Protein AF-A0A952SR37-F1 (afdb_monomer)

pLDDT: mean 72.21, std 13.42, range [34.44, 94.44]

Sequence (460 aa):
MKWILGVVLALVVLVGAGAFLGVPALMKSLEQERAAARAKLEAMEMEIVAREAQERAAADAARVQDASLARLEAELARAEPVKGKSDAERLEAAWAWVRANRDADRPYNELEATMLALLDAFFDGEERSALWMINTSMIEFEMIRSLDVDGDGQVTDEEFEMFMKENVSLMMATDHPYFIDRFDTDGDGKLSMDERMAIMETMSGTGAMSGALERAQLEAWDTDYDGVLSDAERDAGRAAAKARFTEMMDAAFEMDLSHLSEEQRAATLAQIEAQRDAMMEMQNEAMMSWAVAEKFFEAMRLENMSPEELRAAMMQDMPPSPDYMSFDADGDGVLDEAETAAFHAATQSMSDEMMEWAARQGAMMLRMQFEHASRQSDLNGDGLMSPDEWERRLEMLTLERDRRLFLQSYDLDRDGRVTSDELGKYLDWHNAGSLRSDANYDGVIDARDLELMLRLYREQ

Secondary structure (DSSP, 8-state):
--SHHHHHHHHHHHHTTT-SSSHHHHHHHHHHHHHHHHHHHHHHHHHHHHHHHHHHHHHHHHHHHHHHHHHHHHHHTTSPPPPS--HHHHHHHHHHHHHHHS-TT-TTHHHHHHHHHHHHHHHTT----HHHHHTHHHHHHHHHHHT-SS-SS---HHHHHHHHHHHHHHHTTSS-HHHHHHH-SS-SSS--HHHHHHHHHHHTTSSTTHHHHHHHHHHHH--S-SSS--HHHHHHHHHHHHHHHHHHHHHHT----TTS-HHHHHHHHHHHHHHHHHHHHHSHHHHHHHHHHHHHHHHH-S----HHHHHHHHTTTPPPPPPGGGS-SS-SSS--HHHHHHHHHHHHHHHHHHHHHHHHHHHHHHHHHHHHHHHHH-SSSSS---HHHHHHHHHHHHHHHHHHHHHHHH-SS-SSS--HHHHHHHHHHHHHT-GGG-SS-SS--SHHHHHHHHHHHHH-

Structure (mmCIF, N/CA/C/O backbone):
data_AF-A0A952SR37-F1
#
_entry.id   AF-A0A952SR37-F1
#
loop_
_atom_site.group_PDB
_atom_site.id
_atom_site.type_symbol
_atom_site.label_atom_id
_atom_site.label_alt_id
_atom_site.label_comp_id
_atom_site.label_asym_id
_atom_site.label_entity_id
_atom_site.label_seq_id
_atom_site.pdbx_PDB_ins_code
_atom_site.Cartn_x
_atom_site.Cartn_y
_atom_site.Cartn_z
_atom_site.occupancy
_atom_site.B_iso_or_equiv
_atom_site.auth_seq_id
_atom_site.auth_comp_id
_atom_site.auth_asym_id
_atom_site.auth_atom_id
_atom_site.pdbx_PDB_model_num
ATOM 1 N N . MET A 1 1 ? 60.486 -62.967 -52.712 1.00 43.75 1 MET A N 1
ATOM 2 C CA . MET A 1 1 ? 59.067 -62.972 -52.285 1.00 43.75 1 MET A CA 1
ATOM 3 C C . MET A 1 1 ? 58.298 -64.171 -52.860 1.00 43.75 1 MET A C 1
ATOM 5 O O . MET A 1 1 ? 57.278 -63.999 -53.506 1.00 43.75 1 MET A O 1
ATOM 9 N N . LYS A 1 2 ? 58.767 -65.407 -52.629 1.00 42.72 2 LYS A N 1
ATOM 10 C CA . LYS A 1 2 ? 58.040 -66.638 -53.015 1.00 42.72 2 LYS A CA 1
ATOM 11 C C . LYS A 1 2 ? 57.256 -67.266 -51.846 1.00 42.72 2 LYS A C 1
ATOM 13 O O . LYS A 1 2 ? 56.672 -68.324 -52.008 1.00 42.72 2 LYS A O 1
ATOM 18 N N . TRP A 1 3 ? 57.222 -66.589 -50.694 1.00 35.62 3 TRP A N 1
ATOM 19 C CA . TRP A 1 3 ? 56.557 -67.052 -49.468 1.00 35.62 3 TRP A CA 1
ATOM 20 C C . TRP A 1 3 ? 55.211 -66.358 -49.178 1.00 35.62 3 TRP A C 1
ATOM 22 O O . TRP A 1 3 ? 54.388 -66.920 -48.470 1.00 35.62 3 TRP A O 1
ATOM 32 N N . ILE A 1 4 ? 54.927 -65.194 -49.779 1.00 44.12 4 ILE A N 1
ATOM 33 C CA . ILE A 1 4 ? 53.658 -64.463 -49.561 1.00 44.12 4 ILE A CA 1
ATOM 34 C C . ILE A 1 4 ? 52.526 -65.017 -50.449 1.00 44.12 4 ILE A C 1
ATOM 36 O O . ILE A 1 4 ? 51.362 -65.005 -50.059 1.00 44.12 4 ILE A O 1
ATOM 40 N N . LEU A 1 5 ? 52.862 -65.616 -51.598 1.00 36.28 5 LEU A N 1
ATOM 41 C CA . LEU A 1 5 ? 51.875 -66.228 -52.497 1.00 36.28 5 LEU A CA 1
ATOM 42 C C . LEU A 1 5 ? 51.281 -67.540 -51.941 1.00 36.28 5 LEU A C 1
ATOM 44 O O . LEU A 1 5 ? 50.202 -67.944 -52.359 1.00 36.28 5 LEU A O 1
ATOM 48 N N . GLY A 1 6 ? 51.959 -68.189 -50.985 1.00 38.41 6 GLY A N 1
ATOM 49 C CA . GLY A 1 6 ? 51.503 -69.446 -50.378 1.00 38.41 6 GLY A CA 1
ATOM 50 C C . GLY A 1 6 ? 50.399 -69.274 -49.329 1.00 38.41 6 GLY A C 1
ATOM 51 O O . GLY A 1 6 ? 49.547 -70.146 -49.195 1.00 38.41 6 GLY A O 1
ATOM 52 N N . VAL A 1 7 ? 50.362 -68.138 -48.624 1.00 45.53 7 VAL A N 1
ATOM 53 C CA . VAL A 1 7 ? 49.375 -67.892 -47.552 1.00 45.53 7 VAL A CA 1
ATOM 54 C C . VAL A 1 7 ? 48.046 -67.379 -48.117 1.00 45.53 7 VAL A C 1
ATOM 56 O O . VAL A 1 7 ? 46.983 -67.741 -47.620 1.00 45.53 7 VAL A O 1
ATOM 59 N N . VAL A 1 8 ? 48.081 -66.621 -49.218 1.00 41.19 8 VAL A N 1
ATOM 60 C CA . VAL A 1 8 ? 46.860 -66.124 -49.877 1.00 41.19 8 VAL A CA 1
ATOM 61 C C . VAL A 1 8 ? 46.132 -67.246 -50.631 1.00 41.19 8 VAL A C 1
ATOM 63 O O . VAL A 1 8 ? 44.905 -67.283 -50.625 1.00 41.19 8 VAL A O 1
ATOM 66 N N . LEU A 1 9 ? 46.850 -68.223 -51.203 1.00 38.47 9 LEU A N 1
ATOM 67 C CA . LEU A 1 9 ? 46.207 -69.350 -51.892 1.00 38.47 9 LEU A CA 1
ATOM 68 C C . LEU A 1 9 ? 45.570 -70.366 -50.921 1.00 38.47 9 LEU A C 1
ATOM 70 O O . LEU A 1 9 ? 44.554 -70.970 -51.254 1.00 38.47 9 LEU A O 1
ATOM 74 N N . ALA A 1 10 ? 46.115 -70.521 -49.708 1.00 38.41 10 ALA A N 1
ATOM 75 C CA . ALA A 1 10 ? 45.550 -71.408 -48.686 1.00 38.41 10 ALA A CA 1
ATOM 76 C C . ALA A 1 10 ? 44.242 -70.864 -48.072 1.00 38.41 10 ALA A C 1
ATOM 78 O O . ALA A 1 10 ? 43.351 -71.644 -47.740 1.00 38.41 10 ALA A O 1
ATOM 79 N N . LEU A 1 11 ? 44.081 -69.536 -47.990 1.00 34.44 11 LEU A N 1
ATOM 80 C CA . LEU A 1 11 ? 42.838 -68.898 -47.530 1.00 34.44 11 LEU A CA 1
ATOM 81 C C . LEU A 1 11 ? 41.728 -68.914 -48.593 1.00 34.44 11 LEU A C 1
ATOM 83 O O . LEU A 1 11 ? 40.555 -69.036 -48.250 1.00 34.44 11 LEU A O 1
ATOM 87 N N . VAL A 1 12 ? 42.079 -68.880 -49.883 1.00 42.22 12 VAL A N 1
ATOM 88 C CA . VAL A 1 12 ? 41.094 -68.955 -50.979 1.00 42.22 12 VAL A CA 1
ATOM 89 C C . VAL A 1 12 ? 40.538 -70.376 -51.159 1.00 42.22 12 VAL A C 1
ATOM 91 O O . VAL A 1 12 ? 39.374 -70.534 -51.520 1.00 42.22 12 VAL A O 1
ATOM 94 N N . VAL A 1 13 ? 41.304 -71.422 -50.830 1.00 40.75 13 VAL A N 1
ATOM 95 C CA . VAL A 1 13 ? 40.823 -72.816 -50.916 1.00 40.75 13 VAL A CA 1
ATOM 96 C C . VAL A 1 13 ? 39.976 -73.230 -49.698 1.00 40.75 13 VAL A C 1
ATOM 98 O O . VAL A 1 13 ? 39.114 -74.094 -49.835 1.00 40.75 13 VAL A O 1
ATOM 101 N N . LEU A 1 14 ? 40.116 -72.576 -48.537 1.00 37.50 14 LEU A N 1
ATOM 102 C CA . LEU A 1 14 ? 39.303 -72.880 -47.344 1.00 37.50 14 LEU A CA 1
ATOM 103 C C . LEU A 1 14 ? 37.947 -72.148 -47.275 1.00 37.50 14 LEU A C 1
ATOM 105 O O . LEU A 1 14 ? 37.071 -72.580 -46.533 1.00 37.50 14 LEU A O 1
ATOM 109 N N . VAL A 1 15 ? 37.719 -71.102 -48.078 1.00 42.91 15 VAL A N 1
ATOM 110 C CA . VAL A 1 15 ? 36.412 -70.404 -48.149 1.00 42.91 15 VAL A CA 1
ATOM 111 C C . VAL A 1 15 ? 35.506 -70.968 -49.263 1.00 42.91 15 VAL A C 1
ATOM 113 O O . VAL A 1 15 ? 34.290 -70.763 -49.252 1.00 42.91 15 VAL A O 1
ATOM 116 N N . GLY A 1 16 ? 36.060 -71.767 -50.182 1.00 42.75 16 GLY A N 1
ATOM 117 C CA . GLY A 1 16 ? 35.369 -72.308 -51.360 1.00 42.75 16 GLY A CA 1
ATOM 118 C C . GLY A 1 16 ? 34.299 -73.384 -51.117 1.00 42.75 16 GLY A C 1
ATOM 119 O O . GLY A 1 16 ? 33.685 -73.824 -52.083 1.00 42.75 16 GLY A O 1
ATOM 120 N N . ALA A 1 17 ? 34.041 -73.808 -49.875 1.00 43.00 17 ALA A N 1
ATOM 121 C CA . ALA A 1 17 ? 33.059 -74.865 -49.588 1.00 43.00 17 ALA A CA 1
ATOM 122 C C . ALA A 1 17 ? 32.019 -74.529 -48.497 1.00 43.00 17 ALA A C 1
ATOM 124 O O . ALA A 1 17 ? 31.213 -75.391 -48.160 1.00 43.00 17 ALA A O 1
ATOM 125 N N . GLY A 1 18 ? 31.982 -73.297 -47.964 1.00 45.97 18 GLY A N 1
ATOM 126 C CA . GLY A 1 18 ? 31.070 -72.957 -46.853 1.00 45.97 18 GLY A CA 1
ATOM 127 C C . GLY A 1 18 ? 30.363 -71.598 -46.903 1.00 45.97 18 GLY A C 1
ATOM 128 O O . GLY A 1 18 ? 29.434 -71.384 -46.133 1.00 45.97 18 GLY A O 1
ATOM 129 N N . ALA A 1 19 ? 30.743 -70.675 -47.791 1.00 47.09 19 ALA A N 1
ATOM 130 C CA . ALA A 1 19 ? 30.346 -69.265 -47.656 1.00 47.09 19 ALA A CA 1
ATOM 131 C C . ALA A 1 19 ? 29.315 -68.748 -48.683 1.00 47.09 19 ALA A C 1
ATOM 133 O O . ALA A 1 19 ? 29.167 -67.539 -48.829 1.00 47.09 19 ALA A O 1
ATOM 134 N N . PHE A 1 20 ? 28.574 -69.615 -49.385 1.00 48.56 20 PHE A N 1
ATOM 135 C CA . PHE A 1 20 ? 27.544 -69.170 -50.347 1.00 48.56 20 PHE A CA 1
ATOM 136 C C . PHE A 1 20 ? 26.118 -69.060 -49.773 1.00 48.56 20 PHE A C 1
ATOM 138 O O . PHE A 1 20 ? 25.214 -68.620 -50.475 1.00 48.56 20 PHE A O 1
ATOM 145 N N . LEU A 1 21 ? 25.907 -69.389 -48.492 1.00 48.19 21 LEU A N 1
ATOM 146 C CA . LEU A 1 21 ? 24.592 -69.291 -47.831 1.00 48.19 21 LEU A CA 1
ATOM 147 C C . LEU A 1 21 ? 24.418 -68.050 -46.929 1.00 48.19 21 LEU A C 1
ATOM 149 O O . LEU A 1 21 ? 23.334 -67.843 -46.396 1.00 48.19 21 LEU A O 1
ATOM 153 N N . GLY A 1 22 ? 25.442 -67.199 -46.779 1.00 48.84 22 GLY A N 1
ATOM 154 C CA . GLY A 1 22 ? 25.401 -66.024 -45.889 1.00 48.84 22 GLY A CA 1
ATOM 155 C C . GLY A 1 22 ? 25.414 -64.653 -46.577 1.00 48.84 22 GLY A C 1
ATOM 156 O O . GLY A 1 22 ? 25.128 -63.654 -45.928 1.00 48.84 22 GLY A O 1
ATOM 157 N N . VAL A 1 23 ? 25.718 -64.574 -47.878 1.00 56.78 23 VAL A N 1
ATOM 158 C CA . VAL A 1 23 ? 25.904 -63.292 -48.597 1.00 56.78 23 VAL A CA 1
ATOM 159 C C . VAL A 1 23 ? 24.637 -62.415 -48.625 1.00 56.78 23 VAL A C 1
ATOM 161 O O . VAL A 1 23 ? 24.758 -61.216 -48.370 1.00 56.78 23 VAL A O 1
ATOM 164 N N . PRO A 1 24 ? 23.416 -62.952 -48.841 1.00 60.88 24 PRO A N 1
ATOM 165 C CA . PRO A 1 24 ? 22.196 -62.142 -48.775 1.00 60.88 24 PRO A CA 1
ATOM 166 C C . PRO A 1 24 ? 21.894 -61.642 -47.356 1.00 60.88 24 PRO A C 1
ATOM 168 O O . PRO A 1 24 ? 21.429 -60.519 -47.183 1.00 60.88 24 PRO A O 1
ATOM 171 N N . ALA A 1 25 ? 22.190 -62.455 -46.334 1.00 60.22 25 ALA A N 1
ATOM 172 C CA . ALA A 1 25 ? 22.009 -62.080 -44.932 1.00 60.22 25 ALA A CA 1
ATOM 173 C C . ALA A 1 25 ? 23.006 -60.987 -44.508 1.00 60.22 25 ALA A C 1
ATOM 175 O O . ALA A 1 25 ? 22.623 -60.043 -43.824 1.00 60.22 25 ALA A O 1
ATOM 176 N N . LEU A 1 26 ? 24.253 -61.067 -44.984 1.00 57.78 26 LEU A N 1
ATOM 177 C CA . LEU A 1 26 ? 25.284 -60.056 -44.748 1.00 57.78 26 LEU A CA 1
ATOM 178 C C . LEU A 1 26 ? 24.949 -58.723 -45.441 1.00 57.78 26 LEU A C 1
ATOM 180 O O . LEU A 1 26 ? 25.094 -57.665 -44.840 1.00 57.78 26 LEU A O 1
ATOM 184 N N . MET A 1 27 ? 24.450 -58.766 -46.682 1.00 65.25 27 MET A N 1
ATOM 185 C CA . MET A 1 27 ? 24.000 -57.571 -47.414 1.00 65.25 27 MET A CA 1
ATOM 186 C C . MET A 1 27 ? 22.806 -56.904 -46.723 1.00 65.25 27 MET A C 1
ATOM 188 O O . MET A 1 27 ? 22.805 -55.689 -46.549 1.00 65.25 27 MET A O 1
ATOM 192 N N . LYS A 1 28 ? 21.837 -57.695 -46.243 1.00 71.69 28 LYS A N 1
ATOM 193 C CA . LYS A 1 28 ? 20.686 -57.186 -45.485 1.00 71.69 28 LYS A CA 1
ATOM 194 C C . LYS A 1 28 ? 21.100 -56.581 -44.137 1.00 71.69 28 LYS A C 1
ATOM 196 O O . LYS A 1 28 ? 20.570 -55.546 -43.754 1.00 71.69 28 LYS A O 1
ATOM 201 N N . SER A 1 29 ? 22.078 -57.185 -43.456 1.00 72.44 29 SER A N 1
ATOM 202 C CA . SER A 1 29 ? 22.673 -56.640 -42.227 1.00 72.44 29 SER A CA 1
ATOM 203 C C . SER A 1 29 ? 23.377 -55.304 -42.482 1.00 72.44 29 SER A C 1
ATOM 205 O O . SER A 1 29 ? 23.194 -54.363 -41.720 1.00 72.44 29 SER A O 1
ATOM 207 N N . LEU A 1 30 ? 24.129 -55.184 -43.581 1.00 70.94 30 LEU A N 1
ATOM 208 C CA . LEU A 1 30 ? 24.798 -53.936 -43.962 1.00 70.94 30 LEU A CA 1
ATOM 209 C C . LEU A 1 30 ? 23.809 -52.840 -44.382 1.00 70.94 30 LEU A C 1
ATOM 211 O O . LEU A 1 30 ? 24.048 -51.665 -44.114 1.00 70.94 30 LEU A O 1
ATOM 215 N N . GLU A 1 31 ? 22.699 -53.194 -45.031 1.00 77.69 31 GLU A N 1
ATOM 216 C CA . GLU A 1 31 ? 21.616 -52.248 -45.321 1.00 77.69 31 GLU A CA 1
ATOM 217 C C . GLU A 1 31 ? 20.920 -51.776 -44.043 1.00 77.69 31 GLU A C 1
ATOM 219 O O . GLU A 1 31 ? 20.659 -50.582 -43.908 1.00 77.69 31 GLU A O 1
ATOM 224 N N . GLN A 1 32 ? 20.684 -52.677 -43.085 1.00 76.62 32 GLN A N 1
ATOM 225 C CA . GLN A 1 32 ? 20.129 -52.327 -41.776 1.00 76.62 32 GLN A CA 1
ATOM 226 C C . GLN A 1 32 ? 21.072 -51.422 -40.976 1.00 76.62 32 GLN A C 1
ATOM 228 O O . GLN A 1 32 ? 20.621 -50.418 -40.432 1.00 76.62 32 GLN A O 1
ATOM 233 N N . GLU A 1 33 ? 22.375 -51.707 -40.957 1.00 78.19 33 GLU A N 1
ATOM 234 C CA . GLU A 1 33 ? 23.368 -50.847 -40.302 1.00 78.19 33 GLU A CA 1
ATOM 235 C C . GLU A 1 33 ? 23.488 -49.481 -40.983 1.00 78.19 33 GLU A C 1
ATOM 237 O O . GLU A 1 33 ? 23.578 -48.460 -40.305 1.00 78.19 33 GLU A O 1
ATOM 242 N N . ARG A 1 34 ? 23.430 -49.423 -42.320 1.00 79.38 34 ARG A N 1
ATOM 243 C CA . ARG A 1 34 ? 23.428 -48.151 -43.062 1.00 79.38 34 ARG A CA 1
ATOM 244 C C . ARG A 1 34 ? 22.154 -47.347 -42.830 1.00 79.38 34 ARG A C 1
ATOM 246 O O . ARG A 1 34 ? 22.237 -46.128 -42.718 1.00 79.38 34 ARG A O 1
ATOM 253 N N . ALA A 1 35 ? 20.999 -48.004 -42.760 1.00 79.69 35 ALA A N 1
ATOM 254 C CA . ALA A 1 35 ? 19.734 -47.355 -42.437 1.00 79.69 35 ALA A CA 1
ATOM 255 C C . ALA A 1 35 ? 19.745 -46.820 -40.998 1.00 79.69 35 ALA A C 1
ATOM 257 O O . ALA A 1 35 ? 19.375 -45.671 -40.776 1.00 79.69 35 ALA A O 1
ATOM 258 N N . ALA A 1 36 ? 20.260 -47.600 -40.044 1.00 79.06 36 ALA A N 1
ATOM 259 C CA . ALA A 1 36 ? 20.430 -47.169 -38.659 1.00 79.06 36 ALA A CA 1
ATOM 260 C C . ALA A 1 36 ? 21.421 -46.000 -38.534 1.00 79.06 36 ALA A C 1
ATOM 262 O O . ALA A 1 36 ? 21.162 -45.049 -37.800 1.00 79.06 36 ALA A O 1
ATOM 263 N N . ALA A 1 37 ? 22.528 -46.027 -39.282 1.00 76.12 37 ALA A N 1
ATOM 264 C CA . ALA A 1 37 ? 23.499 -44.936 -39.307 1.00 76.12 37 ALA A CA 1
ATOM 265 C C . ALA A 1 37 ? 22.913 -43.647 -39.905 1.00 76.12 37 ALA A C 1
ATOM 267 O O . ALA A 1 37 ? 23.181 -42.570 -39.382 1.00 76.12 37 ALA A O 1
ATOM 268 N N . ARG A 1 38 ? 22.088 -43.746 -40.957 1.00 83.00 38 ARG A N 1
ATOM 269 C CA . ARG A 1 38 ? 21.375 -42.594 -41.536 1.00 83.00 38 ARG A CA 1
ATOM 270 C C . ARG A 1 38 ? 20.344 -42.017 -40.577 1.00 83.00 38 ARG A C 1
ATOM 272 O O . ARG A 1 38 ? 20.377 -40.822 -40.338 1.00 83.00 38 ARG A O 1
ATOM 279 N N . ALA A 1 39 ? 19.521 -42.863 -39.959 1.00 81.69 39 ALA A N 1
ATOM 280 C CA . ALA A 1 39 ? 18.548 -42.417 -38.965 1.00 81.69 39 ALA A CA 1
ATOM 281 C C . ALA A 1 39 ? 19.228 -41.727 -37.769 1.00 81.69 39 ALA A C 1
ATOM 283 O O . ALA A 1 39 ? 18.731 -40.730 -37.255 1.00 81.69 39 ALA A O 1
ATOM 284 N N . LYS A 1 40 ? 20.399 -42.223 -37.347 1.00 83.38 40 LYS A N 1
ATOM 285 C CA . LYS A 1 40 ? 21.188 -41.597 -36.280 1.00 83.38 40 LYS A CA 1
ATOM 286 C C . LYS A 1 40 ? 21.788 -40.251 -36.703 1.00 83.38 40 LYS A C 1
ATOM 288 O O . LYS A 1 40 ? 21.866 -39.352 -35.875 1.00 83.38 40 LYS A O 1
ATOM 293 N N . LEU A 1 41 ? 22.200 -40.118 -37.965 1.00 80.69 41 LEU A N 1
ATOM 294 C CA . LEU A 1 41 ? 22.696 -38.858 -38.524 1.00 80.69 41 LEU A CA 1
ATOM 295 C C . LEU A 1 41 ? 21.571 -37.817 -38.619 1.00 80.69 41 LEU A C 1
ATOM 297 O O . LEU A 1 41 ? 21.751 -36.705 -38.147 1.00 80.69 41 LEU A O 1
ATOM 301 N N . GLU A 1 42 ? 20.405 -38.204 -39.140 1.00 86.19 42 GLU A N 1
ATOM 302 C CA . GLU A 1 42 ? 19.218 -37.340 -39.238 1.00 86.19 42 GLU A CA 1
ATOM 303 C C . GLU A 1 42 ? 18.733 -36.885 -37.852 1.00 86.19 42 GLU A C 1
ATOM 305 O O . GLU A 1 42 ? 18.379 -35.723 -37.668 1.00 86.19 42 GLU A O 1
ATOM 310 N N . ALA A 1 43 ? 18.776 -37.769 -36.848 1.00 81.81 43 ALA A N 1
ATOM 311 C CA . ALA A 1 43 ? 18.460 -37.408 -35.466 1.00 81.81 43 ALA 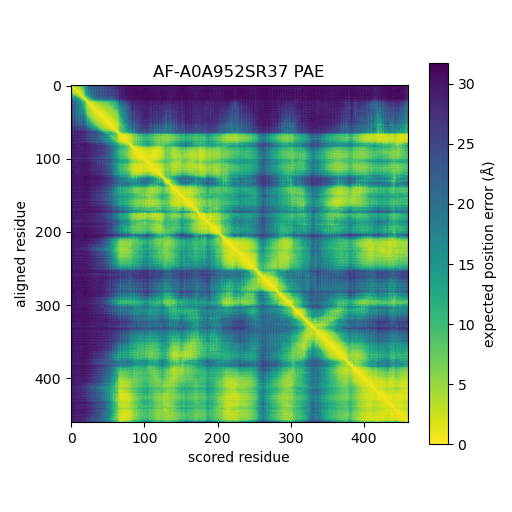A CA 1
ATOM 312 C C . ALA A 1 43 ? 19.465 -36.399 -34.881 1.00 81.81 43 ALA A C 1
ATOM 314 O O . ALA A 1 43 ? 19.052 -35.442 -34.233 1.00 81.81 43 ALA A O 1
ATOM 315 N N . MET A 1 44 ? 20.765 -36.577 -35.146 1.00 79.81 44 MET A N 1
ATOM 316 C CA . MET A 1 44 ? 21.803 -35.621 -34.736 1.00 79.81 44 MET A CA 1
ATOM 317 C C . MET A 1 44 ? 21.646 -34.267 -35.433 1.00 79.81 44 MET A C 1
ATOM 319 O O . MET A 1 44 ? 21.814 -33.236 -34.795 1.00 79.81 44 MET A O 1
ATOM 323 N N . GLU A 1 45 ? 21.327 -34.250 -36.727 1.00 85.50 45 GLU A N 1
ATOM 324 C CA . GLU A 1 45 ? 21.090 -33.009 -37.474 1.00 85.50 45 GLU A CA 1
ATOM 325 C C . GLU A 1 45 ? 19.866 -32.263 -36.933 1.00 85.50 45 GLU A C 1
ATOM 327 O O . GLU A 1 45 ? 19.932 -31.056 -36.725 1.00 85.50 45 GLU A O 1
ATOM 332 N N . MET A 1 46 ? 18.780 -32.975 -36.621 1.00 82.31 46 MET A N 1
ATOM 333 C CA . MET A 1 46 ? 17.597 -32.392 -35.977 1.00 82.31 46 MET A CA 1
ATOM 334 C C . MET A 1 46 ? 17.910 -31.823 -34.588 1.00 82.31 46 MET A C 1
ATOM 336 O O . MET A 1 46 ? 17.428 -30.746 -34.247 1.00 82.31 46 MET A O 1
ATOM 340 N N . GLU A 1 47 ? 18.730 -32.515 -33.796 1.00 84.31 47 GLU A N 1
ATOM 341 C CA . GLU A 1 47 ? 19.155 -32.056 -32.469 1.00 84.31 47 GLU A CA 1
ATOM 342 C C . GLU A 1 47 ? 20.052 -30.812 -32.556 1.00 84.31 47 GLU A C 1
ATOM 344 O O . GLU A 1 47 ? 19.876 -29.868 -31.787 1.00 84.31 47 GLU A O 1
ATOM 349 N N . ILE A 1 48 ? 20.963 -30.765 -33.534 1.00 80.38 48 ILE A N 1
ATOM 350 C CA . ILE A 1 48 ? 21.797 -29.587 -33.810 1.00 80.38 48 ILE A CA 1
ATOM 351 C C . ILE A 1 48 ? 20.924 -28.405 -34.232 1.00 80.38 48 ILE A C 1
ATOM 353 O O . ILE A 1 48 ? 21.071 -27.325 -33.674 1.00 80.38 48 ILE A O 1
ATOM 357 N N . VAL A 1 49 ? 19.977 -28.605 -35.152 1.00 84.94 49 VAL A N 1
ATOM 358 C CA . VAL A 1 49 ? 19.065 -27.541 -35.604 1.00 84.94 49 VAL A CA 1
ATOM 359 C C . VAL A 1 49 ? 18.182 -27.039 -34.459 1.00 84.94 49 VAL A C 1
ATOM 361 O O . VAL A 1 49 ? 17.984 -25.833 -34.324 1.00 84.94 49 VAL A O 1
ATOM 364 N N . ALA A 1 50 ? 17.676 -27.934 -33.607 1.00 77.00 50 ALA A N 1
ATOM 365 C CA . ALA A 1 50 ? 16.897 -27.555 -32.429 1.00 77.00 50 ALA A CA 1
ATOM 366 C C . ALA A 1 50 ? 17.736 -26.736 -31.437 1.00 77.00 50 ALA A C 1
ATOM 368 O O . ALA A 1 50 ? 17.270 -25.721 -30.920 1.00 77.00 50 ALA A O 1
ATOM 369 N N . ARG A 1 51 ? 18.992 -27.135 -31.220 1.00 81.00 51 ARG A N 1
ATOM 370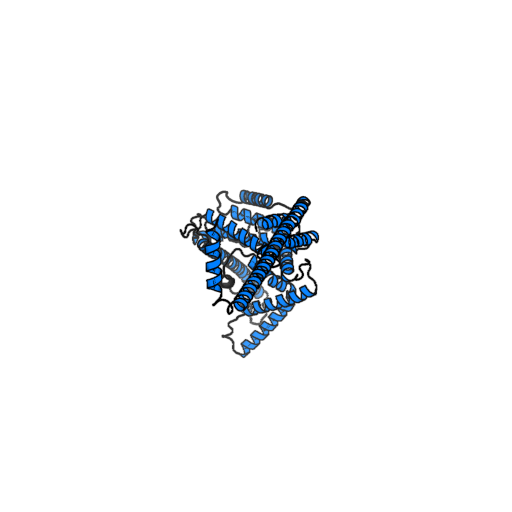 C CA . ARG A 1 51 ? 19.926 -26.419 -30.353 1.00 81.00 51 ARG A CA 1
ATOM 371 C C . ARG A 1 51 ? 20.324 -25.056 -30.922 1.00 81.00 51 ARG A C 1
ATOM 373 O O . ARG A 1 51 ? 20.325 -24.082 -30.183 1.00 81.00 51 ARG A O 1
ATOM 380 N N . GLU A 1 52 ? 20.605 -24.959 -32.218 1.00 77.62 52 GLU A N 1
ATOM 381 C CA . GLU A 1 52 ? 20.895 -23.684 -32.888 1.00 77.62 52 GLU A CA 1
ATOM 382 C C . GLU A 1 52 ? 19.686 -22.739 -32.853 1.00 77.62 52 GLU A C 1
ATOM 384 O O . GLU A 1 52 ? 19.847 -21.536 -32.652 1.00 77.62 52 GLU A O 1
ATOM 389 N N . ALA A 1 53 ? 18.466 -23.267 -32.998 1.00 73.12 53 ALA A N 1
ATOM 390 C CA . ALA A 1 53 ? 17.242 -22.487 -32.839 1.00 73.12 53 ALA A CA 1
ATOM 391 C C . ALA A 1 53 ? 17.082 -21.972 -31.400 1.00 73.12 53 ALA A C 1
ATOM 393 O O . ALA A 1 53 ? 16.749 -20.804 -31.211 1.00 73.12 53 ALA A O 1
ATOM 394 N N . GLN A 1 54 ? 17.373 -22.808 -30.400 1.00 70.06 54 GLN A N 1
ATOM 395 C CA . GLN A 1 54 ? 17.328 -22.435 -28.985 1.00 70.06 54 GLN A CA 1
ATOM 396 C C . GLN A 1 54 ? 18.395 -21.385 -28.628 1.00 70.06 54 GLN A C 1
ATOM 398 O O . GLN A 1 54 ? 18.092 -20.403 -27.956 1.00 70.06 54 GLN A O 1
ATOM 403 N N . GLU A 1 55 ? 19.627 -21.544 -29.119 1.00 73.12 55 GLU A N 1
ATOM 404 C CA . GLU A 1 55 ? 20.722 -20.582 -28.926 1.00 73.12 55 GLU A CA 1
ATOM 405 C C . GLU A 1 55 ? 20.426 -19.240 -29.620 1.00 73.12 55 GLU A C 1
ATOM 407 O O . GLU A 1 55 ? 20.720 -18.177 -29.072 1.00 73.12 55 GLU A O 1
ATOM 412 N N . ARG A 1 56 ? 19.784 -19.265 -30.795 1.00 69.69 56 ARG A N 1
ATOM 413 C CA . ARG A 1 56 ? 19.358 -18.052 -31.503 1.00 69.69 56 ARG A CA 1
ATOM 414 C C . ARG A 1 56 ? 18.220 -17.329 -30.784 1.00 69.69 56 ARG A C 1
ATOM 416 O O . ARG A 1 56 ? 18.302 -16.116 -30.637 1.00 69.69 56 ARG A O 1
ATOM 423 N N . ALA A 1 57 ? 17.223 -18.060 -30.282 1.00 61.59 57 ALA A N 1
ATOM 424 C CA . ALA A 1 57 ? 16.160 -17.490 -29.452 1.00 61.59 57 ALA A CA 1
ATOM 425 C C . ALA A 1 57 ? 16.724 -16.841 -28.177 1.00 61.59 57 ALA A C 1
ATOM 427 O O . ALA A 1 57 ? 16.335 -15.730 -27.838 1.00 61.59 57 ALA A O 1
ATOM 428 N N . ALA A 1 58 ? 17.693 -17.483 -27.515 1.00 60.16 58 ALA A N 1
ATOM 429 C CA . ALA A 1 58 ? 18.354 -16.918 -26.338 1.00 60.16 58 ALA A CA 1
ATOM 430 C C . ALA A 1 58 ? 19.159 -15.641 -26.659 1.00 60.16 58 ALA A C 1
ATOM 432 O O . ALA A 1 58 ? 19.141 -14.684 -25.888 1.00 60.16 58 ALA A O 1
ATOM 433 N N . ALA A 1 59 ? 19.852 -15.600 -27.803 1.00 55.94 59 ALA A N 1
ATOM 434 C CA . ALA A 1 59 ? 20.608 -14.424 -28.238 1.00 55.94 59 ALA A CA 1
ATOM 435 C C . ALA A 1 59 ? 19.706 -13.253 -28.667 1.00 55.94 59 ALA A C 1
ATOM 437 O O . ALA A 1 59 ? 20.041 -12.094 -28.414 1.00 55.94 59 ALA A O 1
ATOM 438 N N . ASP A 1 60 ? 18.575 -13.549 -29.309 1.00 58.12 60 ASP A N 1
ATOM 439 C CA . ASP A 1 60 ? 17.576 -12.545 -29.662 1.00 58.12 60 ASP A CA 1
ATOM 440 C C . ASP A 1 60 ? 16.896 -12.005 -28.389 1.00 58.12 60 ASP A C 1
ATOM 442 O O . ASP A 1 60 ? 16.827 -10.790 -28.227 1.00 58.12 60 ASP A O 1
ATOM 446 N N . ALA A 1 61 ? 16.543 -12.860 -27.420 1.00 54.19 61 ALA A N 1
ATOM 447 C CA . ALA A 1 61 ? 16.011 -12.441 -26.118 1.00 54.19 61 ALA A CA 1
ATOM 448 C C . ALA A 1 61 ? 16.972 -11.515 -25.344 1.00 54.19 61 ALA A C 1
ATOM 450 O O . ALA A 1 61 ? 16.556 -10.470 -24.846 1.00 54.19 61 ALA A O 1
ATOM 451 N N . ALA A 1 62 ? 18.272 -11.835 -25.313 1.00 59.19 62 ALA A N 1
ATOM 452 C CA . ALA A 1 62 ? 19.286 -10.986 -24.678 1.00 59.19 62 ALA A CA 1
ATOM 453 C C . ALA A 1 62 ? 19.443 -9.617 -25.372 1.00 59.19 62 ALA A C 1
ATOM 455 O O . ALA A 1 62 ? 19.664 -8.603 -24.716 1.00 59.19 62 ALA A O 1
ATOM 456 N N . ARG A 1 63 ? 19.304 -9.559 -26.704 1.00 56.75 63 ARG A N 1
ATOM 457 C CA . ARG A 1 63 ? 19.339 -8.293 -27.459 1.00 56.75 63 ARG A CA 1
ATOM 458 C C . ARG A 1 63 ? 18.119 -7.415 -27.226 1.00 56.75 63 ARG A C 1
ATOM 460 O O . ARG A 1 63 ? 18.260 -6.195 -27.228 1.00 56.75 63 ARG A O 1
ATOM 467 N N . VAL A 1 64 ? 16.936 -8.016 -27.106 1.00 56.03 64 VAL A N 1
ATOM 468 C CA . VAL A 1 64 ? 15.711 -7.268 -26.812 1.00 56.03 64 VAL A CA 1
ATOM 469 C C . VAL A 1 64 ? 15.819 -6.694 -25.396 1.00 56.03 64 VAL A C 1
ATOM 471 O O . VAL A 1 64 ? 15.596 -5.493 -25.259 1.00 56.03 64 VAL A O 1
ATOM 474 N N . GLN A 1 65 ? 16.304 -7.473 -24.407 1.00 62.44 65 GLN A N 1
ATOM 475 C CA . GLN A 1 65 ? 16.555 -6.997 -23.030 1.00 62.44 65 GLN A CA 1
ATOM 476 C C . GLN A 1 65 ? 17.391 -5.715 -22.977 1.00 62.44 65 GLN A C 1
ATOM 478 O O . GLN A 1 65 ? 17.019 -4.786 -22.263 1.00 62.44 65 GLN A O 1
ATOM 483 N N . ASP A 1 66 ? 18.458 -5.619 -23.775 1.00 69.62 66 ASP A N 1
ATOM 484 C CA . ASP A 1 66 ? 19.270 -4.398 -23.867 1.00 69.62 66 ASP A CA 1
ATOM 485 C C . ASP A 1 66 ? 18.492 -3.198 -24.447 1.00 69.62 66 ASP A C 1
ATOM 487 O O . ASP A 1 66 ? 18.761 -2.054 -24.087 1.00 69.62 66 ASP A O 1
ATOM 491 N N . ALA A 1 67 ? 17.525 -3.421 -25.343 1.00 83.62 67 ALA A N 1
ATOM 492 C CA . ALA A 1 67 ? 16.800 -2.353 -26.031 1.00 83.62 67 ALA A CA 1
ATOM 493 C C . ALA A 1 67 ? 15.679 -1.731 -25.182 1.00 83.62 67 ALA A C 1
ATOM 495 O O . ALA A 1 67 ? 15.602 -0.502 -25.101 1.00 83.62 67 ALA A O 1
ATOM 496 N N . SER A 1 68 ? 14.824 -2.543 -24.544 1.00 87.44 68 SER A N 1
ATOM 497 C CA . SER A 1 68 ? 13.770 -2.015 -23.661 1.00 87.44 68 SER A CA 1
ATOM 498 C C . SER A 1 68 ? 14.371 -1.384 -22.405 1.00 87.44 68 SER A C 1
ATOM 500 O O . SER A 1 68 ? 13.928 -0.314 -21.994 1.00 87.44 68 SER A O 1
ATOM 502 N N . LEU A 1 69 ? 15.439 -1.972 -21.849 1.00 89.75 69 LEU A N 1
ATOM 503 C CA . LEU A 1 69 ? 16.160 -1.390 -20.716 1.00 89.75 69 LEU A CA 1
ATOM 504 C C . LEU A 1 69 ? 16.809 -0.047 -21.082 1.00 89.75 69 LEU A C 1
ATOM 506 O O . LEU A 1 69 ? 16.642 0.930 -20.357 1.00 89.75 69 LEU A O 1
ATOM 510 N N . ALA A 1 70 ? 17.475 0.045 -22.238 1.00 89.69 70 ALA A N 1
ATOM 511 C CA . ALA A 1 70 ? 18.034 1.313 -22.706 1.00 89.69 70 ALA A CA 1
ATOM 512 C C . ALA A 1 70 ? 16.950 2.375 -22.963 1.00 89.69 70 ALA A C 1
ATOM 514 O O . ALA A 1 70 ? 17.190 3.566 -22.758 1.00 89.69 70 ALA A O 1
ATOM 515 N N . ARG A 1 71 ? 15.751 1.967 -23.409 1.00 92.50 71 ARG A N 1
ATOM 516 C CA . ARG A 1 71 ? 14.602 2.872 -23.550 1.00 92.50 71 ARG A CA 1
ATOM 517 C C . ARG A 1 71 ? 14.138 3.370 -22.181 1.00 92.50 71 ARG A C 1
ATOM 519 O O . ARG A 1 71 ? 13.986 4.577 -22.038 1.00 92.50 71 ARG A O 1
ATOM 526 N N . LEU A 1 72 ? 13.990 2.488 -21.190 1.00 92.50 72 LEU A N 1
ATOM 527 C CA . LEU A 1 72 ? 13.632 2.861 -19.817 1.00 92.50 72 LEU A CA 1
ATOM 528 C C . LEU A 1 72 ? 14.618 3.878 -19.228 1.00 92.50 72 LEU A C 1
ATOM 530 O O . LEU A 1 72 ? 14.206 4.928 -18.745 1.00 92.50 72 LEU A O 1
ATOM 534 N N . GLU A 1 73 ? 15.922 3.617 -19.336 1.00 92.81 73 GLU A N 1
ATOM 535 C CA . GLU A 1 73 ? 16.962 4.542 -18.866 1.00 92.81 73 GLU A CA 1
ATOM 536 C C . GLU A 1 73 ? 16.898 5.904 -19.575 1.00 92.81 73 GLU A C 1
ATOM 538 O O . GLU A 1 73 ? 17.121 6.948 -18.960 1.00 92.81 73 GLU A O 1
ATOM 543 N N . ALA A 1 74 ? 16.585 5.911 -20.874 1.00 92.25 74 ALA A N 1
ATOM 544 C CA . ALA A 1 74 ? 16.463 7.136 -21.653 1.00 92.25 74 ALA A CA 1
ATOM 545 C C . ALA A 1 74 ? 15.197 7.941 -21.320 1.00 92.25 74 ALA A C 1
ATOM 547 O O . ALA A 1 74 ? 15.265 9.170 -21.346 1.00 92.25 74 ALA A O 1
ATOM 548 N N . GLU A 1 75 ? 14.069 7.280 -21.039 1.00 91.69 75 GLU A N 1
ATOM 549 C CA . GLU A 1 75 ? 12.846 7.945 -20.570 1.00 91.69 75 GLU A CA 1
ATOM 550 C C . GLU A 1 75 ? 13.064 8.529 -19.172 1.00 91.69 75 GLU A C 1
ATOM 552 O O . GLU A 1 75 ? 12.803 9.713 -18.964 1.00 91.69 75 GLU A O 1
ATOM 557 N N . LEU A 1 76 ? 13.670 7.765 -18.255 1.00 91.69 76 LEU A N 1
ATOM 558 C CA . LEU A 1 76 ? 14.003 8.248 -16.914 1.00 91.69 76 LEU A CA 1
ATOM 559 C C . LEU A 1 76 ? 14.916 9.483 -16.963 1.00 91.69 76 LEU A C 1
ATOM 561 O O . LEU A 1 76 ? 14.679 10.471 -16.277 1.00 91.69 76 LEU A O 1
ATOM 565 N N . ALA A 1 77 ? 15.923 9.483 -17.839 1.00 90.31 77 ALA A N 1
ATOM 566 C CA . ALA A 1 77 ? 16.814 10.631 -18.012 1.00 90.31 77 ALA A CA 1
ATOM 567 C C . ALA A 1 77 ? 16.121 11.894 -18.569 1.00 90.31 77 ALA A C 1
ATOM 569 O O . ALA A 1 77 ? 16.700 12.982 -18.508 1.00 90.31 77 ALA A O 1
ATOM 570 N N . ARG A 1 78 ? 14.927 11.764 -19.161 1.00 90.31 78 ARG A N 1
ATOM 571 C CA . ARG A 1 78 ? 14.125 12.877 -19.700 1.00 90.31 78 ARG A CA 1
ATOM 572 C C . ARG A 1 78 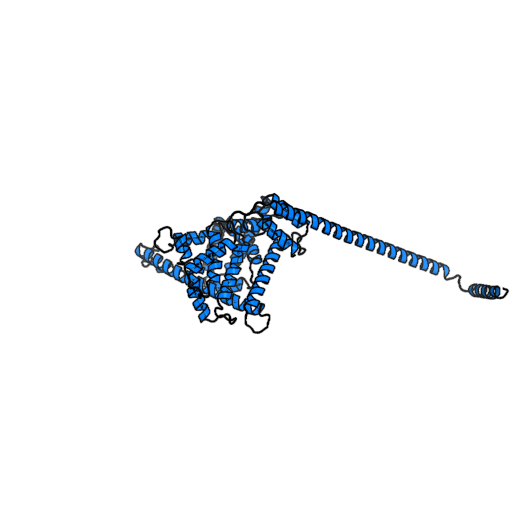? 12.960 13.271 -18.800 1.00 90.31 78 ARG A C 1
ATOM 574 O O . ARG A 1 78 ? 12.355 14.308 -19.073 1.00 90.31 78 ARG A O 1
ATOM 581 N N . ALA A 1 79 ? 12.636 12.455 -17.801 1.00 88.00 79 ALA A N 1
ATOM 582 C CA . ALA A 1 79 ? 11.501 12.681 -16.928 1.00 88.00 79 ALA A CA 1
ATOM 583 C C . ALA A 1 79 ? 11.645 14.020 -16.189 1.00 88.00 79 ALA A C 1
ATOM 585 O O . ALA A 1 79 ? 12.747 14.441 -15.817 1.00 88.00 79 ALA A O 1
ATOM 586 N N . GLU A 1 80 ? 10.527 14.727 -16.023 1.00 84.31 80 GLU A N 1
ATOM 587 C CA . GLU A 1 80 ? 10.518 15.958 -15.239 1.00 84.31 80 GLU A CA 1
ATOM 588 C C . GLU A 1 80 ? 10.777 15.638 -13.757 1.00 84.31 80 GLU A C 1
ATOM 590 O O . GLU A 1 80 ? 10.358 14.586 -13.272 1.00 84.31 80 GLU A O 1
ATOM 595 N N . PRO A 1 81 ? 11.456 16.530 -13.015 1.00 75.00 81 PRO A N 1
ATOM 596 C CA . PRO A 1 81 ? 11.625 16.351 -11.582 1.00 75.00 81 PRO A CA 1
ATOM 597 C C . PRO A 1 81 ? 10.263 16.328 -10.877 1.00 75.00 81 PRO A C 1
ATOM 599 O O . PRO A 1 81 ? 9.397 17.167 -11.150 1.00 75.00 81 PRO A O 1
ATOM 602 N N . VAL A 1 82 ? 10.115 15.384 -9.948 1.00 71.44 82 VAL A N 1
ATOM 603 C CA . VAL A 1 82 ? 8.913 15.185 -9.129 1.00 71.44 82 VAL A CA 1
ATOM 604 C C . VAL A 1 82 ? 8.552 16.476 -8.390 1.00 71.44 82 VAL A C 1
ATOM 606 O O . VAL A 1 82 ? 9.422 17.193 -7.887 1.00 71.44 82 VAL A O 1
ATOM 609 N N . LYS A 1 83 ? 7.255 16.783 -8.325 1.00 70.00 83 LYS A N 1
ATOM 610 C CA . LYS A 1 83 ? 6.714 17.927 -7.580 1.00 70.00 83 LYS A CA 1
ATOM 611 C C . LYS A 1 83 ? 6.228 17.445 -6.211 1.00 70.00 83 LYS A C 1
ATOM 613 O O . LYS A 1 83 ? 5.508 16.461 -6.154 1.00 70.00 83 LYS A O 1
ATOM 618 N N . GLY A 1 84 ? 6.577 18.155 -5.140 1.00 71.06 84 GLY A N 1
ATOM 619 C CA . GLY A 1 84 ? 6.169 17.819 -3.766 1.00 71.06 84 GLY A CA 1
ATOM 620 C C . GLY A 1 84 ? 7.357 17.746 -2.807 1.00 71.06 84 GLY A C 1
ATOM 621 O O . GLY A 1 84 ? 8.503 17.928 -3.224 1.00 71.06 84 GLY A O 1
ATOM 622 N N . LYS A 1 85 ? 7.087 17.512 -1.517 1.00 73.25 85 LYS A N 1
ATOM 623 C CA . LYS A 1 85 ? 8.144 17.241 -0.525 1.00 73.25 85 LYS A CA 1
ATOM 624 C C . LYS A 1 85 ? 8.628 15.796 -0.670 1.00 73.25 85 LYS A C 1
ATOM 626 O O . LYS A 1 85 ? 7.815 14.869 -0.733 1.00 73.25 85 LYS A O 1
ATOM 631 N N . SER A 1 86 ? 9.939 15.597 -0.641 1.00 74.50 86 SER A N 1
ATOM 632 C CA . SER A 1 86 ? 10.537 14.267 -0.495 1.00 74.50 86 SER A CA 1
ATOM 633 C C . SER A 1 86 ? 10.216 13.652 0.872 1.00 74.50 86 SER A C 1
ATOM 635 O O . SER A 1 86 ? 9.975 14.363 1.851 1.00 74.50 86 SER A O 1
ATOM 637 N N . ASP A 1 87 ? 10.272 12.324 0.966 1.00 72.94 87 ASP A N 1
ATOM 638 C CA . ASP A 1 87 ? 10.045 11.604 2.228 1.00 72.94 87 ASP A CA 1
ATOM 639 C C . ASP A 1 87 ? 11.040 12.036 3.313 1.00 72.94 87 ASP A C 1
ATOM 641 O O . ASP A 1 87 ? 10.671 12.199 4.474 1.00 72.94 87 ASP A O 1
ATOM 645 N N . ALA A 1 88 ? 12.283 12.328 2.920 1.00 76.38 88 ALA A N 1
ATOM 646 C CA . ALA A 1 88 ? 13.310 12.846 3.818 1.00 76.38 88 ALA A CA 1
ATOM 647 C C . ALA A 1 88 ? 12.956 14.234 4.383 1.00 76.38 88 ALA A C 1
ATOM 649 O O . ALA A 1 88 ? 13.178 14.497 5.563 1.00 76.38 88 ALA A O 1
ATOM 650 N N . GLU A 1 89 ? 12.387 15.125 3.564 1.00 84.19 89 GLU A N 1
ATOM 651 C CA . GLU A 1 89 ? 11.943 16.448 4.021 1.00 84.19 89 GLU A CA 1
ATOM 652 C C . GLU A 1 89 ? 10.763 16.347 4.993 1.00 84.19 89 GLU A C 1
ATOM 654 O O . GLU A 1 89 ? 10.716 17.092 5.974 1.00 84.19 89 GLU A O 1
ATOM 659 N N . ARG A 1 90 ? 9.830 15.415 4.756 1.00 82.44 90 ARG A N 1
ATOM 660 C CA . ARG A 1 90 ? 8.698 15.153 5.660 1.00 82.44 90 ARG A CA 1
ATOM 661 C C . ARG A 1 90 ? 9.159 14.567 6.982 1.00 82.44 90 ARG A C 1
ATOM 663 O O . ARG A 1 90 ? 8.748 15.049 8.034 1.00 82.44 90 ARG A O 1
ATOM 670 N N . LEU A 1 91 ? 10.050 13.580 6.926 1.00 84.12 91 LEU A N 1
ATOM 671 C CA . LEU A 1 91 ? 10.624 12.961 8.112 1.00 84.12 91 LEU A CA 1
ATOM 672 C C . LEU A 1 91 ? 11.377 13.987 8.963 1.00 84.12 91 LEU A C 1
ATOM 674 O O . LEU A 1 91 ? 11.190 14.034 10.175 1.00 84.12 91 LEU A O 1
ATOM 678 N N . GLU A 1 92 ? 12.158 14.874 8.345 1.00 90.62 92 GLU A N 1
ATOM 679 C CA . GLU A 1 92 ? 12.850 15.936 9.081 1.00 90.62 92 GLU A CA 1
ATOM 680 C C . GLU A 1 92 ? 11.874 16.952 9.699 1.00 90.62 92 GLU A C 1
ATOM 682 O O . GLU A 1 92 ? 12.075 17.394 10.834 1.00 90.62 92 GLU A O 1
ATOM 687 N N . ALA A 1 93 ? 10.793 17.306 8.993 1.00 89.44 93 ALA A N 1
ATOM 688 C CA . ALA A 1 93 ? 9.748 18.179 9.528 1.00 89.44 93 ALA A CA 1
ATOM 689 C C . ALA A 1 93 ? 9.017 17.538 10.721 1.00 89.44 93 ALA A C 1
ATOM 691 O O . ALA A 1 93 ? 8.820 18.192 11.749 1.00 89.44 93 ALA A O 1
ATOM 692 N N . ALA A 1 94 ? 8.684 16.251 10.622 1.00 89.00 94 ALA A N 1
ATOM 693 C CA . ALA A 1 94 ? 8.087 15.485 11.707 1.00 89.00 94 ALA A CA 1
ATOM 694 C C . ALA A 1 94 ? 9.024 15.394 12.920 1.00 89.00 94 ALA A C 1
ATOM 696 O O . ALA A 1 94 ? 8.617 15.689 14.045 1.00 89.00 94 ALA A O 1
ATOM 697 N N . TRP A 1 95 ? 10.311 15.112 12.702 1.00 93.19 95 TRP A N 1
ATOM 698 C CA . TRP A 1 95 ? 11.324 15.144 13.759 1.00 93.19 95 TRP A CA 1
ATOM 699 C C . TRP A 1 95 ? 11.470 16.522 14.403 1.00 93.19 95 TRP A C 1
ATOM 701 O O . TRP A 1 95 ? 11.695 16.624 15.611 1.00 93.19 95 TRP A O 1
ATOM 711 N N . ALA A 1 96 ? 11.361 17.605 13.633 1.00 93.31 96 ALA A N 1
ATOM 712 C CA . ALA A 1 96 ? 11.363 18.954 14.188 1.00 93.31 96 ALA A CA 1
ATOM 713 C C . ALA A 1 96 ? 10.169 19.182 15.128 1.00 93.31 96 ALA A C 1
ATOM 715 O O . ALA A 1 96 ? 10.355 19.762 16.199 1.00 93.31 96 ALA A O 1
ATOM 716 N N . TRP A 1 97 ? 8.985 18.680 14.769 1.00 92.62 97 TRP A N 1
ATOM 717 C CA . TRP A 1 97 ? 7.806 18.736 15.630 1.00 92.62 97 TRP A CA 1
ATOM 718 C C . TRP A 1 97 ? 7.982 17.889 16.898 1.00 92.62 97 TRP A C 1
ATOM 720 O O . TRP A 1 97 ? 7.767 18.404 17.996 1.00 92.62 97 TRP A O 1
ATOM 730 N N . VAL A 1 98 ? 8.452 16.641 16.784 1.00 91.25 98 VAL A N 1
ATOM 731 C CA . VAL A 1 98 ? 8.681 15.751 17.941 1.00 91.25 98 VAL A CA 1
ATOM 732 C C . VAL A 1 98 ? 9.675 16.378 18.917 1.00 91.25 98 VAL A C 1
ATOM 734 O O . VAL A 1 98 ? 9.378 16.509 20.101 1.00 91.25 98 VAL A O 1
ATOM 737 N N . ARG A 1 99 ? 10.810 16.890 18.424 1.00 94.38 99 ARG A N 1
ATOM 738 C CA . ARG A 1 99 ? 11.826 17.562 19.259 1.00 94.38 99 ARG A CA 1
ATOM 739 C C . ARG A 1 99 ? 11.315 18.826 19.957 1.00 94.38 99 ARG A C 1
ATOM 741 O O . ARG A 1 99 ? 11.906 19.243 20.950 1.00 94.38 99 ARG A O 1
ATOM 748 N N . ALA A 1 100 ? 10.270 19.463 19.431 1.00 93.50 100 ALA A N 1
ATOM 749 C CA . ALA A 1 100 ? 9.663 20.645 20.035 1.00 93.50 100 ALA A CA 1
ATOM 750 C C . ALA A 1 100 ? 8.591 20.306 21.087 1.00 93.50 100 ALA A C 1
ATOM 752 O O . ALA A 1 100 ? 8.341 21.130 21.965 1.00 93.50 100 ALA A O 1
ATOM 753 N N . ASN A 1 101 ? 7.973 19.122 21.004 1.00 90.81 101 ASN A N 1
ATOM 754 C CA . ASN A 1 101 ? 6.774 18.761 21.772 1.00 90.81 101 ASN A CA 1
ATOM 755 C C . ASN A 1 101 ? 6.947 17.549 22.704 1.00 90.81 101 ASN A C 1
ATOM 757 O O . ASN A 1 101 ? 6.022 17.230 23.457 1.00 90.81 101 ASN A O 1
ATOM 761 N N . ARG A 1 102 ? 8.085 16.852 22.642 1.00 90.12 102 ARG A N 1
ATOM 762 C CA . ARG A 1 102 ? 8.374 15.636 23.415 1.00 90.12 102 ARG A CA 1
ATOM 763 C C . ARG A 1 102 ? 9.735 15.715 24.100 1.00 90.12 102 ARG A C 1
ATOM 765 O O . ARG A 1 102 ? 10.640 16.410 23.637 1.00 90.12 102 ARG A O 1
ATOM 772 N N . ASP A 1 103 ? 9.871 14.967 25.192 1.00 91.44 103 ASP A N 1
ATOM 773 C CA . ASP A 1 103 ? 11.148 14.775 25.878 1.00 91.44 103 ASP A CA 1
ATOM 774 C C . ASP A 1 103 ? 12.092 13.911 25.030 1.00 91.44 103 ASP A C 1
ATOM 776 O O . ASP A 1 103 ? 11.666 12.975 24.354 1.00 91.44 103 ASP A O 1
ATOM 780 N N . ALA A 1 104 ? 13.390 14.223 25.052 1.00 87.94 104 ALA A N 1
ATOM 781 C CA . ALA A 1 104 ? 14.374 13.598 24.162 1.00 87.94 104 ALA A CA 1
ATOM 782 C C . ALA A 1 104 ? 14.627 12.107 24.456 1.00 87.94 104 ALA A C 1
ATOM 784 O O . ALA A 1 104 ? 15.077 11.386 23.571 1.00 87.94 104 ALA A O 1
ATOM 785 N N . ASP A 1 105 ? 14.361 11.662 25.682 1.00 86.69 105 ASP A N 1
ATOM 786 C CA . ASP A 1 105 ? 14.532 10.290 26.169 1.00 86.69 105 ASP A CA 1
ATOM 787 C C . ASP A 1 105 ? 13.253 9.445 26.083 1.00 86.69 105 ASP A C 1
ATOM 789 O O . ASP A 1 105 ? 13.259 8.286 26.497 1.00 86.69 105 ASP A O 1
ATOM 793 N N . ARG A 1 106 ? 12.165 9.991 25.523 1.00 85.75 106 ARG A N 1
ATOM 794 C CA . ARG A 1 106 ? 10.929 9.236 25.317 1.00 85.75 106 ARG A CA 1
ATOM 795 C C . ARG A 1 106 ? 11.141 8.103 24.289 1.00 85.75 106 ARG A C 1
ATOM 797 O O . ARG A 1 106 ? 11.544 8.401 23.161 1.00 85.75 106 ARG A O 1
ATOM 804 N N . PRO A 1 107 ? 10.797 6.839 24.619 1.00 77.06 107 PRO A N 1
ATOM 805 C CA . PRO A 1 107 ? 11.031 5.682 23.743 1.00 77.06 107 PRO A CA 1
ATOM 806 C C . PRO A 1 107 ? 10.380 5.769 22.355 1.00 77.06 107 PRO A C 1
ATOM 808 O O . PRO A 1 107 ? 10.963 5.338 21.369 1.00 77.06 107 PRO A O 1
ATOM 811 N N . TYR A 1 108 ? 9.196 6.379 22.250 1.00 83.38 108 TYR A N 1
ATOM 812 C CA . TYR A 1 108 ? 8.379 6.360 21.027 1.00 83.38 108 TYR A CA 1
ATOM 813 C C . TYR A 1 108 ? 8.597 7.555 20.087 1.00 83.38 108 TYR A C 1
ATOM 815 O O . TYR A 1 108 ? 7.793 7.789 19.187 1.00 83.38 108 TYR A O 1
ATOM 823 N N . ASN A 1 109 ? 9.654 8.348 20.282 1.00 85.50 109 ASN A N 1
ATOM 824 C CA . ASN A 1 109 ? 9.895 9.542 19.463 1.00 85.50 109 ASN A CA 1
ATOM 825 C C . ASN A 1 109 ? 10.117 9.221 17.977 1.00 85.50 109 ASN A C 1
ATOM 827 O O . ASN A 1 109 ? 9.661 9.969 17.115 1.00 85.50 109 ASN A O 1
ATOM 831 N N . GLU A 1 110 ? 10.811 8.123 17.678 1.00 83.00 110 GLU A N 1
ATOM 832 C CA . GLU A 1 110 ? 11.073 7.683 16.303 1.00 83.00 110 GLU A CA 1
ATOM 833 C C . GLU A 1 110 ? 9.808 7.162 15.617 1.00 83.00 110 GLU A C 1
ATOM 835 O O . GLU A 1 110 ? 9.523 7.543 14.477 1.00 83.00 110 GLU A O 1
ATOM 840 N N . LEU A 1 111 ? 9.004 6.382 16.347 1.00 80.94 111 LEU A N 1
ATOM 841 C CA . LEU A 1 111 ? 7.688 5.942 15.897 1.00 80.94 111 LEU A CA 1
ATOM 842 C C . LEU A 1 111 ? 6.797 7.150 15.585 1.00 80.94 111 LEU A C 1
ATOM 844 O O . LEU A 1 111 ? 6.287 7.270 14.474 1.00 80.94 111 LEU A O 1
ATOM 848 N N . GLU A 1 112 ? 6.659 8.083 16.530 1.00 83.25 112 GLU A N 1
ATOM 849 C CA . GLU A 1 112 ? 5.823 9.274 16.362 1.00 83.25 112 GLU A CA 1
ATOM 850 C C . GLU A 1 112 ? 6.299 10.127 15.178 1.00 83.25 112 GLU A C 1
ATOM 852 O O . GLU A 1 112 ? 5.483 10.520 14.349 1.00 83.25 112 GLU A O 1
ATOM 857 N N . ALA A 1 113 ? 7.607 10.353 15.013 1.00 86.44 113 ALA A N 1
ATOM 858 C CA . ALA A 1 113 ? 8.139 11.090 13.864 1.00 86.44 113 ALA A CA 1
ATOM 859 C C . ALA A 1 113 ? 7.815 10.402 12.525 1.00 86.44 113 ALA A C 1
ATOM 861 O O . ALA A 1 113 ? 7.407 11.065 11.570 1.00 86.44 113 ALA A O 1
ATOM 862 N N . THR A 1 114 ? 7.954 9.079 12.455 1.00 79.06 114 THR A N 1
ATOM 863 C CA . THR A 1 114 ? 7.656 8.299 11.246 1.00 79.06 114 THR A CA 1
ATOM 864 C C . THR A 1 114 ? 6.167 8.353 10.907 1.00 79.06 114 THR A C 1
ATOM 866 O O . THR A 1 114 ? 5.799 8.624 9.763 1.00 79.06 114 THR A O 1
ATOM 869 N N . MET A 1 115 ? 5.301 8.194 11.910 1.00 76.31 115 MET A N 1
ATOM 870 C CA . MET A 1 115 ? 3.850 8.302 11.750 1.00 76.31 115 MET A CA 1
ATOM 871 C C . MET A 1 115 ? 3.416 9.700 11.307 1.00 76.31 115 MET A C 1
ATOM 873 O O . MET A 1 115 ? 2.606 9.837 10.395 1.00 76.31 115 MET A O 1
ATOM 877 N N . LEU A 1 116 ? 3.965 10.753 11.917 1.00 80.88 116 LEU A N 1
ATOM 878 C CA . LEU A 1 116 ? 3.643 12.131 11.550 1.00 80.88 116 LEU A CA 1
ATOM 879 C C . LEU A 1 116 ? 4.100 12.463 10.129 1.00 80.88 116 LEU A C 1
ATOM 881 O O . LEU A 1 116 ? 3.353 13.097 9.391 1.00 80.88 116 LEU A O 1
ATOM 885 N N . ALA A 1 117 ? 5.288 12.008 9.721 1.00 79.62 117 ALA A N 1
ATOM 886 C CA . ALA A 1 117 ? 5.763 12.170 8.348 1.00 79.62 117 ALA A CA 1
ATOM 887 C C . ALA A 1 117 ? 4.832 11.485 7.338 1.00 79.62 117 ALA A C 1
ATOM 889 O O . ALA A 1 117 ? 4.609 12.029 6.252 1.00 79.62 117 ALA A O 1
ATOM 890 N N . LEU A 1 118 ? 4.270 10.328 7.722 1.00 71.75 118 LEU A N 1
ATOM 891 C CA . LEU A 1 118 ? 3.253 9.634 6.944 1.00 71.75 118 LEU A CA 1
ATOM 892 C C . LEU A 1 118 ? 1.995 10.508 6.820 1.00 71.75 118 LEU A C 1
ATOM 894 O O . LEU A 1 118 ? 1.600 10.910 5.731 1.00 71.75 118 LEU A O 1
ATOM 898 N N . LEU A 1 119 ? 1.401 10.886 7.949 1.00 72.56 119 LEU A N 1
ATOM 899 C CA . LEU A 1 119 ? 0.164 11.669 8.000 1.00 72.56 119 LEU A CA 1
ATOM 900 C C . LEU A 1 119 ? 0.262 13.005 7.247 1.00 72.56 119 LEU A C 1
ATOM 902 O O . LEU A 1 119 ? -0.675 13.394 6.552 1.00 72.56 119 LEU A O 1
ATOM 906 N N . ASP A 1 120 ? 1.410 13.681 7.312 1.00 75.56 120 ASP A N 1
ATOM 907 C CA . ASP A 1 120 ? 1.649 14.953 6.623 1.00 75.56 120 ASP A CA 1
ATOM 908 C C . ASP A 1 120 ? 1.471 14.830 5.100 1.00 75.56 120 ASP A C 1
ATOM 910 O O . ASP A 1 120 ? 1.044 15.778 4.442 1.00 75.56 120 ASP A O 1
ATOM 914 N N . ALA A 1 121 ? 1.781 13.667 4.522 1.00 67.62 121 ALA A N 1
ATOM 915 C CA . ALA A 1 121 ? 1.590 13.426 3.098 1.00 67.62 121 ALA A CA 1
ATOM 916 C C . ALA A 1 121 ? 0.114 13.220 2.723 1.00 67.62 121 ALA A C 1
ATOM 918 O O . ALA A 1 121 ? -0.321 13.771 1.714 1.00 67.62 121 ALA A O 1
ATOM 919 N N . PHE A 1 122 ? -0.664 12.518 3.558 1.00 64.19 122 PHE A N 1
ATOM 920 C CA . PHE A 1 122 ? -2.118 12.398 3.380 1.00 64.19 122 PHE A CA 1
ATOM 921 C C . PHE A 1 122 ? -2.796 13.766 3.409 1.00 64.19 122 PHE A C 1
ATOM 923 O O . PHE A 1 122 ? -3.637 14.089 2.573 1.00 64.19 122 PHE A O 1
ATOM 930 N N . PHE A 1 123 ? -2.417 14.588 4.383 1.00 67.25 123 PHE A N 1
ATOM 931 C CA . PHE A 1 123 ? -3.070 15.866 4.618 1.00 67.25 123 PHE A CA 1
ATOM 932 C C . PHE A 1 123 ? -2.657 16.970 3.648 1.00 67.25 123 PHE A C 1
ATOM 934 O O . PHE A 1 123 ? -3.369 17.966 3.527 1.00 67.25 123 PHE A O 1
ATOM 941 N N . ASP A 1 124 ? -1.514 16.833 2.978 1.00 69.12 124 ASP A N 1
ATOM 942 C CA . ASP A 1 124 ? -1.117 17.747 1.906 1.00 69.12 124 ASP A CA 1
ATOM 943 C C . ASP A 1 124 ? -1.894 17.459 0.600 1.00 69.12 124 ASP A C 1
ATOM 945 O O . ASP A 1 124 ? -1.725 18.186 -0.380 1.00 69.12 124 ASP A O 1
ATOM 949 N N . GLY A 1 125 ? -2.770 16.439 0.589 1.00 58.81 125 GLY A N 1
ATOM 950 C CA . GLY A 1 125 ? -3.572 16.049 -0.573 1.00 58.81 125 GLY A CA 1
ATOM 951 C C . GLY A 1 125 ? -2.716 15.565 -1.742 1.00 58.81 125 GLY A C 1
ATOM 952 O O . GLY A 1 125 ? -3.166 15.595 -2.886 1.00 58.81 125 GLY A O 1
ATOM 953 N N . GLU A 1 126 ? -1.467 15.184 -1.464 1.00 60.69 126 GLU A N 1
ATOM 954 C CA . GLU A 1 126 ? -0.593 14.574 -2.450 1.00 60.69 126 GLU A CA 1
ATOM 955 C C . GLU A 1 126 ? -1.080 13.146 -2.691 1.00 60.69 126 GLU A C 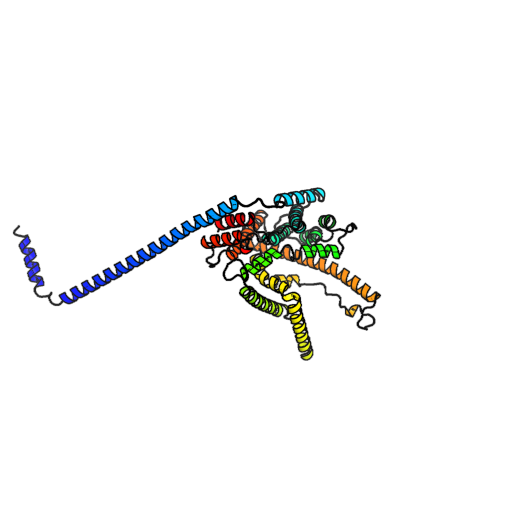1
ATOM 957 O O . GLU A 1 126 ? -1.262 12.370 -1.752 1.00 60.69 126 GLU A O 1
ATOM 962 N N . GLU A 1 127 ? -1.292 12.811 -3.959 1.00 56.72 127 GLU A N 1
ATOM 963 C CA . GLU A 1 127 ? -1.513 11.438 -4.389 1.00 56.72 127 GLU A CA 1
ATOM 964 C C . GLU A 1 127 ? -0.248 10.636 -4.017 1.00 56.72 127 GLU A C 1
ATOM 966 O O . GLU A 1 127 ? 0.885 11.017 -4.339 1.00 56.72 127 GLU A O 1
ATOM 971 N N . ARG A 1 128 ? -0.425 9.626 -3.160 1.00 54.56 128 ARG A N 1
ATOM 972 C CA . ARG A 1 128 ? 0.653 8.872 -2.514 1.00 54.56 128 ARG A CA 1
ATOM 973 C C . ARG A 1 128 ? 0.449 7.397 -2.772 1.00 54.56 128 ARG A C 1
ATOM 975 O O . ARG A 1 128 ? -0.670 6.902 -2.816 1.00 54.56 128 ARG A O 1
ATOM 982 N N . SER A 1 129 ? 1.580 6.719 -2.906 1.00 52.72 129 SER A N 1
ATOM 983 C CA . SER A 1 129 ? 1.667 5.332 -3.343 1.00 52.72 129 SER A CA 1
ATOM 984 C C . SER A 1 129 ? 0.814 4.414 -2.480 1.00 52.72 129 SER A C 1
ATOM 986 O O . SER A 1 129 ? 0.886 4.477 -1.253 1.00 52.72 129 SER A O 1
ATOM 988 N N . ALA A 1 130 ? 0.013 3.540 -3.088 1.00 54.31 130 ALA A N 1
ATOM 989 C CA . ALA A 1 130 ? -0.668 2.481 -2.360 1.00 54.31 130 ALA A CA 1
ATOM 990 C C . ALA A 1 130 ? 0.372 1.684 -1.583 1.00 54.31 130 ALA A C 1
ATOM 992 O O . ALA A 1 130 ? 0.164 1.435 -0.402 1.00 54.31 130 ALA A O 1
ATOM 993 N N . LEU A 1 131 ? 1.540 1.397 -2.192 1.00 51.06 131 LEU A N 1
ATOM 994 C CA . LEU A 1 131 ? 2.711 0.791 -1.535 1.00 51.06 131 LEU A CA 1
ATOM 995 C C . LEU A 1 131 ? 3.145 1.547 -0.277 1.00 51.06 131 LEU A C 1
ATOM 997 O O . LEU A 1 131 ? 3.669 0.940 0.648 1.00 51.06 131 LEU A O 1
ATOM 1001 N N . TRP A 1 132 ? 2.904 2.851 -0.215 1.00 50.59 132 TRP A N 1
ATOM 1002 C CA . TRP A 1 132 ? 3.208 3.710 0.920 1.00 50.59 132 TRP A CA 1
ATOM 1003 C C . TRP A 1 132 ? 2.084 3.689 1.976 1.00 50.59 132 TRP A C 1
ATOM 1005 O O . TRP A 1 132 ? 2.390 3.606 3.161 1.00 50.59 132 TRP A O 1
ATOM 1015 N N . MET A 1 133 ? 0.803 3.605 1.593 1.00 49.94 133 MET A N 1
ATOM 1016 C CA . MET A 1 133 ? -0.286 3.278 2.537 1.00 49.94 133 MET A CA 1
ATOM 1017 C C . MET A 1 133 ? -0.193 1.837 3.059 1.00 49.94 133 MET A C 1
ATOM 1019 O O . MET A 1 133 ? -0.638 1.549 4.161 1.00 49.94 133 MET A O 1
ATOM 1023 N N . ILE A 1 134 ? 0.440 0.933 2.319 1.00 49.09 134 ILE A N 1
ATOM 1024 C CA . ILE A 1 134 ? 0.779 -0.437 2.732 1.00 49.09 134 ILE A CA 1
ATOM 1025 C C . ILE A 1 134 ? 2.092 -0.462 3.513 1.00 49.09 134 ILE A C 1
ATOM 1027 O O . ILE A 1 134 ? 2.286 -1.332 4.349 1.00 49.09 134 ILE A O 1
ATOM 1031 N N . ASN A 1 135 ? 2.973 0.527 3.337 1.00 49.22 135 ASN A N 1
ATOM 1032 C CA . ASN A 1 135 ? 4.004 0.844 4.325 1.00 49.22 135 ASN A CA 1
ATOM 1033 C C . ASN A 1 135 ? 3.391 1.430 5.614 1.00 49.22 135 ASN A C 1
ATOM 1035 O O . ASN A 1 135 ? 4.131 1.623 6.570 1.00 49.22 135 ASN A O 1
ATOM 1039 N N . THR A 1 136 ? 2.067 1.610 5.740 1.00 47.81 136 THR A N 1
ATOM 1040 C CA . THR A 1 136 ? 1.449 1.624 7.082 1.00 47.81 136 THR A CA 1
ATOM 1041 C C . THR A 1 136 ? 1.751 0.312 7.800 1.00 47.81 136 THR A C 1
ATOM 1043 O O . THR A 1 136 ? 1.914 0.342 9.003 1.00 47.81 136 THR A O 1
ATOM 1046 N N . SER A 1 137 ? 2.009 -0.801 7.104 1.00 51.09 137 SER A N 1
ATOM 1047 C CA . SER A 1 137 ? 2.599 -1.990 7.722 1.00 51.09 137 SER A CA 1
ATOM 1048 C C . SER A 1 137 ? 4.049 -1.814 8.179 1.00 51.09 137 SER A C 1
ATOM 1050 O O . SER A 1 137 ? 4.504 -2.612 8.982 1.00 51.09 137 SER A O 1
ATOM 1052 N N . MET A 1 138 ? 4.776 -0.775 7.744 1.00 55.09 138 MET A N 1
ATOM 1053 C CA . MET A 1 138 ? 6.002 -0.324 8.420 1.00 55.09 138 MET A CA 1
ATOM 1054 C C . MET A 1 138 ? 5.679 0.453 9.695 1.00 55.09 138 MET A C 1
ATOM 1056 O O . MET A 1 138 ? 6.415 0.317 10.656 1.00 55.09 138 MET A O 1
ATOM 1060 N N . ILE A 1 139 ? 4.581 1.217 9.756 1.00 59.62 139 ILE A N 1
ATOM 1061 C CA . ILE A 1 139 ? 4.084 1.744 11.037 1.00 59.62 139 ILE A CA 1
ATOM 1062 C C . ILE A 1 139 ? 3.640 0.596 11.934 1.00 59.62 139 ILE A C 1
ATOM 1064 O O . ILE A 1 139 ? 4.023 0.593 13.087 1.00 59.62 139 ILE A O 1
ATOM 1068 N N . GLU A 1 140 ? 2.886 -0.386 11.438 1.00 61.69 140 GLU A N 1
ATOM 1069 C CA . GLU A 1 140 ? 2.536 -1.587 12.198 1.00 61.69 140 GLU A CA 1
ATOM 1070 C C . GLU A 1 140 ? 3.815 -2.293 12.642 1.00 61.69 140 GLU A C 1
ATOM 1072 O O . GLU A 1 140 ? 3.921 -2.647 13.800 1.00 61.69 140 GLU A O 1
ATOM 1077 N N . PHE A 1 141 ? 4.829 -2.411 11.781 1.00 65.94 141 PHE A N 1
ATOM 1078 C CA . PHE A 1 141 ? 6.123 -2.993 12.132 1.00 65.94 141 PHE A CA 1
ATOM 1079 C C . PHE A 1 141 ? 6.879 -2.199 13.202 1.00 65.94 141 PHE A C 1
ATOM 1081 O O . PHE A 1 141 ? 7.375 -2.789 14.155 1.00 65.94 141 PHE A O 1
ATOM 1088 N N . GLU A 1 142 ? 6.955 -0.875 13.082 1.00 71.50 142 GLU A N 1
ATOM 1089 C CA . GLU A 1 142 ? 7.579 -0.009 14.084 1.00 71.50 142 GLU A CA 1
ATOM 1090 C C . GLU A 1 142 ? 6.743 0.045 15.371 1.00 71.50 142 GLU A C 1
ATOM 1092 O O . GLU A 1 142 ? 7.302 0.111 16.458 1.00 71.50 142 GLU A O 1
ATOM 1097 N N . MET A 1 143 ? 5.414 -0.058 15.285 1.00 73.56 143 MET A N 1
ATOM 1098 C CA . MET A 1 143 ? 4.510 -0.189 16.429 1.00 73.56 143 MET A CA 1
ATOM 1099 C C . MET A 1 143 ? 4.749 -1.519 17.140 1.00 73.56 143 MET A C 1
ATOM 1101 O O . MET A 1 143 ? 4.969 -1.516 18.346 1.00 73.56 143 MET A O 1
ATOM 1105 N N . ILE A 1 144 ? 4.771 -2.628 16.393 1.00 74.69 144 ILE A N 1
ATOM 1106 C CA . ILE A 1 144 ? 5.106 -3.977 16.857 1.00 74.69 144 ILE A CA 1
ATOM 1107 C C . ILE A 1 144 ? 6.461 -3.940 17.559 1.00 74.69 144 ILE A C 1
ATOM 1109 O O . ILE A 1 144 ? 6.559 -4.354 18.707 1.00 74.69 144 ILE A O 1
ATOM 1113 N N . ARG A 1 145 ? 7.491 -3.396 16.903 1.00 76.31 145 ARG A N 1
ATOM 1114 C CA . ARG A 1 145 ? 8.833 -3.255 17.472 1.00 76.31 145 ARG A CA 1
ATOM 1115 C C . ARG A 1 145 ? 8.813 -2.427 18.751 1.00 76.31 145 ARG A C 1
ATOM 1117 O O . ARG A 1 145 ? 9.439 -2.809 19.727 1.00 76.31 145 ARG A O 1
ATOM 1124 N N . SER A 1 146 ? 8.087 -1.313 18.758 1.00 80.31 146 SER A N 1
ATOM 1125 C CA . SER A 1 146 ? 8.031 -0.412 19.909 1.00 80.31 146 SER A CA 1
ATOM 1126 C C . SER A 1 146 ? 7.268 -0.976 21.109 1.00 80.31 146 SER A C 1
ATOM 1128 O O . SER A 1 146 ? 7.365 -0.399 22.188 1.00 80.31 146 SER A O 1
ATOM 1130 N N . LEU A 1 147 ? 6.522 -2.079 20.950 1.00 81.38 147 LEU A N 1
ATOM 1131 C CA . LEU A 1 147 ? 5.933 -2.790 22.088 1.00 81.38 147 LEU A CA 1
ATOM 1132 C C . LEU A 1 147 ? 7.010 -3.342 23.032 1.00 81.38 147 LEU A C 1
ATOM 1134 O O . LEU A 1 147 ? 6.746 -3.452 24.222 1.00 81.38 147 LEU A O 1
ATOM 1138 N N . ASP A 1 148 ? 8.184 -3.686 22.503 1.00 83.25 148 ASP A N 1
ATOM 1139 C CA . ASP A 1 148 ? 9.358 -4.132 23.256 1.00 83.25 148 ASP A CA 1
ATOM 1140 C C . ASP A 1 148 ? 10.244 -2.912 23.552 1.00 83.25 148 ASP A C 1
ATOM 1142 O O . ASP A 1 148 ? 11.121 -2.526 22.773 1.00 83.25 148 ASP A O 1
ATOM 1146 N N . VAL A 1 149 ? 9.931 -2.220 24.648 1.00 83.62 149 VAL A N 1
ATOM 1147 C CA . VAL A 1 149 ? 10.527 -0.914 24.964 1.00 83.62 149 VAL A CA 1
ATOM 1148 C C . VAL A 1 149 ? 11.940 -1.069 25.499 1.00 83.62 149 VAL A C 1
ATOM 1150 O O . VAL A 1 149 ? 12.793 -0.209 25.245 1.00 83.62 149 VAL A O 1
ATOM 1153 N N . ASP A 1 150 ? 12.187 -2.121 26.278 1.00 82.56 150 ASP A N 1
ATOM 1154 C CA . ASP A 1 150 ? 13.512 -2.386 26.829 1.00 82.56 150 ASP A CA 1
ATOM 1155 C C . ASP A 1 150 ? 14.421 -3.192 25.883 1.00 82.56 150 ASP A C 1
ATOM 1157 O O . ASP A 1 150 ? 15.641 -3.231 26.097 1.00 82.56 150 ASP A O 1
ATOM 1161 N N . GLY A 1 151 ? 13.862 -3.705 24.782 1.00 81.44 151 GLY A N 1
ATOM 1162 C CA . GLY A 1 151 ? 14.579 -4.401 23.723 1.00 81.44 151 GLY A CA 1
ATOM 1163 C C . GLY A 1 151 ? 15.039 -5.792 24.146 1.00 81.44 151 GLY A C 1
ATOM 1164 O O . GLY A 1 151 ? 16.067 -6.265 23.641 1.00 81.44 151 GLY A O 1
ATOM 1165 N N . ASP A 1 152 ? 14.360 -6.413 25.116 1.00 81.12 152 ASP A N 1
ATOM 1166 C CA . ASP A 1 152 ? 14.691 -7.746 25.614 1.00 81.12 152 ASP A CA 1
ATOM 1167 C C . ASP A 1 152 ? 14.146 -8.881 24.730 1.00 81.12 152 ASP A C 1
ATOM 1169 O O . ASP A 1 152 ? 14.491 -10.049 24.945 1.00 81.12 152 ASP A O 1
ATOM 1173 N N . GLY A 1 153 ? 13.372 -8.541 23.695 1.00 76.75 153 GLY A N 1
ATOM 1174 C CA . GLY A 1 153 ? 12.797 -9.461 22.725 1.00 76.75 153 GLY A CA 1
ATOM 1175 C C . GLY A 1 153 ? 11.452 -10.053 23.146 1.00 76.75 153 GLY A C 1
ATOM 1176 O O . GLY A 1 153 ? 10.974 -10.972 22.470 1.00 76.75 153 GLY A O 1
ATOM 1177 N N . GLN A 1 154 ? 10.844 -9.575 24.235 1.00 81.44 154 GLN A N 1
ATOM 1178 C CA . GLN A 1 154 ? 9.511 -9.950 24.707 1.00 81.44 154 GLN A CA 1
ATOM 1179 C C . GLN A 1 154 ? 8.646 -8.710 24.949 1.00 81.44 154 GLN A C 1
ATOM 1181 O O . GLN A 1 154 ? 9.134 -7.626 25.213 1.00 81.44 154 GLN A O 1
ATOM 1186 N N . VAL A 1 155 ? 7.325 -8.890 24.880 1.00 81.81 155 VAL A N 1
ATOM 1187 C CA . VAL A 1 155 ? 6.362 -7.840 25.235 1.00 81.81 155 VAL A CA 1
ATOM 1188 C C . VAL A 1 155 ? 5.651 -8.251 26.514 1.00 81.81 155 VAL A C 1
ATOM 1190 O O . VAL A 1 155 ? 4.825 -9.179 26.526 1.00 81.81 155 VAL A O 1
ATOM 1193 N N . THR A 1 156 ? 5.981 -7.565 27.603 1.00 85.31 156 THR A N 1
ATOM 1194 C CA . THR A 1 156 ? 5.311 -7.735 28.896 1.00 85.31 156 THR A CA 1
ATOM 1195 C C . THR A 1 156 ? 3.943 -7.047 28.919 1.00 85.31 156 THR A C 1
ATOM 1197 O O . THR A 1 156 ? 3.631 -6.187 28.093 1.00 85.31 156 THR A O 1
ATOM 1200 N N . ASP A 1 157 ? 3.091 -7.421 29.879 1.00 82.50 157 ASP A N 1
ATOM 1201 C CA . ASP A 1 157 ? 1.787 -6.765 30.045 1.00 82.50 157 ASP A CA 1
ATOM 1202 C C . ASP A 1 157 ? 1.957 -5.289 30.454 1.00 82.50 157 ASP A C 1
ATOM 1204 O O . ASP A 1 157 ? 1.154 -4.437 30.073 1.00 82.50 157 ASP A O 1
ATOM 1208 N N . GLU A 1 158 ? 3.021 -4.966 31.194 1.00 85.12 158 GLU A N 1
ATOM 1209 C CA . GLU A 1 158 ? 3.374 -3.597 31.561 1.00 85.12 158 GLU A CA 1
ATOM 1210 C C . GLU A 1 158 ? 3.778 -2.740 30.353 1.00 85.12 158 GLU A C 1
ATOM 1212 O O . GLU A 1 158 ? 3.347 -1.588 30.249 1.00 85.12 158 GLU A O 1
ATOM 1217 N N . GLU A 1 159 ? 4.583 -3.278 29.437 1.00 85.19 159 GLU A N 1
ATOM 1218 C CA . GLU A 1 159 ? 4.973 -2.572 28.212 1.00 85.19 159 GLU A CA 1
ATOM 1219 C C . GLU A 1 159 ? 3.797 -2.392 27.261 1.00 85.19 159 GLU A C 1
ATOM 1221 O O . GLU A 1 159 ? 3.598 -1.303 26.724 1.00 85.19 159 GLU A O 1
ATOM 1226 N N . PHE A 1 160 ? 2.956 -3.418 27.138 1.00 80.31 160 PHE A N 1
ATOM 1227 C CA . PHE A 1 160 ? 1.718 -3.348 26.374 1.00 80.31 160 PHE A CA 1
ATOM 1228 C C . PHE A 1 160 ? 0.797 -2.220 26.871 1.00 80.31 160 PHE A C 1
ATOM 1230 O O . PHE A 1 160 ? 0.299 -1.415 26.080 1.00 80.31 160 PHE A O 1
ATOM 1237 N N . GLU A 1 161 ? 0.595 -2.119 28.187 1.00 81.56 161 GLU A N 1
ATOM 1238 C CA . GLU A 1 161 ? -0.249 -1.078 28.783 1.00 81.56 161 GLU A CA 1
ATOM 1239 C C . GLU A 1 161 ? 0.361 0.325 28.612 1.00 81.56 161 GLU A C 1
ATOM 1241 O O . GLU A 1 161 ? -0.350 1.307 28.382 1.00 81.56 161 GLU A O 1
ATOM 1246 N N . MET A 1 162 ? 1.689 0.436 28.685 1.00 82.75 162 MET A N 1
ATOM 1247 C CA . MET A 1 162 ? 2.402 1.686 28.424 1.00 82.75 162 MET A CA 1
ATOM 1248 C C . MET A 1 162 ? 2.271 2.117 26.959 1.00 82.75 162 MET A C 1
ATOM 1250 O O . MET A 1 162 ? 1.969 3.284 26.700 1.00 82.75 162 MET A O 1
ATOM 1254 N N . PHE A 1 163 ? 2.437 1.188 26.014 1.00 81.88 163 PHE A N 1
ATOM 1255 C CA . PHE A 1 163 ? 2.240 1.444 24.590 1.00 81.88 163 PHE A CA 1
ATOM 1256 C C . PHE A 1 163 ? 0.822 1.945 24.317 1.00 81.88 163 PHE A C 1
ATOM 1258 O O . PHE A 1 163 ? 0.650 2.975 23.664 1.00 81.88 163 PHE A O 1
ATOM 1265 N N . MET A 1 164 ? -0.184 1.273 24.885 1.00 76.69 164 MET A N 1
ATOM 1266 C CA . MET A 1 164 ? -1.582 1.687 24.798 1.00 76.69 164 MET A CA 1
ATOM 1267 C C . MET A 1 164 ? -1.769 3.112 25.313 1.00 76.69 164 MET A C 1
ATOM 1269 O O . MET A 1 164 ? -2.240 3.995 24.600 1.00 76.69 164 MET A O 1
ATOM 1273 N N . LYS A 1 165 ? -1.335 3.389 26.538 1.00 77.69 165 LYS A N 1
ATOM 1274 C CA . LYS A 1 165 ? -1.529 4.707 27.141 1.00 77.69 165 LYS A CA 1
ATOM 1275 C C . LYS A 1 165 ? -0.883 5.842 26.338 1.00 77.69 165 LYS A C 1
ATOM 1277 O O . LYS A 1 165 ? -1.429 6.944 26.312 1.00 77.69 165 LYS A O 1
ATOM 1282 N N . GLU A 1 166 ? 0.276 5.603 25.731 1.00 76.31 166 GLU A N 1
ATOM 1283 C CA . GLU A 1 166 ? 1.040 6.649 25.048 1.00 76.31 166 GLU A CA 1
ATOM 1284 C C . GLU A 1 166 ? 0.738 6.792 23.556 1.00 76.31 166 GLU A C 1
ATOM 1286 O O . GLU A 1 166 ? 0.898 7.890 23.021 1.00 76.31 166 GLU A O 1
ATOM 1291 N N . ASN A 1 167 ? 0.298 5.725 22.886 1.00 73.12 167 ASN A N 1
ATOM 1292 C CA . ASN A 1 167 ? 0.135 5.712 21.431 1.00 73.12 167 ASN A CA 1
ATOM 1293 C C . ASN A 1 167 ? -1.326 5.576 20.975 1.00 73.12 167 ASN A C 1
ATOM 1295 O O . ASN A 1 167 ? -1.600 5.849 19.808 1.00 73.12 167 ASN A O 1
ATOM 1299 N N . VAL A 1 168 ? -2.289 5.280 21.863 1.00 66.94 168 VAL A N 1
ATOM 1300 C CA . VAL A 1 168 ? -3.728 5.222 21.509 1.00 66.94 168 VAL A CA 1
ATOM 1301 C C . VAL A 1 168 ? -4.217 6.521 20.873 1.00 66.94 168 VAL A C 1
ATOM 1303 O O . VAL A 1 168 ? -4.889 6.473 19.848 1.00 66.94 168 VAL A O 1
ATOM 1306 N N . SER A 1 169 ? -3.847 7.685 21.416 1.00 65.62 169 SER A N 1
ATOM 1307 C CA . SER A 1 169 ? -4.238 8.984 20.847 1.00 65.62 169 SER A CA 1
ATOM 1308 C C . SER A 1 169 ? -3.714 9.198 19.426 1.00 65.62 169 SER A C 1
ATOM 1310 O O . SER A 1 169 ? -4.374 9.838 18.611 1.00 65.62 169 SER A O 1
ATOM 1312 N N . LEU A 1 170 ? -2.533 8.659 19.122 1.00 65.94 170 LEU A N 1
ATOM 1313 C CA . LEU A 1 170 ? -1.921 8.734 17.801 1.00 65.94 170 LEU A CA 1
ATOM 1314 C C . LEU A 1 170 ? -2.547 7.706 16.839 1.00 65.94 170 LEU A C 1
ATOM 1316 O O . LEU A 1 170 ? -2.834 8.055 15.699 1.00 65.94 170 LEU A O 1
ATOM 1320 N N . MET A 1 171 ? -2.832 6.485 17.310 1.00 60.72 171 MET A N 1
ATOM 1321 C CA . MET A 1 171 ? -3.523 5.433 16.545 1.00 60.72 171 MET A CA 1
ATOM 1322 C C . MET A 1 171 ? -4.959 5.813 16.188 1.00 60.72 171 MET A C 1
ATOM 1324 O O . MET A 1 171 ? -5.426 5.522 15.092 1.00 60.72 171 MET A O 1
ATOM 1328 N N . MET A 1 172 ? -5.656 6.468 17.113 1.00 55.84 172 MET A N 1
ATOM 1329 C CA . MET A 1 172 ? -7.060 6.836 16.956 1.00 55.84 172 MET A CA 1
ATOM 1330 C C . MET A 1 172 ? -7.251 8.248 16.402 1.00 55.84 172 MET A C 1
ATOM 1332 O O . MET A 1 172 ? -8.387 8.684 16.233 1.00 55.84 172 MET A O 1
ATOM 1336 N N . ALA A 1 173 ? -6.159 8.977 16.139 1.00 62.75 173 ALA A N 1
ATOM 1337 C CA . ALA A 1 173 ? -6.187 10.402 15.804 1.00 62.75 173 ALA A CA 1
ATOM 1338 C C . ALA A 1 173 ? -7.010 11.243 16.809 1.00 62.75 173 ALA A C 1
ATOM 1340 O O . ALA A 1 173 ? -7.534 12.307 16.481 1.00 62.75 173 ALA A O 1
ATOM 1341 N N . THR A 1 174 ? -7.141 10.769 18.052 1.00 57.09 174 THR A N 1
ATOM 1342 C CA . THR A 1 174 ? -7.965 11.391 19.089 1.00 57.09 174 THR A CA 1
ATOM 1343 C C . THR A 1 174 ? -7.102 12.198 20.042 1.00 57.09 174 THR A C 1
ATOM 1345 O O . THR A 1 174 ? -6.243 11.647 20.732 1.00 57.09 174 THR A O 1
ATOM 1348 N N . ASP A 1 175 ? -7.364 13.504 20.101 1.00 66.12 175 ASP A N 1
ATOM 1349 C CA . ASP A 1 175 ? -6.761 14.475 21.027 1.00 66.12 175 ASP A CA 1
ATOM 1350 C C . ASP A 1 175 ? -5.230 14.609 20.932 1.00 66.12 175 ASP A C 1
ATOM 1352 O O . ASP A 1 175 ? -4.586 15.239 21.775 1.00 66.12 175 ASP A O 1
ATOM 1356 N N . HIS A 1 176 ? -4.621 14.038 19.891 1.00 77.56 176 HIS A N 1
ATOM 1357 C CA . HIS A 1 176 ? -3.194 14.171 19.666 1.00 77.56 176 HIS A CA 1
ATOM 1358 C C . HIS A 1 176 ? -2.875 15.602 19.177 1.00 77.56 176 HIS A C 1
ATOM 1360 O O . HIS A 1 176 ? -3.472 16.047 18.190 1.00 77.56 176 HIS A O 1
ATOM 1366 N N . PRO A 1 177 ? -1.923 16.329 19.808 1.00 81.62 177 PRO A N 1
ATOM 1367 C CA . PRO A 1 177 ? -1.728 17.765 19.569 1.00 81.62 177 PRO A CA 1
ATOM 1368 C C . PRO A 1 177 ? -1.485 18.135 18.104 1.00 81.62 177 PRO A C 1
ATOM 1370 O O . PRO A 1 177 ? -1.965 19.158 17.639 1.00 81.62 177 PRO A O 1
ATOM 1373 N N . TYR A 1 178 ? -0.805 17.265 17.353 1.00 79.31 178 TYR A N 1
ATOM 1374 C CA . TYR A 1 178 ? -0.567 17.473 15.924 1.00 79.31 178 TYR A CA 1
ATOM 1375 C C . TYR A 1 178 ? -1.860 17.512 15.084 1.00 79.31 178 TYR A C 1
ATOM 1377 O O . TYR A 1 178 ? -1.934 18.266 14.119 1.00 79.31 178 TYR A O 1
ATOM 1385 N N . PHE A 1 179 ? -2.881 16.718 15.434 1.00 76.62 179 PHE A N 1
ATOM 1386 C CA . PHE A 1 179 ? -4.160 16.734 14.713 1.00 76.62 179 PHE A CA 1
ATOM 1387 C C . PHE A 1 179 ? -5.020 17.915 15.146 1.00 76.62 179 PHE A C 1
ATOM 1389 O O . PHE A 1 179 ? -5.637 18.541 14.290 1.00 76.62 179 PHE A O 1
ATOM 1396 N N . ILE A 1 180 ? -5.015 18.250 16.442 1.00 82.56 180 ILE A N 1
ATOM 1397 C CA . ILE A 1 180 ? -5.691 19.448 16.958 1.00 82.56 180 ILE A CA 1
ATOM 1398 C C . ILE A 1 180 ? -5.158 20.681 16.221 1.00 82.56 180 ILE A C 1
ATOM 1400 O O . ILE A 1 180 ? -5.932 21.373 15.577 1.00 82.56 180 ILE A O 1
ATOM 1404 N N . ASP A 1 181 ? -3.837 20.882 16.175 1.00 82.56 181 ASP A N 1
ATOM 1405 C CA . ASP A 1 181 ? -3.215 22.027 15.490 1.00 82.56 181 ASP A CA 1
ATOM 1406 C C . ASP A 1 181 ? -3.615 22.166 14.006 1.00 82.56 181 ASP A C 1
ATOM 1408 O O . ASP A 1 181 ? -3.512 23.256 13.435 1.00 82.56 181 ASP A O 1
ATOM 1412 N N . ARG A 1 182 ? -4.029 21.068 13.360 1.00 76.56 182 ARG A N 1
ATOM 1413 C CA . ARG A 1 182 ? -4.304 21.017 11.920 1.00 76.56 182 ARG A CA 1
ATOM 1414 C C . ARG A 1 182 ? -5.790 21.034 11.563 1.00 76.56 182 ARG A C 1
ATOM 1416 O O . ARG A 1 182 ? -6.128 21.581 10.514 1.00 76.56 182 ARG A O 1
ATOM 1423 N N . PHE A 1 183 ? -6.644 20.429 12.383 1.00 76.12 183 PHE A N 1
ATOM 1424 C CA . PHE A 1 183 ? -8.054 20.184 12.058 1.00 76.12 183 PHE A CA 1
ATOM 1425 C C . PHE A 1 183 ? -9.047 20.885 12.983 1.00 76.12 183 PHE A C 1
ATOM 1427 O O . PHE A 1 183 ? -10.202 21.011 12.584 1.00 76.12 183 PHE A O 1
ATOM 1434 N N . ASP A 1 184 ? -8.609 21.371 14.149 1.00 82.56 184 ASP A N 1
ATOM 1435 C CA . ASP A 1 184 ? -9.422 22.197 15.050 1.00 82.56 184 ASP A CA 1
ATOM 1436 C C . ASP A 1 184 ? -9.706 23.553 14.385 1.00 82.56 184 ASP A C 1
ATOM 1438 O O . ASP A 1 184 ? -8.917 24.503 14.429 1.00 82.56 184 ASP A O 1
ATOM 1442 N N . THR A 1 185 ? -10.821 23.609 13.666 1.00 81.38 185 THR A N 1
ATOM 1443 C CA . THR A 1 185 ? -11.198 24.747 12.830 1.00 81.38 185 THR A CA 1
ATOM 1444 C C . THR A 1 185 ? -11.875 25.829 13.663 1.00 81.38 185 THR A C 1
ATOM 1446 O O . THR A 1 185 ? -11.805 27.014 13.311 1.00 81.38 185 THR A O 1
ATOM 1449 N N . ASP A 1 186 ? -12.538 25.444 14.755 1.00 80.25 186 ASP A N 1
ATOM 1450 C CA . ASP A 1 186 ? -13.227 26.368 15.654 1.00 80.25 186 ASP A CA 1
ATOM 1451 C C . ASP A 1 186 ? -12.344 26.890 16.807 1.00 80.25 186 ASP A C 1
ATOM 1453 O O . ASP A 1 186 ? -12.661 27.930 17.402 1.00 80.25 186 ASP A O 1
ATOM 1457 N N . GLY A 1 187 ? -11.177 26.274 17.014 1.00 82.38 187 GLY A N 1
ATOM 1458 C CA . GLY A 1 187 ? -10.129 26.694 17.937 1.00 82.38 187 GLY A CA 1
ATOM 1459 C C . GLY A 1 187 ? -10.462 26.413 19.399 1.00 82.38 187 GLY A C 1
ATOM 1460 O O . GLY A 1 187 ? -9.967 27.136 20.278 1.00 82.38 187 GLY A O 1
ATOM 1461 N N . ASP A 1 188 ? -11.336 25.445 19.679 1.00 81.19 188 ASP A N 1
ATOM 1462 C CA . ASP A 1 188 ? -11.749 25.095 21.038 1.00 81.19 188 ASP A CA 1
ATOM 1463 C C . ASP A 1 188 ? -10.745 24.179 21.773 1.00 81.19 188 ASP A C 1
ATOM 1465 O O . ASP A 1 188 ? -10.850 23.971 22.992 1.00 81.19 188 ASP A O 1
ATOM 1469 N N . GLY A 1 189 ? -9.713 23.724 21.056 1.00 78.44 189 GLY A N 1
ATOM 1470 C CA . GLY A 1 189 ? -8.647 22.856 21.535 1.00 78.44 189 GLY A CA 1
ATOM 1471 C C . GLY A 1 189 ? -9.015 21.374 21.538 1.00 78.44 189 GLY A C 1
ATOM 1472 O O . GLY A 1 189 ? -8.320 20.591 22.194 1.00 78.44 189 GLY A O 1
ATOM 1473 N N . LYS A 1 190 ? -10.106 20.979 20.876 1.00 80.69 190 LYS A N 1
ATOM 1474 C CA . LYS A 1 190 ? -10.588 19.601 20.747 1.00 80.69 190 LYS A CA 1
ATOM 1475 C C . LYS A 1 190 ? -11.027 19.341 19.311 1.00 80.69 190 LYS A C 1
ATOM 1477 O O . LYS A 1 190 ? -11.330 20.245 18.557 1.00 80.69 190 LYS A O 1
ATOM 1482 N N . LEU A 1 191 ? -11.070 18.064 18.940 1.00 74.25 191 LEU A N 1
ATOM 1483 C CA . LEU A 1 191 ? -11.643 17.659 17.658 1.00 74.25 191 LEU A CA 1
ATOM 1484 C C . LEU A 1 191 ? -13.095 17.248 17.874 1.00 74.25 191 LEU A C 1
ATOM 1486 O O . LEU A 1 191 ? -13.359 16.233 18.532 1.00 74.25 191 LEU A O 1
ATOM 1490 N N . SER A 1 192 ? -14.016 18.027 17.315 1.00 71.31 192 SER A N 1
ATOM 1491 C CA . SER A 1 192 ? -15.440 17.701 17.251 1.00 71.31 192 SER A CA 1
ATOM 1492 C C . SER A 1 192 ? -15.693 16.441 16.411 1.00 71.31 192 SER A C 1
ATOM 1494 O O . SER A 1 192 ? -14.833 15.981 15.660 1.00 71.31 192 SER A O 1
ATOM 1496 N N . MET A 1 193 ? -16.892 15.859 16.517 1.00 65.88 193 MET A N 1
ATOM 1497 C CA . MET A 1 193 ? -17.263 14.683 15.716 1.00 65.88 193 MET A CA 1
ATOM 1498 C C . MET A 1 193 ? -17.150 14.957 14.210 1.00 65.88 193 MET A C 1
ATOM 1500 O O . MET A 1 193 ? -16.681 14.100 13.468 1.00 65.88 193 MET A O 1
ATOM 1504 N N . ASP A 1 194 ? -17.527 16.158 13.769 1.00 70.00 194 ASP A N 1
ATOM 1505 C CA . ASP A 1 194 ? -17.472 16.545 12.359 1.00 70.00 194 ASP A CA 1
ATOM 1506 C C . ASP A 1 194 ? -16.019 16.679 11.867 1.00 70.00 194 ASP A C 1
ATOM 1508 O O . ASP A 1 194 ? -15.690 16.209 10.779 1.00 70.00 194 ASP A O 1
ATOM 1512 N N . GLU A 1 195 ? -15.117 17.232 12.684 1.00 77.56 195 GLU A N 1
ATOM 1513 C CA . GLU A 1 195 ? -13.684 17.325 12.357 1.00 77.56 195 GLU A CA 1
ATOM 1514 C C . GLU A 1 195 ? -13.004 15.952 12.370 1.00 77.56 195 GLU A C 1
ATOM 1516 O O . GLU A 1 195 ? -12.204 15.644 11.485 1.00 77.56 195 GLU A O 1
ATOM 1521 N N . ARG A 1 196 ? -13.374 15.078 13.315 1.00 69.00 196 ARG A N 1
ATOM 1522 C CA . ARG A 1 196 ? -12.925 13.676 13.339 1.00 69.00 196 ARG A CA 1
ATOM 1523 C C . ARG A 1 196 ? -13.424 12.907 12.117 1.00 69.00 196 ARG A C 1
ATOM 1525 O O . ARG A 1 196 ? -12.659 12.142 11.535 1.00 69.00 196 ARG A O 1
ATOM 1532 N N . MET A 1 197 ? -14.668 13.130 11.691 1.00 63.84 197 MET A N 1
ATOM 1533 C CA . MET A 1 197 ? -15.195 12.536 10.461 1.00 63.84 197 MET A CA 1
ATOM 1534 C C . MET A 1 197 ? -14.476 13.060 9.220 1.00 63.84 197 MET A C 1
ATOM 1536 O O . MET A 1 197 ? -14.204 12.264 8.334 1.00 63.84 197 MET A O 1
ATOM 1540 N N . ALA A 1 198 ? -14.095 14.338 9.163 1.00 67.38 198 ALA A N 1
ATOM 1541 C CA . ALA A 1 198 ? -13.302 14.867 8.052 1.00 67.38 198 ALA A CA 1
ATOM 1542 C C . ALA A 1 198 ? -11.895 14.238 7.983 1.00 67.38 198 ALA A C 1
ATOM 1544 O O . ALA A 1 198 ? -11.410 13.917 6.894 1.00 67.38 198 ALA A O 1
ATOM 1545 N N . ILE A 1 199 ? -11.252 14.001 9.136 1.00 66.31 199 ILE A N 1
ATOM 1546 C CA . ILE A 1 199 ? -9.992 13.240 9.215 1.00 66.31 199 ILE A CA 1
ATOM 1547 C C . ILE A 1 199 ? -10.219 11.813 8.710 1.00 66.31 199 ILE A C 1
ATOM 1549 O O . ILE A 1 199 ? -9.492 11.345 7.837 1.00 66.31 199 ILE A O 1
ATOM 1553 N N . MET A 1 200 ? -11.256 11.140 9.211 1.00 60.06 200 MET A N 1
ATOM 1554 C CA . MET A 1 200 ? -11.576 9.770 8.824 1.00 60.06 200 MET A CA 1
ATOM 1555 C C . MET A 1 200 ? -11.959 9.667 7.346 1.00 60.06 200 MET A C 1
ATOM 1557 O O . MET A 1 200 ? -11.558 8.716 6.698 1.00 60.06 200 MET A O 1
ATOM 1561 N N . GLU A 1 201 ? -12.658 10.638 6.765 1.00 60.12 201 GLU A N 1
ATOM 1562 C CA . GLU A 1 201 ? -12.973 10.709 5.332 1.00 60.12 201 GLU A CA 1
ATOM 1563 C C . GLU A 1 201 ? -11.703 10.906 4.494 1.00 60.12 201 GLU A C 1
ATOM 1565 O O . GLU A 1 201 ? -11.499 10.212 3.499 1.00 60.12 201 GLU A O 1
ATOM 1570 N N . THR A 1 202 ? -10.789 11.765 4.952 1.00 58.22 202 THR A N 1
ATOM 1571 C CA . THR A 1 202 ? -9.475 11.959 4.316 1.00 58.22 202 THR A CA 1
ATOM 1572 C C . THR A 1 202 ? -8.618 10.684 4.381 1.00 58.22 202 THR A C 1
ATOM 1574 O O . THR A 1 202 ? -7.901 10.374 3.430 1.00 58.22 202 THR A O 1
ATOM 1577 N N . MET A 1 203 ? -8.720 9.909 5.468 1.00 53.62 203 MET A N 1
ATOM 1578 C CA . MET A 1 203 ? -7.966 8.664 5.685 1.00 53.62 203 MET A CA 1
ATOM 1579 C C . MET A 1 203 ? -8.655 7.401 5.122 1.00 53.62 203 MET A C 1
ATOM 1581 O O . MET A 1 203 ? -7.971 6.427 4.819 1.00 53.62 203 MET A O 1
ATOM 1585 N N . SER A 1 204 ? -9.981 7.392 4.935 1.00 51.84 204 SER A N 1
ATOM 1586 C CA . SER A 1 204 ? -10.785 6.200 4.579 1.00 51.84 204 SER A CA 1
ATOM 1587 C C . SER A 1 204 ? -10.893 5.905 3.077 1.00 51.84 204 SER A C 1
ATOM 1589 O O . SER A 1 204 ? -11.674 5.053 2.658 1.00 51.84 204 SER A O 1
ATOM 1591 N N . GLY A 1 205 ? -10.033 6.503 2.252 1.00 50.72 205 GLY A N 1
ATOM 1592 C CA . GLY A 1 205 ? -9.695 5.910 0.955 1.00 50.72 205 GLY A CA 1
ATOM 1593 C C . GLY A 1 205 ? -10.579 6.279 -0.240 1.00 50.72 205 GLY A C 1
ATOM 1594 O O . GLY A 1 205 ? -10.431 5.667 -1.292 1.00 50.72 205 GLY A O 1
ATOM 1595 N N . THR A 1 206 ? -11.431 7.302 -0.179 1.00 49.19 206 THR A N 1
ATOM 1596 C CA . THR A 1 206 ? -12.035 7.853 -1.415 1.00 49.19 206 THR A CA 1
ATOM 1597 C C . THR A 1 206 ? -11.097 8.803 -2.167 1.00 49.19 206 THR A C 1
ATOM 1599 O O . THR A 1 206 ? -11.239 8.949 -3.377 1.00 49.19 206 THR A O 1
ATOM 1602 N N . GLY A 1 207 ? -10.105 9.398 -1.492 1.00 51.91 207 GLY A N 1
ATOM 1603 C CA . GLY A 1 207 ? -9.063 10.231 -2.110 1.00 51.91 207 GLY A CA 1
ATOM 1604 C C . GLY A 1 207 ? -7.757 9.470 -2.342 1.00 51.91 207 GLY A C 1
ATOM 1605 O O . GLY A 1 207 ? -7.440 9.111 -3.473 1.00 51.91 207 GLY A O 1
ATOM 1606 N N . ALA A 1 208 ? -7.028 9.171 -1.262 1.00 50.72 208 ALA A N 1
ATOM 1607 C CA . ALA A 1 208 ? -5.675 8.602 -1.319 1.00 50.72 208 ALA A CA 1
ATOM 1608 C C . ALA A 1 208 ? -5.590 7.192 -1.942 1.00 50.72 208 ALA A C 1
ATOM 1610 O O . ALA A 1 208 ? -4.571 6.844 -2.522 1.00 50.72 208 ALA A O 1
ATOM 1611 N N . MET A 1 209 ? -6.662 6.392 -1.872 1.00 56.00 209 MET A N 1
ATOM 1612 C CA . MET A 1 209 ? -6.698 5.040 -2.454 1.00 56.00 209 MET A CA 1
ATOM 1613 C C . MET A 1 209 ? -7.326 5.000 -3.849 1.00 56.00 209 MET A C 1
ATOM 1615 O O . MET A 1 209 ? -7.372 3.934 -4.455 1.00 56.00 209 MET A O 1
ATOM 1619 N N . SER A 1 210 ? -7.831 6.121 -4.368 1.00 65.56 210 SER A N 1
ATOM 1620 C CA . SER A 1 210 ? -8.551 6.127 -5.647 1.00 65.56 210 SER A CA 1
ATOM 1621 C C . SER A 1 210 ? -7.676 5.618 -6.798 1.00 65.56 210 SER A C 1
ATOM 1623 O O . SER A 1 210 ? -8.084 4.684 -7.488 1.00 65.56 210 SER A O 1
ATOM 1625 N N . GLY A 1 211 ? -6.442 6.121 -6.915 1.00 68.31 211 GLY A N 1
ATOM 1626 C CA . GLY A 1 211 ? -5.459 5.652 -7.898 1.00 68.31 211 GLY A CA 1
ATOM 1627 C C . GLY A 1 211 ? -5.099 4.174 -7.718 1.00 68.31 211 GLY A C 1
ATOM 1628 O O . GLY A 1 211 ? -5.135 3.405 -8.675 1.00 68.31 211 GLY A O 1
ATOM 1629 N N . ALA A 1 212 ? -4.868 3.739 -6.477 1.00 70.12 212 ALA A N 1
ATOM 1630 C CA . ALA A 1 212 ? -4.576 2.346 -6.133 1.00 70.12 212 ALA A CA 1
ATOM 1631 C C . ALA A 1 212 ? -5.702 1.369 -6.521 1.00 70.12 212 ALA A C 1
ATOM 1633 O O . ALA A 1 212 ? -5.463 0.291 -7.067 1.00 70.12 212 ALA A O 1
ATOM 1634 N N . LEU A 1 213 ? -6.948 1.747 -6.229 1.00 71.44 213 LEU A N 1
ATOM 1635 C CA . LEU A 1 213 ? -8.139 0.953 -6.518 1.00 71.44 213 LEU A CA 1
ATOM 1636 C C . LEU A 1 213 ? -8.427 0.915 -8.020 1.00 71.44 213 LEU A C 1
ATOM 1638 O O . LEU A 1 213 ? -8.758 -0.146 -8.552 1.00 71.44 213 LEU A O 1
ATOM 1642 N N . GLU A 1 214 ? -8.268 2.043 -8.714 1.00 76.62 214 GLU A N 1
ATOM 1643 C CA . GLU A 1 214 ? -8.390 2.117 -10.171 1.00 76.62 214 GLU A CA 1
ATOM 1644 C C . GLU A 1 214 ? -7.305 1.276 -10.856 1.00 76.62 214 GLU A C 1
ATOM 1646 O O . GLU A 1 214 ? -7.593 0.502 -11.774 1.00 76.62 214 GLU A O 1
ATOM 1651 N N . ARG A 1 215 ? -6.072 1.327 -10.343 1.00 79.75 215 ARG A N 1
ATOM 1652 C CA . ARG A 1 215 ? -4.959 0.486 -10.783 1.00 79.75 215 ARG A CA 1
ATOM 1653 C C . ARG A 1 215 ? -5.262 -0.998 -10.615 1.00 79.75 215 ARG A C 1
ATOM 1655 O O . ARG A 1 215 ? -5.097 -1.751 -11.575 1.00 79.75 215 ARG A O 1
ATOM 1662 N N . ALA A 1 216 ? -5.719 -1.420 -9.437 1.00 79.12 216 ALA A N 1
ATOM 1663 C CA . ALA A 1 216 ? -6.096 -2.808 -9.169 1.00 79.12 216 ALA A CA 1
ATOM 1664 C C . ALA A 1 216 ? -7.252 -3.271 -10.072 1.00 79.12 216 ALA A C 1
ATOM 1666 O O . ALA A 1 216 ? -7.268 -4.410 -10.546 1.00 79.12 216 ALA A O 1
ATOM 1667 N N . GLN A 1 217 ? -8.203 -2.377 -10.362 1.00 79.69 217 GLN A N 1
ATOM 1668 C CA . GLN A 1 217 ? -9.283 -2.642 -11.307 1.00 79.69 217 GLN A CA 1
ATOM 1669 C C . GLN A 1 217 ? -8.764 -2.863 -12.729 1.00 79.69 217 GLN A C 1
ATOM 1671 O O . GLN A 1 217 ? -9.180 -3.826 -13.377 1.00 79.69 217 GLN A O 1
ATOM 1676 N N . LEU A 1 218 ? -7.820 -2.040 -13.190 1.00 85.00 218 LEU A N 1
ATOM 1677 C CA . LEU A 1 218 ? -7.139 -2.244 -14.468 1.00 85.00 218 LEU A CA 1
ATOM 1678 C C . LEU A 1 218 ? -6.422 -3.600 -1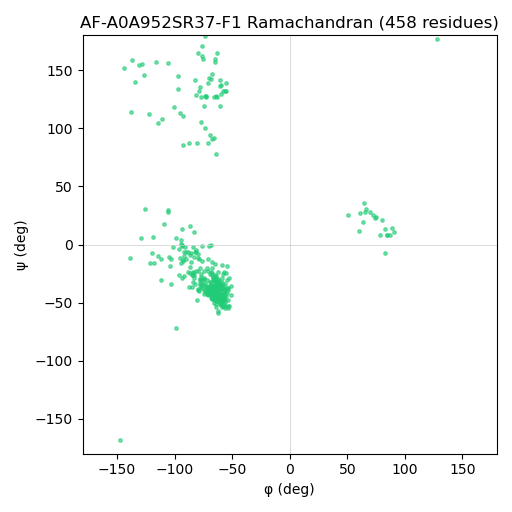4.506 1.00 85.00 218 LEU A C 1
ATOM 1680 O O . LEU A 1 218 ? -6.649 -4.366 -15.433 1.00 85.00 218 LEU A O 1
ATOM 1684 N N . GLU A 1 219 ? -5.637 -3.971 -13.488 1.00 83.81 219 GLU A N 1
ATOM 1685 C CA . GLU A 1 219 ? -4.945 -5.279 -13.467 1.00 83.81 219 GLU A CA 1
ATOM 1686 C C . GLU A 1 219 ? -5.896 -6.461 -13.603 1.00 83.81 219 GLU A C 1
ATOM 1688 O O . GLU A 1 219 ? -5.587 -7.438 -14.289 1.00 83.81 219 GLU A O 1
ATOM 1693 N N . ALA A 1 220 ? -7.035 -6.380 -12.919 1.00 81.88 220 ALA A N 1
ATOM 1694 C CA . ALA A 1 220 ? -7.980 -7.475 -12.847 1.00 81.88 220 ALA A CA 1
ATOM 1695 C C . ALA A 1 220 ? -8.842 -7.605 -14.107 1.00 81.88 220 ALA A C 1
ATOM 1697 O O . ALA A 1 220 ? -9.278 -8.718 -14.414 1.00 81.88 220 ALA A O 1
ATOM 1698 N N . TRP A 1 221 ? -9.171 -6.492 -14.768 1.00 87.12 221 TRP A N 1
ATOM 1699 C CA . TRP A 1 221 ? -10.205 -6.463 -15.807 1.00 87.12 221 TRP A CA 1
ATOM 1700 C C . TRP A 1 221 ? -9.655 -6.211 -17.217 1.00 87.12 221 TRP A C 1
ATOM 1702 O O . TRP A 1 221 ? -10.233 -6.749 -18.161 1.00 87.12 221 TRP A O 1
ATOM 1712 N N . ASP A 1 222 ? -8.556 -5.462 -17.372 1.00 88.00 222 ASP A N 1
ATOM 1713 C CA . ASP A 1 222 ? -7.906 -5.238 -18.674 1.00 88.00 222 ASP A CA 1
ATOM 1714 C C . ASP A 1 222 ? -7.177 -6.528 -19.082 1.00 88.00 222 ASP A C 1
ATOM 1716 O O . ASP A 1 222 ? -6.114 -6.880 -18.553 1.00 88.00 222 ASP A O 1
ATOM 1720 N N . THR A 1 223 ? -7.843 -7.266 -19.969 1.00 87.88 223 THR A N 1
ATOM 1721 C CA . THR A 1 223 ? -7.518 -8.635 -20.375 1.00 87.88 223 THR A CA 1
ATOM 1722 C C . THR A 1 223 ? -6.688 -8.655 -21.653 1.00 87.88 223 THR A C 1
ATOM 1724 O O . THR A 1 223 ? -5.955 -9.619 -21.891 1.00 87.88 223 THR A O 1
ATOM 1727 N N . ASP A 1 224 ? -6.815 -7.628 -22.497 1.00 88.56 224 ASP A N 1
ATOM 1728 C CA . ASP A 1 224 ? -6.002 -7.493 -23.707 1.00 88.56 224 ASP A CA 1
ATOM 1729 C C . ASP A 1 224 ? -4.695 -6.713 -23.482 1.00 88.56 224 ASP A C 1
ATOM 1731 O O . ASP A 1 224 ? -3.805 -6.752 -24.342 1.00 88.56 224 ASP A O 1
ATOM 1735 N N . TYR A 1 225 ? -4.524 -6.160 -22.279 1.00 88.25 225 TYR A N 1
ATOM 1736 C CA . TYR A 1 225 ? -3.328 -5.482 -21.800 1.00 88.25 225 TYR A CA 1
ATOM 1737 C C . TYR A 1 225 ? -3.023 -4.193 -22.570 1.00 88.25 225 TYR A C 1
ATOM 1739 O O . TYR A 1 225 ? -1.855 -3.798 -22.680 1.00 88.25 225 TYR A O 1
ATOM 1747 N N . ASP A 1 226 ? -4.047 -3.539 -23.119 1.00 88.00 226 ASP A N 1
ATOM 1748 C CA . ASP A 1 226 ? -3.901 -2.269 -23.829 1.00 88.00 226 ASP A CA 1
ATOM 1749 C C . ASP A 1 226 ? -3.799 -1.057 -22.879 1.00 88.00 226 ASP A C 1
ATOM 1751 O O . ASP A 1 226 ? -3.433 0.044 -23.304 1.00 88.00 226 ASP A O 1
ATOM 1755 N N . GLY A 1 227 ? -4.020 -1.281 -21.578 1.00 83.88 227 GLY A N 1
ATOM 1756 C CA . GLY A 1 227 ? -3.921 -0.276 -20.529 1.00 83.88 227 GLY A CA 1
ATOM 1757 C C . GLY A 1 227 ? -5.188 0.560 -20.350 1.00 83.88 227 GLY A C 1
ATOM 1758 O O . GLY A 1 227 ? -5.143 1.536 -19.593 1.00 83.88 227 GLY A O 1
ATOM 1759 N N . VAL A 1 228 ? -6.299 0.219 -21.011 1.00 88.12 228 VAL A N 1
ATOM 1760 C CA . VAL A 1 228 ? -7.604 0.868 -20.851 1.00 88.12 228 VAL A CA 1
ATOM 1761 C C . VAL A 1 228 ? -8.723 -0.166 -20.737 1.00 88.12 228 VAL A C 1
ATOM 1763 O O . VAL A 1 228 ? -8.781 -1.146 -21.454 1.00 88.12 228 VAL A O 1
ATOM 1766 N N . LEU A 1 229 ? -9.701 0.071 -19.861 1.00 86.06 229 LEU A N 1
ATOM 1767 C CA . LEU A 1 229 ? -10.864 -0.819 -19.816 1.00 86.06 229 LEU A CA 1
ATOM 1768 C C . LEU A 1 229 ? -11.812 -0.515 -20.977 1.00 86.06 229 LEU A C 1
ATOM 1770 O O . LEU A 1 229 ? -12.272 0.622 -21.141 1.00 86.06 229 LEU A O 1
ATOM 1774 N N . SER A 1 230 ? -12.170 -1.537 -21.743 1.00 90.88 230 SER A N 1
ATOM 1775 C CA . SER A 1 230 ? -13.293 -1.511 -22.679 1.00 90.88 230 SER A CA 1
ATOM 1776 C C . SER A 1 230 ? -14.634 -1.729 -21.960 1.00 90.88 230 SER A C 1
ATOM 1778 O O . SER A 1 230 ? -14.693 -2.185 -20.817 1.00 90.88 230 SER A O 1
ATOM 1780 N N . ASP A 1 231 ? -15.757 -1.423 -22.618 1.00 88.12 231 ASP A N 1
ATOM 1781 C CA . ASP A 1 231 ? -17.091 -1.667 -22.038 1.00 88.12 231 ASP A CA 1
ATOM 1782 C C . ASP A 1 231 ? -17.326 -3.153 -21.734 1.00 88.12 231 ASP A C 1
ATOM 1784 O O . ASP A 1 231 ? -17.903 -3.494 -20.703 1.00 88.12 231 ASP A O 1
ATOM 1788 N N . ALA A 1 232 ? -16.820 -4.035 -22.600 1.00 90.56 232 ALA A N 1
ATOM 1789 C CA . ALA A 1 232 ? -16.924 -5.478 -22.421 1.00 90.56 232 ALA A CA 1
ATOM 1790 C C . ALA A 1 232 ? -16.151 -5.962 -21.183 1.00 90.56 232 ALA A C 1
ATOM 1792 O O . ALA A 1 232 ? -16.657 -6.797 -20.432 1.00 90.56 232 ALA A O 1
ATOM 1793 N N . GLU A 1 233 ? -14.956 -5.420 -20.942 1.00 90.62 233 GLU A N 1
ATOM 1794 C CA . GLU A 1 233 ? -14.145 -5.745 -19.763 1.00 90.62 233 GLU A CA 1
ATOM 1795 C C . GLU A 1 233 ? -14.761 -5.195 -18.483 1.00 90.62 233 GLU A C 1
ATOM 1797 O O . GLU A 1 233 ? -14.828 -5.907 -17.483 1.00 90.62 233 GLU A O 1
ATOM 1802 N N . ARG A 1 234 ? -15.311 -3.975 -18.522 1.00 85.00 234 ARG A N 1
ATOM 1803 C CA . ARG A 1 234 ? -16.064 -3.420 -17.389 1.00 85.00 234 ARG A CA 1
ATOM 1804 C C . ARG A 1 234 ? -17.288 -4.268 -17.048 1.00 85.00 234 ARG A C 1
ATOM 1806 O O . ARG A 1 234 ? -17.556 -4.507 -15.873 1.00 85.00 234 ARG A O 1
ATOM 1813 N N . ASP A 1 235 ? -18.041 -4.727 -18.046 1.00 84.81 235 ASP A N 1
ATOM 1814 C CA . ASP A 1 235 ? -19.215 -5.581 -17.831 1.00 84.81 235 ASP A CA 1
ATOM 1815 C C . ASP A 1 235 ? -18.836 -6.947 -17.251 1.00 84.81 235 ASP A C 1
ATOM 1817 O O . ASP A 1 235 ? -19.448 -7.401 -16.279 1.00 84.81 235 ASP A O 1
ATOM 1821 N N . ALA A 1 236 ? -17.811 -7.592 -17.810 1.00 85.88 236 ALA A N 1
ATOM 1822 C CA . ALA A 1 236 ? -17.312 -8.870 -17.315 1.00 85.88 236 ALA A CA 1
ATOM 1823 C C . ALA A 1 236 ? -16.747 -8.745 -15.891 1.00 85.88 236 ALA A C 1
ATOM 1825 O O . ALA A 1 236 ? -17.069 -9.554 -15.018 1.00 85.88 236 ALA A O 1
ATOM 1826 N N . GLY A 1 237 ? -15.970 -7.693 -15.642 1.00 82.31 237 GLY A N 1
ATOM 1827 C CA . GLY A 1 237 ? -15.404 -7.371 -14.342 1.00 82.31 237 GLY A CA 1
ATOM 1828 C C . GLY A 1 237 ? -16.467 -7.123 -13.274 1.00 82.31 237 GLY A C 1
ATOM 1829 O O . GLY A 1 237 ? -16.420 -7.725 -12.199 1.00 82.31 237 GLY A O 1
ATOM 1830 N N . ARG A 1 238 ? -17.505 -6.337 -13.595 1.00 79.81 238 ARG A N 1
ATOM 1831 C CA . ARG A 1 238 ? -18.676 -6.153 -12.720 1.00 79.81 238 ARG A CA 1
ATOM 1832 C C . ARG A 1 238 ? -19.456 -7.449 -12.496 1.00 79.81 238 ARG A C 1
ATOM 1834 O O . ARG A 1 238 ? -19.970 -7.683 -11.410 1.00 79.81 238 ARG A O 1
ATOM 1841 N N . ALA A 1 239 ? -19.577 -8.329 -13.479 1.00 81.31 239 ALA A N 1
ATOM 1842 C CA . ALA A 1 239 ? -20.229 -9.613 -13.229 1.00 81.31 239 ALA A CA 1
ATOM 1843 C C . ALA A 1 239 ? -19.418 -10.466 -12.230 1.00 81.31 239 ALA A C 1
ATOM 1845 O O . ALA A 1 239 ? -19.986 -11.039 -11.297 1.00 81.31 239 ALA A O 1
ATOM 1846 N N . ALA A 1 240 ? -18.092 -10.502 -12.390 1.00 80.50 240 ALA A N 1
ATOM 1847 C CA . ALA A 1 240 ? -17.188 -11.276 -11.544 1.00 80.50 240 ALA A CA 1
ATOM 1848 C C . ALA A 1 240 ? -17.099 -10.735 -10.107 1.00 80.50 240 ALA A C 1
ATOM 1850 O O . ALA A 1 240 ? -17.224 -11.508 -9.155 1.00 80.50 240 ALA A O 1
ATOM 1851 N N . ALA A 1 241 ? -16.942 -9.420 -9.935 1.00 75.75 241 ALA A N 1
ATOM 1852 C CA . ALA A 1 241 ? -16.899 -8.802 -8.611 1.00 75.75 241 ALA A CA 1
ATOM 1853 C C . ALA A 1 241 ? -18.232 -8.981 -7.858 1.00 75.75 241 ALA A C 1
ATOM 1855 O O . ALA A 1 241 ? -18.215 -9.262 -6.662 1.00 75.75 241 ALA A O 1
ATOM 1856 N N . LYS A 1 242 ? -19.380 -8.963 -8.557 1.00 74.81 242 LYS A N 1
ATOM 1857 C CA . LYS A 1 242 ? -20.698 -9.176 -7.936 1.00 74.81 242 LYS A CA 1
ATOM 1858 C C . LYS A 1 242 ? -20.839 -10.598 -7.414 1.00 74.81 242 LYS A C 1
ATOM 1860 O O . LYS A 1 242 ? -21.365 -10.803 -6.322 1.00 74.81 242 LYS A O 1
ATOM 1865 N N . ALA A 1 243 ? -20.377 -11.576 -8.192 1.00 76.94 243 ALA A N 1
ATOM 1866 C CA . ALA A 1 243 ? -20.386 -12.975 -7.783 1.00 76.94 243 ALA A CA 1
ATOM 1867 C C . ALA A 1 243 ? -19.522 -13.192 -6.531 1.00 76.94 243 ALA A C 1
ATOM 1869 O O . ALA A 1 243 ? -20.005 -13.770 -5.562 1.00 76.94 243 ALA A O 1
ATOM 1870 N N . ARG A 1 244 ? -18.298 -12.647 -6.518 1.00 71.62 244 ARG A N 1
ATOM 1871 C CA . ARG A 1 244 ? -17.396 -12.707 -5.356 1.00 71.62 244 ARG A CA 1
ATOM 1872 C C . ARG A 1 244 ? -17.962 -12.031 -4.117 1.00 71.62 244 ARG A C 1
ATOM 1874 O O . ARG A 1 244 ? -17.917 -12.600 -3.036 1.00 71.62 244 ARG A O 1
ATOM 1881 N N . PHE A 1 245 ? -18.510 -10.832 -4.273 1.00 68.06 245 PHE A N 1
ATOM 1882 C CA . PHE A 1 245 ? -19.107 -10.117 -3.154 1.00 68.06 245 PHE A CA 1
ATOM 1883 C C . PHE A 1 245 ? -20.295 -10.891 -2.566 1.00 68.06 245 PHE A C 1
ATOM 1885 O O . PHE A 1 245 ? -20.429 -10.987 -1.351 1.00 68.06 245 PHE A O 1
ATOM 1892 N N . THR A 1 246 ? -21.123 -11.502 -3.422 1.00 68.50 246 THR A N 1
ATOM 1893 C CA . THR A 1 246 ? -22.232 -12.361 -2.974 1.00 68.50 246 THR A CA 1
ATOM 1894 C C . THR A 1 246 ? -21.713 -13.554 -2.169 1.00 68.50 246 THR A C 1
ATOM 1896 O O . THR A 1 246 ? -22.222 -13.813 -1.087 1.00 68.50 246 THR A O 1
ATOM 1899 N N . GLU A 1 247 ? -20.667 -14.230 -2.650 1.00 70.00 247 GLU A N 1
ATOM 1900 C CA . GLU A 1 247 ? -20.025 -15.350 -1.948 1.00 70.00 247 GLU A CA 1
ATOM 1901 C C . GLU A 1 247 ? -19.447 -14.932 -0.587 1.00 70.00 247 GLU A C 1
ATOM 1903 O O . GLU A 1 247 ? -19.684 -15.601 0.417 1.00 70.00 247 GLU A O 1
ATOM 1908 N N . MET A 1 248 ? -18.748 -13.794 -0.528 1.00 63.03 248 MET A N 1
ATOM 1909 C CA . MET A 1 248 ? -18.207 -13.269 0.726 1.00 63.03 248 MET A CA 1
ATOM 1910 C C . MET A 1 248 ? -19.315 -12.933 1.727 1.00 63.03 248 MET A C 1
ATOM 1912 O O . MET A 1 248 ? -19.184 -13.234 2.912 1.00 63.03 248 MET A O 1
ATOM 1916 N N . MET A 1 249 ? -20.402 -12.309 1.274 1.00 61.50 249 MET A N 1
ATOM 1917 C CA . MET A 1 249 ? -21.539 -11.995 2.137 1.00 61.50 249 MET A CA 1
ATOM 1918 C C . MET A 1 249 ? -22.219 -13.268 2.633 1.00 61.50 249 MET A C 1
ATOM 1920 O O . MET A 1 249 ? -22.493 -13.378 3.822 1.00 61.50 249 MET A O 1
ATOM 1924 N N . ASP A 1 250 ? -22.425 -14.259 1.768 1.00 63.22 250 ASP A N 1
ATOM 1925 C CA . ASP A 1 250 ? -23.011 -15.537 2.172 1.00 63.22 250 ASP A CA 1
ATOM 1926 C C . ASP A 1 250 ? -22.143 -16.242 3.239 1.00 63.22 250 ASP A C 1
ATOM 1928 O O . ASP A 1 250 ? -22.684 -16.791 4.197 1.00 63.22 250 ASP A O 1
ATOM 1932 N N . ALA A 1 251 ? -20.809 -16.148 3.145 1.00 60.28 251 ALA A N 1
ATOM 1933 C CA . ALA A 1 251 ? -19.885 -16.654 4.167 1.00 60.28 251 ALA A CA 1
ATOM 1934 C C . ALA A 1 251 ? -19.874 -15.805 5.457 1.00 60.28 251 ALA A C 1
ATOM 1936 O O . ALA A 1 251 ? -19.823 -16.336 6.564 1.00 60.28 251 ALA A O 1
ATOM 1937 N N . ALA A 1 252 ? -19.939 -14.475 5.340 1.00 50.19 252 ALA A N 1
ATOM 1938 C CA . ALA A 1 252 ? -19.936 -13.552 6.477 1.00 50.19 252 ALA A CA 1
ATOM 1939 C C . ALA A 1 252 ? -21.241 -13.585 7.292 1.00 50.19 252 ALA A C 1
ATOM 1941 O O . ALA A 1 252 ? -21.229 -13.194 8.461 1.00 50.19 252 ALA A O 1
ATOM 1942 N N . PHE A 1 253 ? -22.343 -14.027 6.678 1.00 51.78 253 PHE A N 1
ATOM 1943 C CA . PHE A 1 253 ? -23.685 -14.097 7.257 1.00 51.78 253 PHE A CA 1
ATOM 1944 C C . PHE A 1 253 ? -24.126 -15.526 7.611 1.00 51.78 253 PHE A C 1
ATOM 1946 O O . PHE A 1 253 ? -25.329 -15.791 7.688 1.00 51.78 253 PHE A O 1
ATOM 1953 N N . GLU A 1 254 ? -23.198 -16.443 7.915 1.00 50.31 254 GLU A N 1
ATOM 1954 C CA . GLU A 1 254 ? -23.538 -17.676 8.642 1.00 50.31 254 GLU A CA 1
ATOM 1955 C C . GLU A 1 254 ? -24.046 -17.337 10.061 1.00 50.31 254 GLU A C 1
ATOM 1957 O O . GLU A 1 254 ? -23.344 -17.433 11.065 1.00 50.31 254 GLU A O 1
ATOM 1962 N N . MET A 1 255 ? -25.301 -16.894 10.152 1.00 50.16 255 MET A N 1
ATOM 1963 C CA . MET A 1 255 ? -25.985 -16.625 11.409 1.00 50.16 255 MET A CA 1
ATOM 1964 C C . MET A 1 255 ? -26.517 -17.930 11.993 1.00 50.16 255 MET A C 1
ATOM 1966 O O . MET A 1 255 ? -27.284 -18.659 11.354 1.00 50.16 255 MET A O 1
ATOM 1970 N N . ASP A 1 256 ? -26.198 -18.190 13.260 1.00 47.34 256 ASP A N 1
ATOM 1971 C CA . ASP A 1 256 ? -26.858 -19.247 14.016 1.00 47.34 256 ASP A CA 1
ATOM 1972 C C . ASP A 1 256 ? -28.307 -18.849 14.337 1.00 47.34 256 ASP A C 1
ATOM 1974 O O . ASP A 1 256 ? -28.632 -18.309 15.395 1.00 47.34 256 ASP A O 1
ATOM 1978 N N . LEU A 1 257 ? -29.219 -19.146 13.414 1.00 53.41 257 LEU A N 1
ATOM 1979 C CA . LEU A 1 257 ? -30.647 -18.900 13.596 1.00 53.41 257 LEU A CA 1
ATOM 1980 C C . LEU A 1 257 ? -31.341 -20.025 14.383 1.00 53.41 257 LEU A C 1
ATOM 1982 O O . LEU A 1 257 ? -32.565 -20.118 14.349 1.00 53.41 257 LEU A O 1
ATOM 1986 N N . SER A 1 258 ? -30.617 -20.972 15.005 1.00 60.59 258 SER A N 1
ATOM 1987 C CA . SER A 1 258 ? -31.196 -22.171 15.669 1.00 60.59 258 SER A CA 1
ATOM 1988 C C . SER A 1 258 ? -32.188 -21.868 16.789 1.00 60.59 258 SER A C 1
ATOM 1990 O O . SER A 1 258 ? -33.013 -22.715 17.126 1.00 60.59 258 SER A O 1
ATOM 1992 N N . HIS A 1 259 ? -32.161 -20.640 17.295 1.00 54.19 259 HIS A N 1
ATOM 1993 C CA . HIS A 1 259 ? -33.050 -20.124 18.323 1.00 54.19 259 HIS A CA 1
ATOM 1994 C C . HIS A 1 259 ? -34.408 -19.615 17.791 1.00 54.19 259 HIS A C 1
ATOM 1996 O O . HIS A 1 259 ? -35.313 -19.365 18.587 1.00 54.19 259 HIS A O 1
ATOM 2002 N N . LEU A 1 260 ? -34.582 -19.475 16.472 1.00 60.94 260 LEU A N 1
ATOM 2003 C CA . LEU A 1 260 ? -35.818 -18.996 15.844 1.00 60.94 260 LEU A CA 1
ATOM 2004 C C . LEU A 1 260 ? -36.705 -20.157 15.366 1.00 60.94 260 LEU A C 1
ATOM 2006 O O . LEU A 1 260 ? -36.215 -21.182 14.886 1.00 60.94 260 LEU A O 1
ATOM 2010 N N . SER A 1 261 ? -38.029 -19.985 15.451 1.00 74.88 261 SER A N 1
ATOM 2011 C CA . SER A 1 261 ? -38.987 -20.923 14.841 1.00 74.88 261 SER A CA 1
ATOM 2012 C C . SER A 1 261 ? -38.871 -20.930 13.309 1.00 74.88 261 SER A C 1
ATOM 2014 O O . SER A 1 261 ? -38.375 -19.969 12.728 1.00 74.88 261 SER A O 1
ATOM 2016 N N . GLU A 1 262 ? -39.341 -21.982 12.625 1.00 68.88 262 GLU A N 1
ATOM 2017 C CA . GLU A 1 262 ? -39.261 -22.075 11.151 1.00 68.88 262 GLU A CA 1
ATOM 2018 C C . GLU A 1 262 ? -39.892 -20.870 10.431 1.00 68.88 262 GLU A C 1
ATOM 2020 O O . GLU A 1 262 ? -39.351 -20.392 9.437 1.00 68.88 262 GLU A O 1
ATOM 2025 N N . GLU A 1 263 ? -40.998 -20.343 10.958 1.00 74.06 263 GLU A N 1
ATOM 2026 C CA . GLU A 1 263 ? -41.702 -19.188 10.388 1.00 74.06 263 GLU A CA 1
ATOM 2027 C C . GLU A 1 263 ? -40.914 -17.883 10.585 1.00 74.06 263 GLU A C 1
ATOM 2029 O O . GLU A 1 263 ? -40.802 -17.071 9.667 1.00 74.06 263 GLU A O 1
ATOM 2034 N N . GLN A 1 264 ? -40.300 -17.709 11.759 1.00 68.00 264 GLN A N 1
ATOM 2035 C CA . GLN A 1 264 ? -39.435 -16.564 12.052 1.00 68.00 264 GLN A CA 1
ATOM 2036 C C . GLN A 1 264 ? -38.127 -16.639 11.265 1.00 68.00 264 GLN A C 1
ATOM 2038 O O . GLN A 1 264 ? -37.711 -15.634 10.708 1.00 68.00 264 GLN A O 1
ATOM 2043 N N . ARG A 1 265 ? -37.524 -17.828 11.128 1.00 68.56 265 ARG A N 1
ATOM 2044 C CA . ARG A 1 265 ? -36.344 -18.050 10.278 1.00 68.56 265 ARG A CA 1
ATOM 2045 C C . ARG A 1 265 ? -36.611 -17.631 8.840 1.00 68.56 265 ARG A C 1
ATOM 2047 O O . ARG A 1 265 ? -35.801 -16.911 8.272 1.00 68.56 265 ARG A O 1
ATOM 2054 N N . ALA A 1 266 ? -37.737 -18.057 8.267 1.00 72.00 266 ALA A N 1
ATOM 2055 C CA . ALA A 1 266 ? -38.093 -17.720 6.892 1.00 72.00 266 ALA A CA 1
ATOM 2056 C C . ALA A 1 266 ? -38.334 -16.212 6.705 1.00 72.00 266 ALA A C 1
ATOM 2058 O O . ALA A 1 266 ? -37.880 -15.640 5.718 1.00 72.00 266 ALA A O 1
ATOM 2059 N N . ALA A 1 267 ? -39.005 -15.560 7.661 1.00 72.56 267 ALA A N 1
ATOM 2060 C CA . ALA A 1 267 ? -39.231 -14.117 7.623 1.00 72.56 267 ALA A CA 1
ATOM 2061 C C . ALA A 1 267 ? -37.925 -13.318 7.778 1.00 72.56 267 ALA A C 1
ATOM 2063 O O . ALA A 1 267 ? -37.696 -12.371 7.029 1.00 72.56 267 ALA A O 1
ATOM 2064 N N . THR A 1 268 ? -37.050 -13.727 8.701 1.00 63.72 268 THR A N 1
ATOM 2065 C CA . THR A 1 268 ? -35.738 -13.107 8.919 1.00 63.72 268 THR A CA 1
ATOM 2066 C C . THR A 1 268 ? -34.829 -13.284 7.704 1.00 63.72 268 THR A C 1
ATOM 2068 O O . THR A 1 268 ? -34.245 -12.305 7.257 1.00 63.72 268 THR A O 1
ATOM 2071 N N . LEU A 1 269 ? -34.768 -14.479 7.104 1.00 67.88 269 LEU A N 1
ATOM 2072 C CA . LEU A 1 269 ? -34.021 -14.720 5.861 1.00 67.88 269 LEU A CA 1
ATOM 2073 C C . LEU A 1 269 ? -34.532 -13.856 4.706 1.00 67.88 269 LEU A C 1
ATOM 2075 O O . LEU A 1 269 ? -33.733 -13.203 4.050 1.00 67.88 269 LEU A O 1
ATOM 2079 N N . ALA A 1 270 ? -35.849 -13.776 4.501 1.00 73.12 270 ALA A N 1
ATOM 2080 C CA . ALA A 1 270 ? -36.423 -12.944 3.441 1.00 73.12 270 ALA A CA 1
ATOM 2081 C C . ALA A 1 270 ? -36.147 -11.443 3.651 1.00 73.12 270 ALA A C 1
ATOM 2083 O O . ALA A 1 270 ? -35.956 -10.698 2.692 1.00 73.12 270 ALA A O 1
ATOM 2084 N N . GLN A 1 271 ? -36.122 -10.986 4.905 1.00 67.44 271 GLN A N 1
ATOM 2085 C CA . GLN A 1 271 ? -35.807 -9.600 5.241 1.00 67.44 271 GLN A CA 1
ATOM 2086 C C . GLN A 1 271 ? -34.313 -9.294 5.062 1.00 67.44 271 GLN A C 1
ATOM 2088 O O . GLN A 1 271 ? -33.980 -8.232 4.541 1.00 67.44 271 GLN A O 1
ATOM 2093 N N . ILE A 1 272 ? -33.433 -10.233 5.424 1.00 63.59 272 ILE A N 1
ATOM 2094 C CA . ILE A 1 272 ? -31.986 -10.155 5.174 1.00 63.59 272 ILE A CA 1
ATOM 2095 C C . ILE A 1 272 ? -31.707 -10.153 3.669 1.00 63.59 272 ILE A C 1
ATOM 2097 O O . ILE A 1 272 ? -30.956 -9.305 3.204 1.00 63.59 272 ILE A O 1
ATOM 2101 N N . GLU A 1 273 ? -32.342 -11.034 2.892 1.00 66.56 273 GLU A N 1
ATOM 2102 C CA . GLU A 1 273 ? -32.222 -11.063 1.428 1.00 66.56 273 GLU A CA 1
ATOM 2103 C C . GLU A 1 273 ? -32.681 -9.738 0.803 1.00 66.56 273 GLU A C 1
ATOM 2105 O O . GLU A 1 273 ? -31.981 -9.179 -0.037 1.00 66.56 273 GLU A O 1
ATOM 2110 N N . ALA A 1 274 ? -33.803 -9.175 1.262 1.00 68.81 274 ALA A N 1
ATOM 2111 C CA . ALA A 1 274 ? -34.291 -7.885 0.778 1.00 68.81 274 ALA A CA 1
ATOM 2112 C C . ALA A 1 274 ? -33.367 -6.711 1.158 1.00 68.81 274 ALA A C 1
ATOM 2114 O O . ALA A 1 274 ? -33.146 -5.814 0.344 1.00 68.81 274 ALA A O 1
ATOM 2115 N N . GLN A 1 275 ? -32.808 -6.707 2.375 1.00 62.69 275 GLN A N 1
ATOM 2116 C CA . GLN A 1 275 ? -31.814 -5.713 2.794 1.00 62.69 275 GLN A CA 1
ATOM 2117 C C . GLN A 1 275 ? -30.495 -5.868 2.029 1.00 62.69 275 GLN A C 1
ATOM 2119 O O . GLN A 1 275 ? -29.908 -4.860 1.638 1.00 62.69 275 GLN A O 1
ATOM 2124 N N . ARG A 1 276 ? -30.061 -7.107 1.761 1.00 63.47 276 ARG A N 1
ATOM 2125 C CA . ARG A 1 276 ? -28.891 -7.421 0.932 1.00 63.47 276 ARG A CA 1
ATOM 2126 C C . ARG A 1 276 ? -29.080 -6.877 -0.474 1.00 63.47 276 ARG A C 1
ATOM 2128 O O . ARG A 1 276 ? -28.225 -6.145 -0.956 1.00 63.47 276 ARG A O 1
ATOM 2135 N N . ASP A 1 277 ? -30.202 -7.181 -1.115 1.00 65.31 277 ASP A N 1
ATOM 2136 C CA . ASP A 1 277 ? -30.472 -6.742 -2.483 1.00 65.31 277 ASP A CA 1
ATOM 2137 C C . ASP A 1 277 ? -30.572 -5.208 -2.577 1.00 65.31 277 ASP A C 1
ATOM 2139 O O . ASP A 1 277 ? -30.015 -4.615 -3.500 1.00 65.31 277 ASP A O 1
ATOM 2143 N N . ALA A 1 278 ? -31.176 -4.546 -1.582 1.00 66.06 278 ALA A N 1
ATOM 2144 C CA . ALA A 1 278 ? -31.210 -3.084 -1.501 1.00 66.06 278 ALA A CA 1
ATOM 2145 C C . ALA A 1 278 ? -29.815 -2.462 -1.275 1.00 66.06 278 ALA A C 1
ATOM 2147 O O . ALA A 1 278 ? -29.483 -1.445 -1.886 1.00 66.06 278 ALA A O 1
ATOM 2148 N N . MET A 1 279 ? -28.971 -3.079 -0.440 1.00 59.31 279 MET A N 1
ATOM 2149 C CA . MET A 1 279 ? -27.580 -2.659 -0.221 1.00 59.31 279 MET A CA 1
ATOM 2150 C C . MET A 1 279 ? -26.741 -2.821 -1.498 1.00 59.31 279 MET A C 1
ATOM 2152 O O . MET A 1 279 ? -26.003 -1.908 -1.875 1.00 59.31 279 MET A O 1
ATOM 2156 N N . MET A 1 280 ? -26.921 -3.938 -2.211 1.00 63.03 280 MET A N 1
ATOM 2157 C CA . MET A 1 280 ? -26.300 -4.209 -3.512 1.00 63.03 280 MET A CA 1
ATOM 2158 C C . MET A 1 280 ? -26.692 -3.192 -4.584 1.00 63.03 280 MET A C 1
ATOM 2160 O O . MET A 1 280 ? -25.892 -2.899 -5.470 1.00 63.03 280 MET A O 1
ATOM 2164 N N . GLU A 1 281 ? -27.908 -2.654 -4.522 1.00 61.41 281 GLU A N 1
ATOM 2165 C CA . GLU A 1 281 ? -28.395 -1.658 -5.477 1.00 61.41 281 GLU A CA 1
ATOM 2166 C C . GLU A 1 281 ? -27.921 -0.234 -5.128 1.00 61.41 281 GLU A C 1
ATOM 2168 O O . GLU A 1 281 ? -27.616 0.546 -6.030 1.00 61.41 281 GLU A O 1
ATOM 2173 N N . MET A 1 282 ? -27.784 0.094 -3.836 1.00 51.34 282 MET A N 1
ATOM 2174 C CA . MET A 1 282 ? -27.425 1.440 -3.363 1.00 51.34 282 MET A CA 1
ATOM 2175 C C . MET A 1 282 ? -25.909 1.726 -3.343 1.00 51.34 282 MET A C 1
ATOM 2177 O O . MET A 1 282 ? -25.521 2.885 -3.472 1.00 51.34 282 MET A O 1
ATOM 2181 N N . GLN A 1 283 ? -25.045 0.708 -3.212 1.00 54.44 283 GLN A N 1
ATOM 2182 C CA . GLN A 1 283 ? -23.575 0.862 -3.141 1.00 54.44 283 GLN A CA 1
ATOM 2183 C C . GLN A 1 283 ? -22.806 0.014 -4.172 1.00 54.44 283 GLN A C 1
ATOM 2185 O O . GLN A 1 283 ? -21.676 -0.414 -3.931 1.00 54.44 283 GLN A O 1
ATOM 2190 N N . ASN A 1 284 ? -23.413 -0.234 -5.336 1.00 59.16 284 ASN A N 1
ATOM 2191 C CA . ASN A 1 284 ? -22.886 -1.179 -6.320 1.00 59.16 284 ASN A CA 1
ATOM 2192 C C . ASN A 1 284 ? -21.455 -0.835 -6.777 1.00 59.16 284 ASN A C 1
ATOM 2194 O O . ASN A 1 284 ? -20.619 -1.712 -6.809 1.00 59.16 284 ASN A O 1
ATOM 2198 N N . GLU A 1 285 ? -21.095 0.415 -7.079 1.00 55.59 285 GLU A N 1
ATOM 2199 C CA . GLU A 1 285 ? -19.727 0.698 -7.567 1.00 55.59 285 GLU A CA 1
ATOM 2200 C C . GLU A 1 285 ? -18.652 0.634 -6.468 1.00 55.59 285 GLU A C 1
ATOM 2202 O O . GLU A 1 285 ? -17.606 0.023 -6.678 1.00 55.59 285 GLU A O 1
ATOM 2207 N N . ALA A 1 286 ? -18.917 1.176 -5.275 1.00 54.88 286 ALA A N 1
ATOM 2208 C CA . ALA A 1 286 ? -17.948 1.196 -4.176 1.00 54.88 286 ALA A CA 1
ATOM 2209 C C . ALA A 1 286 ? -17.647 -0.210 -3.620 1.00 54.88 286 ALA A C 1
ATOM 2211 O O . ALA A 1 286 ? -16.483 -0.563 -3.425 1.00 54.88 286 ALA A O 1
ATOM 2212 N N . MET A 1 287 ? -18.676 -1.049 -3.436 1.00 57.59 287 MET A N 1
ATOM 2213 C CA . MET A 1 287 ? -18.487 -2.437 -2.981 1.00 57.59 287 MET A CA 1
ATOM 2214 C C . MET A 1 287 ? -17.749 -3.293 -4.015 1.00 57.59 287 MET A C 1
ATOM 2216 O O . MET A 1 287 ? -16.996 -4.201 -3.667 1.00 57.59 287 MET A O 1
ATOM 2220 N N . MET A 1 288 ? -17.929 -2.990 -5.299 1.00 60.12 288 MET A N 1
ATOM 2221 C CA . MET A 1 288 ? -17.318 -3.739 -6.394 1.00 60.12 288 MET A CA 1
ATOM 2222 C C . MET A 1 288 ? -15.849 -3.380 -6.584 1.00 60.12 288 MET A C 1
ATOM 2224 O O . MET A 1 288 ? -15.043 -4.270 -6.851 1.00 60.12 288 MET A O 1
ATOM 2228 N N . SER A 1 289 ? -15.482 -2.115 -6.366 1.00 57.56 289 SER A N 1
ATOM 2229 C CA . SER A 1 289 ? -14.080 -1.705 -6.251 1.00 57.56 289 SER A CA 1
ATOM 2230 C C . SER A 1 289 ? -13.395 -2.389 -5.065 1.00 57.56 289 SER A C 1
ATOM 2232 O O . SER A 1 289 ? -12.281 -2.883 -5.212 1.00 57.56 289 SER A O 1
ATOM 2234 N N . TRP A 1 290 ? -14.079 -2.525 -3.925 1.00 55.41 290 TRP A N 1
ATOM 2235 C CA . TRP A 1 290 ? -13.534 -3.213 -2.750 1.00 55.41 290 TRP A CA 1
ATOM 2236 C C . TRP A 1 290 ? -13.318 -4.724 -2.982 1.00 55.41 290 TRP A C 1
ATOM 2238 O O . TRP A 1 290 ? -12.276 -5.265 -2.618 1.00 55.41 290 TRP A O 1
ATOM 2248 N N . ALA A 1 291 ? -14.233 -5.404 -3.685 1.00 62.12 291 ALA A N 1
ATOM 2249 C CA . ALA A 1 291 ? -14.083 -6.824 -4.038 1.00 62.12 291 ALA A CA 1
ATOM 2250 C C . ALA A 1 291 ? -12.922 -7.103 -5.017 1.00 62.12 291 ALA A C 1
ATOM 2252 O O . ALA A 1 291 ? -12.336 -8.188 -5.007 1.00 62.12 291 ALA A O 1
ATOM 2253 N N . VAL A 1 292 ? -12.587 -6.143 -5.885 1.00 63.75 292 VAL A N 1
ATOM 2254 C CA . VAL A 1 292 ? -11.388 -6.226 -6.737 1.00 63.75 292 VAL A CA 1
ATOM 2255 C C . VAL A 1 292 ? -10.128 -5.929 -5.926 1.00 63.75 292 VAL A C 1
ATOM 2257 O O . VAL A 1 292 ? -9.108 -6.599 -6.101 1.00 63.75 292 VAL A O 1
ATOM 2260 N N . ALA A 1 293 ? -10.228 -4.990 -4.987 1.00 62.75 293 ALA A N 1
ATOM 2261 C CA . ALA A 1 293 ? -9.144 -4.614 -4.098 1.00 62.75 293 ALA A CA 1
ATOM 2262 C C . ALA A 1 293 ? -8.753 -5.714 -3.101 1.00 62.75 293 ALA A C 1
ATOM 2264 O O . ALA A 1 293 ? -7.633 -5.703 -2.621 1.00 62.75 293 ALA A O 1
ATOM 2265 N N . GLU A 1 294 ? -9.607 -6.698 -2.816 1.00 66.38 294 GLU A N 1
ATOM 2266 C CA . GLU A 1 294 ? -9.290 -7.821 -1.919 1.00 66.38 294 GLU A CA 1
ATOM 2267 C C . GLU A 1 294 ? -7.983 -8.546 -2.298 1.00 66.38 294 GLU A C 1
ATOM 2269 O O . GLU A 1 294 ? -7.082 -8.672 -1.474 1.00 66.38 294 GLU A O 1
ATOM 2274 N N . LYS A 1 295 ? -7.838 -8.977 -3.562 1.00 65.44 295 LYS A N 1
ATOM 2275 C CA . LYS A 1 295 ? -6.607 -9.641 -4.046 1.00 65.44 295 LYS A CA 1
ATOM 2276 C C . LYS A 1 295 ? -5.396 -8.722 -3.996 1.00 65.44 295 LYS A C 1
ATOM 2278 O O . LYS A 1 295 ? -4.280 -9.173 -3.764 1.00 65.44 295 LYS A O 1
ATOM 2283 N N . PHE A 1 296 ? -5.633 -7.445 -4.264 1.00 63.19 296 PHE A N 1
ATOM 2284 C CA . PHE A 1 296 ? -4.624 -6.408 -4.186 1.00 63.19 296 PHE A CA 1
ATOM 2285 C C . PHE A 1 296 ? -4.147 -6.267 -2.731 1.00 63.19 296 PHE A C 1
ATOM 2287 O O . PHE A 1 296 ? -2.966 -6.448 -2.466 1.00 63.19 296 PHE A O 1
ATOM 2294 N N . PHE A 1 297 ? -5.051 -6.117 -1.760 1.00 63.12 297 PHE A N 1
ATOM 2295 C CA . PHE A 1 297 ? -4.730 -6.070 -0.329 1.00 63.12 297 PHE A CA 1
ATOM 2296 C C . PHE A 1 297 ? -4.055 -7.349 0.177 1.00 63.12 297 PHE A C 1
ATOM 2298 O O . PHE A 1 297 ? -3.117 -7.270 0.967 1.00 63.12 297 PHE A O 1
ATOM 2305 N N . GLU A 1 298 ? -4.466 -8.519 -0.310 1.00 65.81 298 GLU A N 1
ATOM 2306 C CA . GLU A 1 298 ? -3.823 -9.794 0.016 1.00 65.81 298 GLU A CA 1
ATOM 2307 C C . GLU A 1 298 ? -2.375 -9.860 -0.500 1.00 65.81 298 GLU A C 1
ATOM 2309 O O . GLU A 1 298 ? -1.463 -10.226 0.245 1.00 65.81 298 GLU A O 1
ATOM 2314 N N . ALA A 1 299 ? -2.130 -9.458 -1.752 1.00 62.94 299 ALA A N 1
ATOM 2315 C CA . ALA A 1 299 ? -0.785 -9.411 -2.326 1.00 62.94 299 ALA A CA 1
ATOM 2316 C C . ALA A 1 299 ? 0.135 -8.426 -1.588 1.00 62.94 299 ALA A C 1
ATOM 2318 O O . ALA A 1 299 ? 1.346 -8.632 -1.508 1.00 62.94 299 ALA A O 1
ATOM 2319 N N . MET A 1 300 ? -0.460 -7.381 -1.028 1.00 62.88 300 MET A N 1
ATOM 2320 C CA . MET A 1 300 ? 0.215 -6.276 -0.363 1.00 62.88 300 MET A CA 1
ATOM 2321 C C . MET A 1 300 ? 0.501 -6.528 1.118 1.00 62.88 300 MET A C 1
ATOM 2323 O O . MET A 1 300 ? 1.380 -5.879 1.683 1.00 62.88 300 MET A O 1
ATOM 2327 N N . ARG A 1 301 ? -0.196 -7.481 1.745 1.00 62.66 301 ARG A N 1
ATOM 2328 C CA . ARG A 1 301 ? -0.020 -7.814 3.160 1.00 62.66 301 ARG A CA 1
ATOM 2329 C C . ARG A 1 301 ? 1.385 -8.368 3.425 1.00 62.66 301 ARG A C 1
ATOM 2331 O O . ARG A 1 301 ? 1.812 -9.331 2.783 1.00 62.66 301 ARG A O 1
ATOM 2338 N N . LEU A 1 302 ? 2.079 -7.786 4.407 1.00 55.59 302 LEU A N 1
ATOM 2339 C CA . LEU A 1 302 ? 3.407 -8.249 4.837 1.00 55.59 302 LEU A CA 1
ATOM 2340 C C . LEU A 1 302 ? 3.345 -9.548 5.658 1.00 55.59 302 LEU A C 1
ATOM 2342 O O . LEU A 1 302 ? 4.321 -10.289 5.711 1.00 55.59 302 LEU A O 1
ATOM 2346 N N . GLU A 1 303 ? 2.207 -9.863 6.278 1.00 60.16 303 GLU A N 1
ATOM 2347 C CA . GLU A 1 303 ? 2.079 -11.021 7.167 1.00 60.16 303 GLU A CA 1
ATOM 2348 C C . GLU A 1 303 ? 1.310 -12.208 6.579 1.00 60.16 303 GLU A C 1
ATOM 2350 O O . GLU A 1 303 ? 0.410 -12.047 5.753 1.00 60.16 303 GLU A O 1
ATOM 2355 N N . ASN A 1 304 ? 1.590 -13.405 7.112 1.00 55.34 304 ASN A N 1
ATOM 2356 C CA . ASN A 1 304 ? 1.003 -14.695 6.718 1.00 55.34 304 ASN A CA 1
ATOM 2357 C C . ASN A 1 304 ? -0.032 -15.259 7.732 1.00 55.34 304 ASN A C 1
ATOM 2359 O O . ASN A 1 304 ? -0.168 -16.474 7.853 1.00 55.34 304 ASN A O 1
ATOM 2363 N N . MET A 1 305 ? -0.760 -14.421 8.484 1.00 60.19 305 MET A N 1
ATOM 2364 C CA . MET A 1 305 ? -1.826 -14.864 9.415 1.00 60.19 305 MET A CA 1
ATOM 2365 C C . MET A 1 305 ? -3.172 -15.117 8.704 1.00 60.19 305 MET A C 1
ATOM 2367 O O . MET A 1 305 ? -3.528 -14.359 7.805 1.00 60.19 305 MET A O 1
ATOM 2371 N N . SER A 1 306 ? -3.972 -16.128 9.049 1.00 62.12 306 SER A N 1
ATOM 2372 C CA . SER A 1 306 ? -5.214 -16.339 8.280 1.00 62.12 306 SER A CA 1
ATOM 2373 C C . SER A 1 306 ? -6.237 -15.198 8.502 1.00 62.12 306 SER A C 1
ATOM 2375 O O . SER A 1 306 ? -6.357 -14.689 9.620 1.00 62.12 306 SER A O 1
ATOM 2377 N N . PRO A 1 307 ? -6.990 -14.766 7.468 1.00 55.03 307 PRO A N 1
ATOM 2378 C CA . PRO A 1 307 ? -8.039 -13.746 7.619 1.00 55.03 307 PRO A CA 1
ATOM 2379 C C . PRO A 1 307 ? -9.145 -14.129 8.617 1.00 55.03 307 PRO A C 1
ATOM 2381 O O . PRO A 1 307 ? -9.746 -13.258 9.242 1.00 55.03 307 PRO A O 1
ATOM 2384 N N . GLU A 1 308 ? -9.405 -15.428 8.786 1.00 58.25 308 GLU A N 1
ATOM 2385 C CA . GLU A 1 308 ? -10.397 -15.953 9.732 1.00 58.25 308 GLU A CA 1
ATOM 2386 C C . GLU A 1 308 ? -9.944 -15.796 11.188 1.00 58.25 308 GLU A C 1
ATOM 2388 O O . GLU A 1 308 ? -10.729 -15.352 12.025 1.00 58.25 308 GLU A O 1
ATOM 2393 N N . GLU A 1 309 ? -8.675 -16.097 11.488 1.00 60.59 309 GLU A N 1
ATOM 2394 C CA . GLU A 1 309 ? -8.090 -15.887 12.821 1.00 60.59 309 GLU A CA 1
ATOM 2395 C C . GLU A 1 309 ? -8.083 -14.400 13.190 1.00 60.59 309 GLU A C 1
ATOM 2397 O O . GLU A 1 309 ? -8.476 -14.041 14.300 1.00 60.59 309 GLU A O 1
ATOM 2402 N N . LEU A 1 310 ? -7.723 -13.539 12.232 1.00 57.56 310 LEU A N 1
ATOM 2403 C CA . LEU A 1 310 ? -7.759 -12.084 12.385 1.00 57.56 310 LEU A CA 1
ATOM 2404 C C . LEU A 1 310 ? -9.176 -11.593 12.716 1.00 57.56 310 LEU A C 1
ATOM 2406 O O . LEU A 1 310 ? -9.380 -10.865 13.684 1.00 57.56 310 LEU A O 1
ATOM 2410 N N . ARG A 1 311 ? -10.181 -12.035 11.952 1.00 57.25 311 ARG A N 1
ATOM 2411 C CA . ARG A 1 311 ? -11.581 -11.643 12.161 1.00 57.25 311 ARG A CA 1
ATOM 2412 C C . ARG A 1 311 ? -12.136 -12.141 13.496 1.00 57.25 311 ARG A C 1
ATOM 2414 O O . ARG A 1 311 ? -12.861 -11.403 14.160 1.00 57.25 311 ARG A O 1
ATOM 2421 N N . ALA A 1 312 ? -11.815 -13.374 13.885 1.00 61.72 312 ALA A N 1
ATOM 2422 C CA . ALA A 1 312 ? -12.257 -13.945 15.153 1.00 61.72 312 ALA A CA 1
ATOM 2423 C C . ALA A 1 312 ? -11.671 -13.189 16.355 1.00 61.72 312 ALA A C 1
ATOM 2425 O O . ALA A 1 312 ? -12.404 -12.913 17.303 1.00 61.72 312 ALA A O 1
ATOM 2426 N N . ALA A 1 313 ? -10.392 -12.803 16.286 1.00 56.78 313 ALA A N 1
ATOM 2427 C CA . ALA A 1 313 ? -9.755 -11.961 17.295 1.00 56.78 313 ALA A CA 1
ATOM 2428 C C . ALA A 1 313 ? -10.402 -10.568 17.361 1.00 56.78 313 ALA A C 1
ATOM 2430 O O . ALA A 1 313 ? -10.784 -10.120 18.437 1.00 56.78 313 ALA A O 1
ATOM 2431 N N . MET A 1 314 ? -10.625 -9.923 16.208 1.00 53.97 314 MET A N 1
ATOM 2432 C CA . MET A 1 314 ? -11.226 -8.585 16.141 1.00 53.97 314 MET A CA 1
ATOM 2433 C C . MET A 1 314 ? -12.672 -8.529 16.642 1.00 53.97 314 MET A C 1
ATOM 2435 O O . MET A 1 314 ? -13.099 -7.477 17.089 1.00 53.97 314 MET A O 1
ATOM 2439 N N . MET A 1 315 ? -13.451 -9.610 16.556 1.00 57.53 315 MET A N 1
ATOM 2440 C CA . MET A 1 315 ? -14.853 -9.628 17.011 1.00 57.53 315 MET A CA 1
ATOM 2441 C C . MET A 1 315 ? -15.015 -10.064 18.475 1.00 57.53 315 MET A C 1
ATOM 2443 O O . MET A 1 315 ? -16.136 -10.086 18.992 1.00 57.53 315 MET A O 1
ATOM 2447 N N . GLN A 1 316 ? -13.922 -10.416 19.152 1.00 62.12 316 GLN A N 1
ATOM 2448 C CA . GLN A 1 316 ? -13.966 -10.877 20.529 1.00 62.12 316 GLN A CA 1
ATOM 2449 C C . GLN A 1 316 ? -14.267 -9.707 21.488 1.00 62.12 316 GLN A C 1
ATOM 2451 O O . GLN A 1 316 ? -13.606 -8.671 21.474 1.00 62.12 316 GLN A O 1
ATOM 2456 N N . ASP A 1 317 ? -15.284 -9.878 22.336 1.00 64.25 317 ASP A N 1
ATOM 2457 C CA . ASP A 1 317 ? -15.681 -8.923 23.384 1.00 64.25 317 ASP A CA 1
ATOM 2458 C C . ASP A 1 317 ? -16.110 -7.521 22.886 1.00 64.25 317 ASP A C 1
ATOM 2460 O O . ASP A 1 317 ? -15.993 -6.542 23.623 1.00 64.25 317 ASP A O 1
ATOM 2464 N N . MET A 1 318 ? -16.627 -7.410 21.651 1.00 64.56 318 MET A N 1
ATOM 2465 C CA . MET A 1 318 ? -17.158 -6.153 21.097 1.00 64.56 318 MET A CA 1
ATOM 2466 C C . MET A 1 318 ? -18.272 -5.554 21.982 1.00 64.56 318 MET A C 1
ATOM 2468 O O . MET A 1 318 ? -19.210 -6.281 22.337 1.00 64.56 318 MET A O 1
ATOM 2472 N N . PRO A 1 319 ? -18.232 -4.242 22.304 1.00 67.06 319 PRO A N 1
ATOM 2473 C CA . PRO A 1 319 ? -19.304 -3.577 23.037 1.00 67.06 319 PRO A CA 1
ATOM 2474 C C . PRO A 1 319 ? -20.646 -3.702 22.295 1.00 67.06 319 PRO A C 1
ATOM 2476 O O . PRO A 1 319 ? -20.704 -3.466 21.084 1.00 67.06 319 PRO A O 1
ATOM 2479 N N . PRO A 1 320 ? -21.741 -4.089 22.974 1.00 61.19 320 PRO A N 1
ATOM 2480 C CA . PRO A 1 320 ? -23.043 -4.214 22.334 1.00 61.19 320 PRO A CA 1
ATOM 2481 C C . PRO A 1 320 ? -23.617 -2.835 21.982 1.00 61.19 320 PRO A C 1
ATOM 2483 O O . PRO A 1 320 ? -23.566 -1.912 22.794 1.00 61.19 320 PRO A O 1
ATOM 2486 N N . SER A 1 321 ? -24.234 -2.713 20.802 1.00 55.56 321 SER A N 1
ATOM 2487 C CA . SER A 1 321 ? -24.977 -1.502 20.426 1.00 55.56 321 SER A CA 1
ATOM 2488 C C . SER A 1 321 ? -26.125 -1.242 21.413 1.00 55.56 321 SER A C 1
ATOM 2490 O O . SER A 1 321 ? -26.837 -2.195 21.749 1.00 55.56 321 SER A O 1
ATOM 2492 N N . PRO A 1 322 ? -26.370 0.011 21.853 1.00 58.81 322 PRO A N 1
ATOM 2493 C CA . PRO A 1 322 ? -27.527 0.344 22.664 1.00 58.81 322 PRO A CA 1
ATOM 2494 C C . PRO A 1 322 ? -28.795 -0.000 21.887 1.00 58.81 322 PRO A C 1
ATOM 2496 O O . PRO A 1 322 ? -28.955 0.366 20.721 1.00 58.81 322 PRO A O 1
ATOM 2499 N N . ASP A 1 323 ? -29.686 -0.738 22.540 1.00 65.44 323 ASP A N 1
ATOM 2500 C CA . ASP A 1 323 ? -30.968 -1.115 21.965 1.00 65.44 323 ASP A CA 1
ATOM 2501 C C . ASP A 1 323 ? -31.891 0.105 21.961 1.00 65.44 323 ASP A C 1
ATOM 2503 O O . ASP A 1 323 ? -32.218 0.644 23.020 1.00 65.44 323 ASP A O 1
ATOM 2507 N N . TYR A 1 324 ? -32.328 0.517 20.772 1.00 51.03 324 TYR A N 1
ATOM 2508 C CA . TYR A 1 324 ? -33.270 1.617 20.566 1.00 51.03 324 TYR A CA 1
ATOM 2509 C C . TYR A 1 324 ? -34.529 1.471 21.440 1.00 51.03 324 TYR A C 1
ATOM 2511 O O . TYR A 1 324 ? -35.024 2.452 21.984 1.00 51.03 324 TYR A O 1
ATOM 2519 N N . MET A 1 325 ? -34.990 0.235 21.661 1.00 57.19 325 MET A N 1
ATOM 2520 C CA . MET A 1 325 ? -36.181 -0.069 22.465 1.00 57.19 325 MET A CA 1
ATOM 2521 C C . MET A 1 325 ? -35.954 0.031 23.979 1.00 57.19 325 MET A C 1
ATOM 2523 O O . MET A 1 325 ? -36.910 0.048 24.747 1.00 57.19 325 MET A O 1
ATOM 2527 N N . SER A 1 326 ? -34.701 0.084 24.438 1.00 68.56 326 SER A N 1
ATOM 2528 C CA . SER A 1 326 ? -34.387 0.213 25.869 1.00 68.56 326 SER A CA 1
ATOM 2529 C C . SER A 1 326 ? -34.529 1.644 26.400 1.00 68.56 326 SER A C 1
ATOM 2531 O O . SER A 1 326 ? -34.545 1.842 27.616 1.00 68.56 326 SER A O 1
ATOM 2533 N N . PHE A 1 327 ? -34.654 2.621 25.495 1.00 66.25 327 PHE A N 1
ATOM 2534 C CA . PHE A 1 327 ? -34.808 4.043 25.807 1.00 66.25 327 PHE A CA 1
ATOM 2535 C C . PHE A 1 327 ? -36.239 4.562 25.605 1.00 66.25 327 PHE A C 1
ATOM 2537 O O . PHE A 1 327 ? -36.528 5.659 26.066 1.00 66.25 327 PHE A O 1
ATOM 2544 N N . ASP A 1 328 ? -37.116 3.771 24.981 1.00 70.12 328 ASP A N 1
ATOM 2545 C CA . ASP A 1 328 ? -38.554 4.025 24.833 1.00 70.12 328 ASP A CA 1
ATOM 2546 C C . ASP A 1 328 ? -39.277 3.629 26.136 1.00 70.12 328 ASP A C 1
ATOM 2548 O O . ASP A 1 328 ? -39.662 2.472 26.346 1.00 70.12 328 ASP A O 1
ATOM 2552 N N . ALA A 1 329 ? -39.359 4.563 27.086 1.00 72.81 329 ALA A N 1
ATOM 2553 C CA . ALA A 1 329 ? -39.853 4.297 28.433 1.00 72.81 329 ALA A CA 1
ATOM 2554 C C . ALA A 1 329 ? -41.382 4.201 28.487 1.00 72.81 329 ALA A C 1
ATOM 2556 O O . ALA A 1 329 ? -41.921 3.561 29.403 1.00 72.81 329 ALA A O 1
ATOM 2557 N N . ASP A 1 330 ? -42.078 4.837 27.544 1.00 73.50 330 ASP A N 1
ATOM 2558 C CA . ASP A 1 330 ? -43.532 4.773 27.434 1.00 73.50 330 ASP A CA 1
ATOM 2559 C C . ASP A 1 330 ? -44.036 3.658 26.494 1.00 73.50 330 ASP A C 1
ATOM 2561 O O . ASP A 1 330 ? -45.197 3.241 26.610 1.00 73.50 330 ASP A O 1
ATOM 2565 N N . GLY A 1 331 ? -43.139 3.071 25.696 1.00 74.44 331 GLY A N 1
ATOM 2566 C CA . GLY A 1 331 ? -43.383 1.904 24.857 1.00 74.44 331 GLY A CA 1
ATOM 2567 C C . GLY A 1 331 ? -44.225 2.220 23.624 1.00 74.44 331 GLY A C 1
ATOM 2568 O O . GLY A 1 331 ? -44.926 1.327 23.126 1.00 74.44 331 GLY A O 1
ATOM 2569 N N . ASP A 1 332 ? -44.244 3.480 23.184 1.00 70.81 332 ASP A N 1
ATOM 2570 C CA . ASP A 1 332 ? -45.039 3.932 22.045 1.00 70.81 332 ASP A CA 1
ATOM 2571 C C . ASP A 1 332 ? -44.326 3.746 20.688 1.00 70.81 332 ASP A C 1
ATOM 2573 O O . ASP A 1 332 ? -44.959 3.853 19.626 1.00 70.81 332 ASP A O 1
ATOM 2577 N N . GLY A 1 333 ? -43.047 3.357 20.724 1.00 64.25 333 GLY A N 1
ATOM 2578 C CA . GLY A 1 333 ? -42.186 3.121 19.572 1.00 64.25 333 GLY A CA 1
ATOM 2579 C C . GLY A 1 333 ? -41.518 4.379 19.011 1.00 64.25 333 GLY A C 1
ATOM 2580 O O . GLY A 1 333 ? -40.924 4.293 17.930 1.00 64.25 333 GLY A O 1
ATOM 2581 N N . VAL A 1 334 ? -41.621 5.532 19.681 1.00 67.19 334 VAL A N 1
ATOM 2582 C CA . VAL A 1 334 ? -41.075 6.828 19.259 1.00 67.19 334 VAL A CA 1
ATOM 2583 C C . VAL A 1 334 ? -40.438 7.549 20.448 1.00 67.19 334 VAL A C 1
ATOM 2585 O O . VAL A 1 334 ? -41.122 8.033 21.335 1.00 67.19 334 VAL A O 1
ATOM 2588 N N . LEU A 1 335 ? -39.118 7.739 20.402 1.00 70.69 335 LEU A N 1
ATOM 2589 C CA . LEU A 1 335 ? -38.415 8.459 21.466 1.00 70.69 335 LEU A CA 1
ATOM 2590 C C . LEU A 1 335 ? -38.872 9.922 21.559 1.00 70.69 335 LEU A C 1
ATOM 2592 O O . LEU A 1 335 ? -38.806 10.677 20.579 1.00 70.69 335 LEU A O 1
ATOM 2596 N N . ASP A 1 336 ? -39.264 10.343 22.758 1.00 75.81 336 ASP A N 1
ATOM 2597 C CA . ASP A 1 336 ? -39.513 11.746 23.064 1.00 75.81 336 ASP A CA 1
ATOM 2598 C C . ASP A 1 336 ? -38.200 12.555 23.176 1.00 75.81 336 ASP A C 1
ATOM 2600 O O . ASP A 1 336 ? -37.094 12.044 22.988 1.00 75.81 336 ASP A O 1
ATOM 2604 N N . GLU A 1 337 ? -38.283 13.862 23.441 1.00 77.50 337 GLU A N 1
ATOM 2605 C CA . GLU A 1 337 ? -37.101 14.738 23.507 1.00 77.50 337 GLU A CA 1
ATOM 2606 C C . GLU A 1 337 ? -36.121 14.344 24.635 1.00 77.50 337 GLU A C 1
ATOM 2608 O O . GLU A 1 337 ? -34.905 14.488 24.482 1.00 77.50 337 GLU A O 1
ATOM 2613 N N . ALA A 1 338 ? -36.624 13.819 25.755 1.00 78.69 338 ALA A N 1
ATOM 2614 C CA . ALA A 1 338 ? -35.804 13.387 26.883 1.00 78.69 338 ALA A CA 1
ATOM 2615 C C . ALA A 1 338 ? -35.183 12.002 26.638 1.00 78.69 338 ALA A C 1
ATOM 2617 O O . ALA A 1 338 ? -34.011 11.786 26.955 1.00 78.69 338 ALA A O 1
ATOM 2618 N N . GLU A 1 339 ? -35.936 11.088 26.036 1.00 76.25 339 GLU A N 1
ATOM 2619 C CA . GLU A 1 339 ? -35.490 9.748 25.650 1.00 76.25 339 GLU A CA 1
ATOM 2620 C C . GLU A 1 339 ? -34.474 9.803 24.504 1.00 76.25 339 GLU A C 1
ATOM 2622 O O . GLU A 1 339 ? -33.442 9.133 24.548 1.00 76.25 339 GLU A O 1
ATOM 2627 N N . THR A 1 340 ? -34.687 10.699 23.537 1.00 70.44 340 THR A N 1
ATOM 2628 C CA . THR A 1 340 ? -33.737 10.995 22.455 1.00 70.44 340 THR A CA 1
ATOM 2629 C C . THR A 1 340 ? -32.425 11.550 23.011 1.00 70.44 340 THR A C 1
ATOM 2631 O O . THR A 1 340 ? -31.344 11.132 22.595 1.00 70.44 340 THR A O 1
ATOM 2634 N N . ALA A 1 341 ? -32.483 12.454 23.996 1.00 74.75 341 ALA A N 1
ATOM 2635 C CA . ALA A 1 341 ? -31.282 12.974 24.651 1.00 74.75 341 ALA A CA 1
ATOM 2636 C C . ALA A 1 341 ? -30.522 11.885 25.433 1.00 74.75 341 ALA A C 1
ATOM 2638 O O . ALA A 1 341 ? -29.291 11.840 25.389 1.00 74.75 341 ALA A O 1
ATOM 2639 N N . ALA A 1 342 ? -31.239 10.985 26.116 1.00 74.94 342 ALA A N 1
ATOM 2640 C CA . ALA A 1 342 ? -30.644 9.848 26.817 1.00 74.94 342 ALA A CA 1
ATOM 2641 C C . ALA A 1 342 ? -29.999 8.844 25.846 1.00 74.94 342 ALA A C 1
ATOM 2643 O O . ALA A 1 342 ? -28.881 8.389 26.094 1.00 74.94 342 ALA A O 1
ATOM 2644 N N . PHE A 1 343 ? -30.654 8.562 24.717 1.00 71.75 343 PHE A N 1
ATOM 2645 C CA . PHE A 1 343 ? -30.120 7.721 23.648 1.00 71.75 343 PHE A CA 1
ATOM 2646 C C . PHE A 1 343 ? -28.860 8.330 23.018 1.00 71.75 343 PHE A C 1
ATOM 2648 O O . PHE A 1 343 ? -27.861 7.632 22.847 1.00 71.75 343 PHE A O 1
ATOM 2655 N N . HIS A 1 344 ? -28.843 9.638 22.737 1.00 68.50 344 HIS A N 1
ATOM 2656 C CA . HIS A 1 344 ? -27.649 10.316 22.220 1.00 68.50 344 HIS A CA 1
ATOM 2657 C C . HIS A 1 344 ? -26.478 10.291 23.207 1.00 68.50 344 HIS A C 1
ATOM 2659 O O . HIS A 1 344 ? -25.353 10.010 22.796 1.00 68.50 344 HIS A O 1
ATOM 2665 N N . ALA A 1 345 ? -26.724 10.528 24.499 1.00 74.38 345 ALA A N 1
ATOM 2666 C CA . ALA A 1 345 ? -25.682 10.444 25.522 1.00 74.38 345 ALA A CA 1
ATOM 2667 C C . ALA A 1 345 ? -25.125 9.014 25.661 1.00 74.38 345 ALA A C 1
ATOM 2669 O O . ALA A 1 345 ? -23.913 8.828 25.756 1.00 74.38 345 ALA A O 1
ATOM 2670 N N . ALA A 1 346 ? -25.994 7.999 25.616 1.00 71.19 346 ALA A N 1
ATOM 2671 C CA . ALA A 1 346 ? -25.579 6.597 25.615 1.00 71.19 346 ALA A CA 1
ATOM 2672 C C . ALA A 1 346 ? -24.798 6.222 24.344 1.00 71.19 346 ALA A C 1
ATOM 2674 O O . ALA A 1 346 ? -23.808 5.503 24.425 1.00 71.19 346 ALA A O 1
ATOM 2675 N N . THR A 1 347 ? -25.193 6.754 23.185 1.00 65.00 347 THR A N 1
ATOM 2676 C CA . THR A 1 347 ? -24.490 6.550 21.909 1.00 65.00 347 THR A CA 1
ATOM 2677 C C . THR A 1 347 ? -23.102 7.192 21.922 1.00 65.00 347 THR A C 1
ATOM 2679 O O . THR A 1 347 ? -22.156 6.592 21.426 1.00 65.00 347 THR A O 1
ATOM 2682 N N . GLN A 1 348 ? -22.950 8.375 22.527 1.00 65.69 348 GLN A N 1
ATOM 2683 C CA . GLN A 1 348 ? -21.641 9.012 22.713 1.00 65.69 348 GLN A CA 1
ATOM 2684 C C . GLN A 1 348 ? -20.743 8.200 23.652 1.00 65.69 348 GLN A C 1
ATOM 2686 O O . GLN A 1 348 ? -19.608 7.911 23.295 1.00 65.69 348 GLN A O 1
ATOM 2691 N N . SER A 1 349 ? -21.266 7.753 24.799 1.00 69.81 349 SER A N 1
ATOM 2692 C CA . SER A 1 349 ? -20.509 6.893 25.720 1.00 69.81 349 SER A CA 1
ATOM 2693 C C . SER A 1 349 ? -20.104 5.569 25.067 1.00 69.81 349 SER A C 1
ATOM 2695 O O . SER A 1 349 ? -18.977 5.123 25.246 1.00 69.81 349 SER A O 1
ATOM 2697 N N . MET A 1 350 ? -20.994 4.957 24.274 1.00 68.00 350 MET A N 1
ATOM 2698 C CA . MET A 1 350 ? -20.655 3.766 23.495 1.00 68.00 350 MET A CA 1
ATOM 2699 C C . MET A 1 350 ? -19.584 4.078 22.454 1.00 68.00 350 MET A C 1
ATOM 2701 O O . MET A 1 350 ? -18.684 3.274 22.272 1.00 68.00 350 MET A O 1
ATOM 2705 N N . SER A 1 351 ? -19.665 5.218 21.765 1.00 61.16 351 SER A N 1
ATOM 2706 C CA . SER A 1 351 ? -18.648 5.614 20.790 1.00 61.16 351 SER A CA 1
ATOM 2707 C C . SER A 1 351 ? -17.267 5.675 21.439 1.00 61.16 351 SER A C 1
ATOM 2709 O O . SER A 1 351 ? -16.317 5.140 20.879 1.00 61.16 351 SER A O 1
ATOM 2711 N N . ASP A 1 352 ? -17.158 6.259 22.633 1.00 65.38 352 ASP A N 1
ATOM 2712 C CA . ASP A 1 352 ? -15.897 6.321 23.375 1.00 65.38 352 ASP A CA 1
ATOM 2713 C C . ASP A 1 352 ? -15.422 4.921 23.813 1.00 65.38 352 ASP A C 1
ATOM 2715 O O . ASP A 1 352 ? -14.267 4.560 23.586 1.00 65.38 352 ASP A O 1
ATOM 2719 N N . GLU A 1 353 ? -16.317 4.089 24.362 1.00 67.06 353 GLU A N 1
ATOM 2720 C CA . GLU A 1 353 ? -16.008 2.704 24.760 1.00 67.06 353 GLU A CA 1
ATOM 2721 C C . GLU A 1 353 ? -15.619 1.814 23.568 1.00 67.06 353 GLU A C 1
ATOM 2723 O O . GLU A 1 353 ? -14.725 0.975 23.671 1.00 67.06 353 GLU A O 1
ATOM 2728 N N . MET A 1 354 ? -16.271 1.997 22.422 1.00 63.75 354 MET A N 1
ATOM 2729 C CA . MET A 1 354 ? -16.025 1.256 21.189 1.00 63.75 354 MET A CA 1
ATOM 2730 C C . MET A 1 354 ? -14.704 1.673 20.547 1.00 63.75 354 MET A C 1
ATOM 2732 O O . MET A 1 354 ? -13.989 0.812 20.040 1.00 63.75 354 MET A O 1
ATOM 2736 N N . MET A 1 355 ? -14.337 2.954 20.631 1.00 61.75 355 MET A N 1
ATOM 2737 C CA . MET A 1 355 ? -13.018 3.445 20.225 1.00 61.75 355 MET A CA 1
ATOM 2738 C C . MET A 1 355 ? -11.910 2.894 21.130 1.00 61.75 355 MET A C 1
ATOM 2740 O O . MET A 1 355 ? -10.890 2.418 20.634 1.00 61.75 355 MET A O 1
ATOM 2744 N N . GLU A 1 356 ? -12.111 2.889 22.450 1.00 66.75 356 GLU A N 1
ATOM 2745 C CA . GLU A 1 356 ? -11.146 2.313 23.391 1.00 66.75 356 GLU A CA 1
ATOM 2746 C C . GLU A 1 356 ? -10.996 0.796 23.195 1.00 66.75 356 GLU A C 1
ATOM 2748 O O . GLU A 1 356 ? -9.879 0.272 23.173 1.00 66.75 356 GLU A O 1
ATOM 2753 N N . TRP A 1 357 ? -12.108 0.084 22.994 1.00 70.00 357 TRP A N 1
ATOM 2754 C CA . TRP A 1 357 ? -12.094 -1.334 22.652 1.00 70.00 357 TRP A CA 1
ATOM 2755 C C . TRP A 1 357 ? -11.374 -1.583 21.322 1.00 70.00 357 TRP A C 1
ATOM 2757 O O . TRP A 1 357 ? -10.499 -2.444 21.274 1.00 70.00 357 TRP A O 1
ATOM 2767 N N . ALA A 1 358 ? -11.659 -0.804 20.273 1.00 61.25 358 ALA A N 1
ATOM 2768 C CA . ALA A 1 358 ? -10.986 -0.929 18.981 1.00 61.25 358 ALA A CA 1
ATOM 2769 C C . ALA A 1 358 ? -9.473 -0.704 19.112 1.00 61.25 358 ALA A C 1
ATOM 2771 O O . ALA A 1 358 ? -8.688 -1.408 18.478 1.00 61.25 358 ALA A O 1
ATOM 2772 N N . ALA A 1 359 ? -9.050 0.218 19.982 1.00 65.00 359 ALA A N 1
ATOM 2773 C CA . ALA A 1 359 ? -7.636 0.483 20.227 1.00 65.00 359 ALA A CA 1
ATOM 2774 C C . ALA A 1 359 ? -6.967 -0.691 20.941 1.00 65.00 359 ALA A C 1
ATOM 2776 O O . ALA A 1 359 ? -5.879 -1.114 20.554 1.00 65.00 359 ALA A O 1
ATOM 2777 N N . ARG A 1 360 ? -7.650 -1.267 21.940 1.00 68.94 360 ARG A N 1
ATOM 2778 C CA . ARG A 1 360 ? -7.185 -2.469 22.645 1.00 68.94 360 ARG A CA 1
ATOM 2779 C C . ARG A 1 360 ? -7.073 -3.660 21.704 1.00 68.94 360 ARG A C 1
ATOM 2781 O O . ARG A 1 360 ? -6.061 -4.350 21.749 1.00 68.94 360 ARG A O 1
ATOM 2788 N N . GLN A 1 361 ? -8.065 -3.883 20.843 1.00 66.62 361 GLN A N 1
ATOM 2789 C CA . GLN A 1 361 ? -8.004 -4.947 19.839 1.00 66.62 361 GLN A CA 1
ATOM 2790 C C . GLN A 1 361 ? -6.866 -4.706 18.843 1.00 66.62 361 GLN A C 1
ATOM 2792 O O . GLN A 1 361 ? -6.108 -5.628 18.555 1.00 66.62 361 GLN A O 1
ATOM 2797 N N . GLY A 1 362 ? -6.683 -3.466 18.379 1.00 64.38 362 GLY A N 1
ATOM 2798 C CA . GLY A 1 362 ? -5.563 -3.081 17.518 1.00 64.38 362 GLY A CA 1
ATOM 2799 C C . GLY A 1 362 ? -4.201 -3.366 18.157 1.00 64.38 362 GLY A C 1
ATOM 2800 O O . GLY A 1 362 ? -3.345 -3.981 17.532 1.00 64.38 362 GLY A O 1
ATOM 2801 N N . ALA A 1 363 ? -4.003 -3.016 19.427 1.00 67.69 363 ALA A N 1
ATOM 2802 C CA . ALA A 1 363 ? -2.760 -3.341 20.122 1.00 67.69 363 ALA A CA 1
ATOM 2803 C C . ALA A 1 363 ? -2.593 -4.843 20.373 1.00 67.69 363 ALA A C 1
ATOM 2805 O O . ALA A 1 363 ? -1.499 -5.373 20.188 1.00 67.69 363 ALA A O 1
ATOM 2806 N N . MET A 1 364 ? -3.657 -5.559 20.752 1.00 69.75 364 MET A N 1
ATOM 2807 C CA . MET A 1 364 ? -3.611 -7.020 20.894 1.00 69.75 364 MET A CA 1
ATOM 2808 C C . MET A 1 364 ? -3.204 -7.694 19.584 1.00 69.75 364 MET A C 1
ATOM 2810 O O . MET A 1 364 ? -2.431 -8.652 19.607 1.00 69.75 364 MET A O 1
ATOM 2814 N N . MET A 1 365 ? -3.670 -7.166 18.450 1.00 67.38 365 MET A N 1
ATOM 2815 C CA . MET A 1 365 ? -3.219 -7.592 17.132 1.00 67.38 365 MET A CA 1
ATOM 2816 C C . MET A 1 365 ? -1.719 -7.379 16.959 1.00 67.38 365 MET A C 1
ATOM 2818 O O . MET A 1 365 ? -1.021 -8.349 16.679 1.00 67.38 365 MET A O 1
ATOM 2822 N N . LEU A 1 366 ? -1.206 -6.177 17.225 1.00 70.69 366 LEU A N 1
ATOM 2823 C CA . LEU A 1 366 ? 0.234 -5.892 17.151 1.00 70.69 366 LEU A CA 1
ATOM 2824 C C . LEU A 1 366 ? 1.055 -6.833 18.058 1.00 70.69 366 LEU A C 1
ATOM 2826 O O . LEU A 1 366 ? 2.107 -7.326 17.659 1.00 70.69 366 LEU A O 1
ATOM 2830 N N . ARG A 1 367 ? 0.554 -7.177 19.251 1.00 71.94 367 ARG A N 1
ATOM 2831 C CA . ARG A 1 367 ? 1.203 -8.157 20.141 1.00 71.94 367 ARG A CA 1
ATOM 2832 C C . ARG A 1 367 ? 1.213 -9.568 19.547 1.00 71.94 367 ARG A C 1
ATOM 2834 O O . ARG A 1 367 ? 2.243 -10.236 19.563 1.00 71.94 367 ARG A O 1
ATOM 2841 N N . MET A 1 368 ? 0.093 -10.035 18.998 1.00 70.19 368 MET A N 1
ATOM 2842 C CA . MET A 1 368 ? 0.033 -11.343 18.329 1.00 70.19 368 MET A CA 1
ATOM 2843 C C . MET A 1 368 ? 0.963 -11.403 17.111 1.00 70.19 368 MET A C 1
ATOM 2845 O O . MET A 1 368 ? 1.591 -12.433 16.850 1.00 70.19 368 MET A O 1
ATOM 2849 N N . GLN A 1 369 ? 1.074 -10.291 16.389 1.00 70.31 369 GLN A N 1
ATOM 2850 C CA . GLN A 1 369 ? 1.991 -10.109 15.270 1.00 70.31 369 GLN A CA 1
ATOM 2851 C C . GLN A 1 369 ? 3.453 -10.146 15.719 1.00 70.31 369 GLN A C 1
ATOM 2853 O O . GLN A 1 369 ? 4.241 -10.871 15.112 1.00 70.31 369 GLN A O 1
ATOM 2858 N N . PHE A 1 370 ? 3.796 -9.488 16.833 1.00 72.38 370 PHE A N 1
ATOM 2859 C CA . PHE A 1 370 ? 5.108 -9.598 17.478 1.00 72.38 370 PHE A CA 1
ATOM 2860 C C . PHE A 1 370 ? 5.462 -11.063 17.756 1.00 72.38 370 PHE A C 1
ATOM 2862 O O . PHE A 1 370 ? 6.459 -11.579 17.260 1.00 72.38 370 PHE A O 1
ATOM 2869 N N . GLU A 1 371 ? 4.595 -11.789 18.466 1.00 74.00 371 GLU A N 1
ATOM 2870 C CA . GLU A 1 371 ? 4.828 -13.196 18.817 1.00 74.00 371 GLU A CA 1
ATOM 2871 C C . GLU A 1 371 ? 4.917 -14.117 17.589 1.00 74.00 371 GLU A C 1
ATOM 2873 O O . GLU A 1 371 ? 5.591 -15.156 17.598 1.00 74.00 371 GLU A O 1
ATOM 2878 N N . HIS A 1 372 ? 4.193 -13.791 16.519 1.00 73.06 372 HIS A N 1
ATOM 2879 C CA . HIS A 1 372 ? 4.289 -14.506 15.253 1.00 73.06 372 HIS A CA 1
ATOM 2880 C C . HIS A 1 372 ? 5.611 -14.209 14.532 1.00 73.06 372 HIS A C 1
ATOM 2882 O O . HIS A 1 372 ? 6.252 -15.138 14.032 1.00 73.06 372 HIS A O 1
ATOM 2888 N N . ALA A 1 373 ? 6.036 -12.945 14.516 1.00 69.38 373 ALA A N 1
ATOM 2889 C CA . ALA A 1 373 ? 7.285 -12.488 13.923 1.00 69.38 373 ALA A CA 1
ATOM 2890 C C . ALA A 1 373 ? 8.505 -13.103 14.621 1.00 69.38 373 ALA A C 1
ATOM 2892 O O . ALA A 1 373 ? 9.339 -13.704 13.934 1.00 69.38 373 ALA A O 1
ATOM 2893 N N . SER A 1 374 ? 8.550 -13.072 15.958 1.00 71.00 374 SER A N 1
ATOM 2894 C CA . SER A 1 374 ? 9.641 -13.659 16.748 1.00 71.00 374 SER A CA 1
ATOM 2895 C C . SER A 1 374 ? 9.828 -15.141 16.425 1.00 71.00 374 SER A C 1
ATOM 2897 O O . SER A 1 374 ? 10.941 -15.597 16.195 1.00 71.00 374 SER A O 1
ATOM 2899 N N . ARG A 1 375 ? 8.740 -15.906 16.264 1.00 72.88 375 ARG A N 1
ATOM 2900 C CA . ARG A 1 375 ? 8.822 -17.339 15.919 1.00 72.88 375 ARG A CA 1
ATOM 2901 C C . ARG A 1 375 ? 9.371 -17.633 14.520 1.00 72.88 375 ARG A C 1
ATOM 2903 O O . ARG A 1 375 ? 9.856 -18.739 14.291 1.00 72.88 375 ARG A O 1
ATOM 2910 N N . GLN A 1 376 ? 9.229 -16.712 13.570 1.00 70.25 376 GLN A N 1
ATOM 2911 C CA . GLN A 1 376 ? 9.654 -16.918 12.179 1.00 70.25 376 GLN A CA 1
ATOM 2912 C C . GLN A 1 376 ? 11.066 -16.409 11.895 1.00 70.25 376 GLN A C 1
ATOM 2914 O O . GLN A 1 376 ? 11.716 -16.912 10.978 1.00 70.25 376 GLN A O 1
ATOM 2919 N N . SER A 1 377 ? 11.500 -15.389 12.631 1.00 70.56 377 SER A N 1
ATOM 2920 C CA . SER A 1 377 ? 12.722 -14.634 12.346 1.00 70.56 377 SER A CA 1
ATOM 2921 C C . SER A 1 377 ? 13.766 -14.696 13.459 1.00 70.56 377 SER A C 1
ATOM 2923 O O . SER A 1 377 ? 14.803 -14.056 13.324 1.00 70.56 377 SER A O 1
ATOM 2925 N N . ASP A 1 378 ? 13.539 -15.512 14.491 1.00 74.12 378 ASP A N 1
ATOM 2926 C CA . ASP A 1 378 ? 14.560 -15.938 15.451 1.00 74.12 378 ASP A CA 1
ATOM 2927 C C . ASP A 1 378 ? 15.621 -16.804 14.740 1.00 74.12 378 ASP A C 1
ATOM 2929 O O . ASP A 1 378 ? 15.474 -18.017 14.550 1.00 74.12 378 ASP A O 1
ATOM 2933 N N . LEU A 1 379 ? 16.684 -16.148 14.262 1.00 69.31 379 LEU A N 1
ATOM 2934 C CA . LEU A 1 379 ? 17.750 -16.784 13.485 1.00 69.31 379 LEU A CA 1
ATOM 2935 C C . LEU A 1 379 ? 18.705 -17.571 14.378 1.00 69.31 379 LEU A C 1
ATOM 2937 O O . LEU A 1 379 ? 19.359 -18.513 13.915 1.00 69.31 379 LEU A O 1
ATOM 2941 N N . ASN A 1 380 ? 18.834 -17.148 15.632 1.00 74.06 380 ASN A N 1
ATOM 2942 C CA . ASN A 1 380 ? 19.802 -17.695 16.565 1.00 74.06 380 ASN A CA 1
ATOM 2943 C C . ASN A 1 380 ? 19.201 -18.824 17.444 1.00 74.06 380 ASN A C 1
ATOM 2945 O O . ASN A 1 380 ? 19.955 -19.642 17.986 1.00 74.06 380 ASN A O 1
ATOM 2949 N N . GLY A 1 381 ? 17.870 -18.937 17.484 1.00 73.75 381 GLY A N 1
ATOM 2950 C CA . GLY A 1 381 ? 17.101 -19.969 18.171 1.00 73.75 381 GLY A CA 1
ATOM 2951 C C . GLY A 1 381 ? 16.934 -19.741 19.675 1.00 73.75 381 GLY A C 1
ATOM 2952 O O . GLY A 1 381 ? 16.745 -20.727 20.399 1.00 73.75 381 GLY A O 1
ATOM 2953 N N . ASP A 1 382 ? 17.084 -18.509 20.166 1.00 76.56 382 ASP A N 1
ATOM 2954 C CA . ASP A 1 382 ? 16.978 -18.163 21.589 1.00 76.56 382 ASP A CA 1
ATOM 2955 C C . ASP A 1 382 ? 15.551 -17.816 22.039 1.00 76.56 382 ASP A C 1
ATOM 2957 O O . ASP A 1 382 ? 15.295 -17.735 23.244 1.00 76.56 382 ASP A O 1
ATOM 2961 N N . GLY A 1 383 ? 14.610 -17.726 21.097 1.00 68.62 383 GLY A N 1
ATOM 2962 C CA . GLY A 1 383 ? 13.212 -17.393 21.337 1.00 68.62 383 GLY A CA 1
ATOM 2963 C C . GLY A 1 383 ? 12.948 -15.903 21.554 1.00 68.62 383 GLY A C 1
ATOM 2964 O O . GLY A 1 383 ? 11.824 -15.564 21.927 1.00 68.62 383 GLY A O 1
ATOM 2965 N N . LEU A 1 384 ? 13.943 -15.041 21.337 1.00 76.38 384 LEU A N 1
ATOM 2966 C CA . LEU A 1 384 ? 13.873 -13.587 21.455 1.00 76.38 384 LEU A CA 1
ATOM 2967 C C . LEU A 1 384 ? 14.125 -12.955 20.082 1.00 76.38 384 LEU A C 1
ATOM 2969 O O . LEU A 1 384 ? 14.716 -13.570 19.199 1.00 76.38 384 LEU A O 1
ATOM 2973 N N . MET A 1 385 ? 13.655 -11.725 19.880 1.00 76.62 385 MET A N 1
ATOM 2974 C CA . MET A 1 385 ? 13.859 -11.023 18.615 1.00 76.62 385 MET A CA 1
ATOM 2975 C C . MET A 1 385 ? 14.742 -9.798 18.818 1.00 76.62 385 MET A C 1
ATOM 2977 O O . MET A 1 385 ? 14.307 -8.779 19.346 1.00 76.62 385 MET A O 1
ATOM 2981 N N . SER A 1 386 ? 16.003 -9.904 18.401 1.00 77.25 386 SER A N 1
ATOM 2982 C CA . SER A 1 386 ? 16.966 -8.809 18.537 1.00 77.25 386 SER A CA 1
ATOM 2983 C C . SER A 1 386 ? 16.727 -7.684 17.515 1.00 77.25 386 SER A C 1
ATOM 2985 O O . SER A 1 386 ? 16.145 -7.925 16.452 1.00 77.25 386 SER A O 1
ATOM 2987 N N . PRO A 1 387 ? 17.231 -6.456 17.761 1.00 75.31 387 PRO A N 1
ATOM 2988 C CA . PRO A 1 387 ? 17.123 -5.347 16.806 1.00 75.31 387 PRO A CA 1
ATOM 2989 C C . PRO A 1 387 ? 17.647 -5.676 15.397 1.00 75.31 387 PRO A C 1
ATOM 2991 O O . PRO A 1 387 ? 17.017 -5.323 14.404 1.00 75.31 387 PRO A O 1
ATOM 2994 N N . ASP A 1 388 ? 18.753 -6.419 15.295 1.00 76.12 388 ASP A N 1
ATOM 2995 C CA . ASP A 1 388 ? 19.327 -6.838 14.008 1.00 76.12 388 ASP A CA 1
ATOM 2996 C C . ASP A 1 388 ? 18.438 -7.865 13.273 1.00 76.12 388 ASP A C 1
ATOM 2998 O O . ASP A 1 388 ? 18.435 -7.936 12.042 1.00 76.12 388 ASP A O 1
ATOM 3002 N N . GLU A 1 389 ? 17.723 -8.720 14.010 1.00 79.69 389 GLU A N 1
ATOM 3003 C CA . GLU A 1 389 ? 16.771 -9.684 13.441 1.00 79.69 389 GLU A CA 1
ATOM 3004 C C . GLU A 1 389 ? 15.491 -8.986 12.973 1.00 79.69 389 GLU A C 1
ATOM 3006 O O . GLU A 1 389 ? 14.962 -9.343 11.917 1.00 79.69 389 GLU A O 1
ATOM 3011 N N . TRP A 1 390 ? 15.057 -7.941 13.688 1.00 74.50 390 TRP A N 1
ATOM 3012 C CA . TRP A 1 390 ? 14.011 -7.020 13.242 1.00 74.50 390 TRP A CA 1
ATOM 3013 C C . TRP A 1 390 ? 14.385 -6.340 11.923 1.00 74.50 390 TRP A C 1
ATOM 3015 O O . TRP A 1 390 ? 13.651 -6.481 10.947 1.00 74.50 390 TRP A O 1
ATOM 3025 N N . GLU A 1 391 ? 15.548 -5.693 11.828 1.00 73.31 391 GLU A N 1
ATOM 3026 C CA . GLU A 1 391 ? 15.968 -5.014 10.590 1.00 73.31 391 GLU A CA 1
ATOM 3027 C C . GLU A 1 391 ? 16.006 -5.969 9.386 1.00 73.31 391 GLU A C 1
ATOM 3029 O O . GLU A 1 391 ? 15.428 -5.685 8.336 1.00 73.31 391 GLU A O 1
ATOM 3034 N N . ARG A 1 392 ? 16.592 -7.163 9.549 1.00 74.56 392 ARG A N 1
ATOM 3035 C CA . ARG A 1 392 ? 16.632 -8.166 8.469 1.00 74.56 392 ARG A CA 1
ATOM 3036 C C . ARG A 1 392 ? 15.254 -8.678 8.074 1.00 74.56 392 ARG A C 1
ATOM 3038 O O . ARG A 1 392 ? 15.022 -8.951 6.895 1.00 74.56 392 ARG A O 1
ATOM 3045 N N . ARG A 1 393 ? 14.345 -8.852 9.039 1.00 75.50 393 ARG A N 1
ATOM 3046 C CA . ARG A 1 393 ? 12.964 -9.252 8.748 1.00 75.50 393 ARG A CA 1
ATOM 3047 C C . ARG A 1 393 ? 12.270 -8.174 7.922 1.00 75.50 393 ARG A C 1
ATOM 3049 O O . ARG A 1 393 ? 11.640 -8.518 6.926 1.00 75.50 393 ARG A O 1
ATOM 3056 N N . LEU A 1 394 ? 12.412 -6.903 8.296 1.00 72.75 394 LEU A N 1
ATOM 3057 C CA . LEU A 1 394 ? 11.821 -5.786 7.559 1.00 72.75 394 LEU A CA 1
ATOM 3058 C C . LEU A 1 394 ? 12.314 -5.742 6.112 1.00 72.75 394 LEU A C 1
ATOM 3060 O O . LEU A 1 394 ? 11.506 -5.642 5.187 1.00 72.75 394 LEU A O 1
ATOM 3064 N N . GLU A 1 395 ? 13.629 -5.860 5.916 1.00 71.56 395 GLU A N 1
ATOM 3065 C CA . GLU A 1 395 ? 14.249 -5.897 4.589 1.00 71.56 395 GLU A CA 1
ATOM 3066 C C . GLU A 1 395 ? 13.689 -7.048 3.744 1.00 71.56 395 GLU A C 1
ATOM 3068 O O . GLU A 1 395 ? 13.272 -6.837 2.604 1.00 71.56 395 GLU A O 1
ATOM 3073 N N . MET A 1 396 ? 13.621 -8.255 4.313 1.00 73.06 396 MET A N 1
ATOM 3074 C CA . MET A 1 396 ? 13.089 -9.438 3.633 1.00 73.06 396 MET A CA 1
ATOM 3075 C C . MET A 1 396 ? 11.612 -9.288 3.263 1.00 73.06 396 MET A C 1
ATOM 3077 O O . MET A 1 396 ? 11.246 -9.549 2.119 1.00 73.06 396 MET A O 1
ATOM 3081 N N . LEU A 1 397 ? 10.766 -8.849 4.198 1.00 71.94 397 LEU A N 1
ATOM 3082 C CA . LEU A 1 397 ? 9.330 -8.682 3.962 1.00 71.94 397 LEU A CA 1
ATOM 3083 C C . LEU A 1 397 ? 9.051 -7.610 2.904 1.00 71.94 397 LEU A C 1
ATOM 3085 O O . LEU A 1 397 ? 8.223 -7.818 2.016 1.00 71.94 397 LEU A O 1
ATOM 3089 N N . THR A 1 398 ? 9.776 -6.490 2.964 1.00 71.69 398 THR A N 1
ATOM 3090 C CA . THR A 1 398 ? 9.668 -5.410 1.973 1.00 71.69 398 THR A CA 1
ATOM 3091 C C . THR A 1 398 ? 10.070 -5.914 0.590 1.00 71.69 398 THR A C 1
ATOM 3093 O O . THR A 1 398 ? 9.344 -5.705 -0.380 1.00 71.69 398 THR A O 1
ATOM 3096 N N . LEU A 1 399 ? 11.182 -6.650 0.498 1.00 72.19 399 LEU A N 1
ATOM 3097 C CA . LEU A 1 399 ? 11.660 -7.221 -0.758 1.00 72.19 399 LEU A CA 1
ATOM 3098 C C . LEU A 1 399 ? 10.685 -8.258 -1.337 1.00 72.19 399 LEU A C 1
ATOM 3100 O O . LEU A 1 399 ? 10.402 -8.243 -2.536 1.00 72.19 399 LEU A O 1
ATOM 3104 N N . GLU A 1 400 ? 10.163 -9.164 -0.507 1.00 76.38 400 GLU A N 1
ATOM 3105 C CA . GLU A 1 400 ? 9.206 -10.188 -0.934 1.00 76.38 400 GLU A CA 1
ATOM 3106 C C . GLU A 1 400 ? 7.898 -9.577 -1.436 1.00 76.38 400 GLU A C 1
ATOM 3108 O O . GLU A 1 400 ? 7.362 -10.030 -2.452 1.00 76.38 400 GLU A O 1
ATOM 3113 N N . ARG A 1 401 ? 7.395 -8.543 -0.755 1.00 77.50 401 ARG A N 1
ATOM 3114 C CA . ARG A 1 401 ? 6.211 -7.797 -1.186 1.00 77.50 401 ARG A CA 1
ATOM 3115 C C . ARG A 1 401 ? 6.461 -7.083 -2.509 1.00 77.50 401 ARG A C 1
ATOM 3117 O O . ARG A 1 401 ? 5.696 -7.292 -3.449 1.00 77.50 401 ARG A O 1
ATOM 3124 N N . ASP A 1 402 ? 7.519 -6.278 -2.595 1.00 76.69 402 ASP A N 1
ATOM 3125 C CA . ASP A 1 402 ? 7.842 -5.506 -3.799 1.00 76.69 402 ASP A CA 1
ATOM 3126 C C . ASP A 1 402 ? 7.994 -6.441 -5.009 1.00 76.69 402 ASP A C 1
ATOM 3128 O O . ASP A 1 402 ? 7.445 -6.176 -6.078 1.00 76.69 402 ASP A O 1
ATOM 3132 N N . ARG A 1 403 ? 8.642 -7.601 -4.825 1.00 80.38 403 ARG A N 1
ATOM 3133 C CA . ARG A 1 403 ? 8.754 -8.627 -5.870 1.00 80.38 403 ARG A CA 1
ATOM 3134 C C . ARG A 1 403 ? 7.405 -9.237 -6.250 1.00 80.38 403 ARG A C 1
ATOM 3136 O O . ARG A 1 403 ? 7.158 -9.466 -7.431 1.00 80.38 403 ARG A O 1
ATOM 3143 N N . ARG A 1 404 ? 6.541 -9.534 -5.276 1.00 83.56 404 ARG A N 1
ATOM 3144 C CA . ARG A 1 404 ? 5.213 -10.115 -5.525 1.00 83.56 404 ARG A CA 1
ATOM 3145 C C . ARG A 1 404 ? 4.345 -9.171 -6.351 1.00 83.56 404 ARG A C 1
ATOM 3147 O O . ARG A 1 404 ? 3.759 -9.620 -7.330 1.00 83.56 404 ARG A O 1
ATOM 3154 N N . LEU A 1 405 ? 4.319 -7.887 -5.992 1.00 79.75 405 LEU A N 1
ATOM 3155 C CA . LEU A 1 405 ? 3.586 -6.850 -6.724 1.00 79.75 405 LEU A CA 1
ATOM 3156 C C . LEU A 1 405 ? 4.159 -6.644 -8.123 1.00 79.75 405 LEU A C 1
ATOM 3158 O O . LEU A 1 405 ? 3.416 -6.608 -9.098 1.00 79.75 405 LEU A O 1
ATOM 3162 N N . PHE A 1 406 ? 5.485 -6.596 -8.233 1.00 85.62 406 PHE A N 1
ATOM 3163 C CA . PHE A 1 406 ? 6.169 -6.475 -9.513 1.00 85.62 406 PHE A CA 1
ATOM 3164 C C . PHE A 1 406 ? 5.793 -7.597 -10.485 1.00 85.62 406 PHE A C 1
ATOM 3166 O O . PHE A 1 406 ? 5.377 -7.329 -11.611 1.00 85.62 406 PHE A O 1
ATOM 3173 N N . LEU A 1 407 ? 5.896 -8.853 -10.042 1.00 87.06 407 LEU A N 1
ATOM 3174 C CA . LEU A 1 407 ? 5.548 -10.003 -10.873 1.00 87.06 407 LEU A CA 1
ATOM 3175 C C . LEU A 1 407 ? 4.047 -10.039 -11.165 1.00 87.06 407 LEU A C 1
ATOM 3177 O O . LEU A 1 407 ? 3.654 -10.202 -12.311 1.00 87.06 407 LEU A O 1
ATOM 3181 N N . GLN A 1 408 ? 3.189 -9.808 -10.172 1.00 84.88 408 GLN A N 1
ATOM 3182 C CA . GLN A 1 408 ? 1.741 -9.772 -10.393 1.00 84.88 408 GLN A CA 1
ATOM 3183 C C . GLN A 1 408 ? 1.334 -8.800 -11.513 1.00 84.88 408 GLN A C 1
ATOM 3185 O O . GLN A 1 408 ? 0.414 -9.099 -12.278 1.00 84.88 408 GLN A O 1
ATOM 3190 N N . SER A 1 409 ? 2.015 -7.660 -11.603 1.00 86.06 409 SER A N 1
ATOM 3191 C CA . SER A 1 409 ? 1.667 -6.578 -12.525 1.00 86.06 409 SER A CA 1
ATOM 3192 C C . SER A 1 409 ? 2.285 -6.714 -13.904 1.00 86.06 409 SER A C 1
ATOM 3194 O O . SER A 1 409 ? 1.653 -6.341 -14.898 1.00 86.06 409 SER A O 1
ATOM 3196 N N . TYR A 1 410 ? 3.515 -7.220 -13.967 1.00 90.69 410 TYR A N 1
ATOM 3197 C CA . TYR A 1 410 ? 4.351 -7.110 -15.159 1.00 90.69 410 TYR A CA 1
ATOM 3198 C C . TYR A 1 410 ? 4.791 -8.455 -15.744 1.00 90.69 410 TYR A C 1
ATOM 3200 O O . TYR A 1 410 ? 5.191 -8.474 -16.903 1.00 90.69 410 TYR A O 1
ATOM 3208 N N . ASP A 1 411 ? 4.681 -9.559 -15.000 1.00 91.19 411 ASP A N 1
ATOM 3209 C CA . ASP A 1 411 ? 4.859 -10.922 -15.520 1.00 91.19 411 ASP A CA 1
ATOM 3210 C C . ASP A 1 411 ? 3.507 -11.419 -16.071 1.00 91.19 411 ASP A C 1
ATOM 3212 O O . ASP A 1 411 ? 2.649 -11.974 -15.374 1.00 91.19 411 ASP A O 1
ATOM 3216 N N . LEU A 1 412 ? 3.276 -11.106 -17.346 1.00 89.56 412 LEU A N 1
ATOM 3217 C CA . LEU A 1 412 ? 2.007 -11.303 -18.040 1.00 89.56 412 LEU A CA 1
ATOM 3218 C C . LEU A 1 412 ? 1.798 -12.759 -18.449 1.00 89.56 412 LEU A C 1
ATOM 3220 O O . LEU A 1 412 ? 0.651 -13.210 -18.527 1.00 89.56 412 LEU A O 1
ATOM 3224 N N . ASP A 1 413 ? 2.875 -13.490 -18.735 1.00 88.62 413 ASP A N 1
ATOM 3225 C CA . ASP A 1 413 ? 2.806 -14.909 -19.087 1.00 88.62 413 ASP A CA 1
ATOM 3226 C C . ASP A 1 413 ? 2.953 -15.859 -17.884 1.00 88.62 413 ASP A C 1
ATOM 3228 O O . ASP A 1 413 ? 2.650 -17.054 -18.005 1.00 88.62 413 ASP A O 1
ATOM 3232 N N . ARG A 1 414 ? 3.257 -15.304 -16.705 1.00 88.75 414 ARG A N 1
ATOM 3233 C CA . ARG A 1 414 ? 3.396 -15.989 -15.415 1.00 88.75 414 ARG A CA 1
ATOM 3234 C C . ARG A 1 414 ? 4.562 -16.971 -15.392 1.00 88.75 414 ARG A C 1
ATOM 3236 O O . ARG A 1 414 ? 4.455 -18.040 -14.773 1.00 88.75 414 ARG A O 1
ATOM 3243 N N . ASP A 1 415 ? 5.657 -16.642 -16.071 1.00 87.31 415 ASP A N 1
ATOM 3244 C CA . ASP A 1 415 ? 6.886 -17.437 -16.067 1.00 87.31 415 ASP A CA 1
ATOM 3245 C C . ASP A 1 415 ? 7.793 -17.163 -14.847 1.00 87.31 415 ASP A C 1
ATOM 3247 O O . ASP A 1 415 ? 8.761 -17.897 -14.598 1.00 87.31 415 ASP A O 1
ATOM 3251 N N . GLY A 1 416 ? 7.426 -16.170 -14.032 1.00 85.69 416 GLY A N 1
ATOM 3252 C CA . GLY A 1 416 ? 8.118 -15.738 -12.826 1.00 85.69 416 GLY A CA 1
ATOM 3253 C C . GLY A 1 416 ? 9.157 -14.643 -13.063 1.00 85.69 416 GLY A C 1
ATOM 3254 O O . GLY A 1 416 ? 9.964 -14.394 -12.159 1.00 85.69 416 GLY A O 1
ATOM 3255 N N . ARG A 1 417 ? 9.202 -14.029 -14.252 1.00 88.56 417 ARG A N 1
ATOM 3256 C CA . ARG A 1 417 ? 10.142 -12.962 -14.618 1.00 88.56 417 ARG A CA 1
ATOM 3257 C C . ARG A 1 417 ? 9.474 -11.933 -15.517 1.00 88.56 417 ARG A C 1
ATOM 3259 O O . ARG A 1 417 ? 8.614 -12.251 -16.314 1.00 88.56 417 ARG A O 1
ATOM 3266 N N . VAL A 1 418 ? 9.957 -10.697 -15.451 1.00 89.62 418 VAL A N 1
ATOM 3267 C CA . VAL A 1 418 ? 9.581 -9.665 -16.417 1.00 89.62 418 VAL A CA 1
ATOM 3268 C C . VAL A 1 418 ? 10.601 -9.669 -17.542 1.00 89.62 418 VAL A C 1
ATOM 3270 O O . VAL A 1 418 ? 11.774 -9.314 -17.377 1.00 89.62 418 VAL A O 1
ATOM 3273 N N . THR A 1 419 ? 10.150 -10.102 -18.706 1.00 89.94 419 THR A N 1
ATOM 3274 C CA . THR A 1 419 ? 10.920 -10.132 -19.942 1.00 89.94 419 THR A CA 1
ATOM 3275 C C . THR A 1 419 ? 11.039 -8.740 -20.560 1.00 89.94 419 THR A C 1
ATOM 3277 O O . THR A 1 419 ? 10.392 -7.766 -20.174 1.00 89.94 419 THR A O 1
ATOM 3280 N N . SER A 1 420 ? 11.883 -8.627 -21.583 1.00 87.75 420 SER A N 1
ATOM 3281 C CA . SER A 1 420 ? 12.043 -7.361 -22.292 1.00 87.75 420 SER A CA 1
ATOM 3282 C C . SER A 1 420 ? 10.804 -6.914 -23.065 1.00 87.75 420 SER A C 1
ATOM 3284 O O . SER A 1 420 ? 10.634 -5.714 -23.298 1.00 87.75 420 SER A O 1
ATOM 3286 N N . ASP A 1 421 ? 9.989 -7.866 -23.516 1.00 89.31 421 ASP A N 1
ATOM 3287 C CA . ASP A 1 421 ? 8.756 -7.576 -24.243 1.00 89.31 421 ASP A CA 1
ATOM 3288 C C . ASP A 1 421 ? 7.711 -7.000 -23.279 1.00 89.31 421 ASP A C 1
ATOM 3290 O O . ASP A 1 421 ? 7.045 -6.016 -23.600 1.00 89.31 421 ASP A O 1
ATOM 3294 N N . GLU A 1 422 ? 7.635 -7.535 -22.060 1.00 92.69 422 GLU A N 1
ATOM 3295 C CA . GLU A 1 422 ? 6.784 -7.013 -20.985 1.00 92.69 422 GLU A CA 1
ATOM 3296 C C . GLU A 1 422 ? 7.261 -5.652 -20.481 1.00 92.69 422 GLU A C 1
ATOM 3298 O O . GLU A 1 422 ? 6.451 -4.737 -20.334 1.00 92.69 422 GLU A O 1
ATOM 3303 N N . LEU A 1 423 ? 8.577 -5.454 -20.344 1.00 93.06 423 LEU A N 1
ATOM 3304 C CA . LEU A 1 423 ? 9.133 -4.125 -20.089 1.00 93.06 423 LEU A CA 1
ATOM 3305 C C . LEU A 1 423 ? 8.802 -3.143 -21.230 1.00 93.06 423 LEU A C 1
ATOM 3307 O O . LEU A 1 423 ? 8.569 -1.958 -20.996 1.00 93.06 423 LEU A O 1
ATOM 3311 N N . GLY A 1 424 ? 8.756 -3.627 -22.473 1.00 91.75 424 GLY A N 1
ATOM 3312 C CA . GLY A 1 424 ? 8.308 -2.843 -23.623 1.00 91.75 424 GLY A CA 1
ATOM 3313 C C . GLY A 1 424 ? 6.864 -2.363 -23.466 1.00 91.75 424 GLY A C 1
ATOM 3314 O O . GLY A 1 424 ? 6.603 -1.176 -23.655 1.00 91.75 424 GLY A O 1
ATOM 3315 N N . LYS A 1 425 ? 5.956 -3.255 -23.050 1.00 92.44 425 LYS A N 1
ATOM 3316 C CA . LYS A 1 425 ? 4.552 -2.915 -22.765 1.00 92.44 425 LYS A CA 1
ATOM 3317 C C . LYS A 1 425 ? 4.419 -1.910 -21.628 1.00 92.44 425 LYS A C 1
ATOM 3319 O O . LYS A 1 425 ? 3.679 -0.944 -21.774 1.00 92.44 425 LYS A O 1
ATOM 3324 N N . TYR A 1 426 ? 5.184 -2.081 -20.549 1.00 94.38 426 TYR A N 1
ATOM 3325 C CA . TYR A 1 426 ? 5.234 -1.109 -19.457 1.00 94.38 426 TYR A CA 1
ATOM 3326 C C . TYR A 1 426 ? 5.564 0.304 -19.961 1.00 94.38 426 TYR A C 1
ATOM 3328 O O . TYR A 1 426 ? 4.872 1.267 -19.639 1.00 94.38 426 TYR A O 1
ATOM 3336 N N . LEU A 1 427 ? 6.588 0.433 -20.811 1.00 94.12 427 LEU A N 1
ATOM 3337 C CA . LEU A 1 427 ? 6.981 1.726 -21.380 1.00 94.12 427 LEU A CA 1
ATOM 3338 C C . LEU A 1 427 ? 5.923 2.310 -22.321 1.00 94.12 427 LEU A C 1
ATOM 3340 O O . LEU A 1 427 ? 5.839 3.529 -22.476 1.00 94.12 427 LEU A O 1
ATOM 3344 N N . ASP A 1 428 ? 5.135 1.460 -22.972 1.00 93.38 428 ASP A N 1
ATOM 3345 C CA . ASP A 1 428 ? 4.027 1.898 -23.811 1.00 93.38 428 ASP A CA 1
ATOM 3346 C C . ASP A 1 428 ? 2.852 2.402 -22.957 1.00 93.38 428 ASP A C 1
ATOM 3348 O O . ASP A 1 428 ? 2.315 3.467 -23.265 1.00 93.38 428 ASP A O 1
ATOM 3352 N N . TRP A 1 429 ? 2.528 1.737 -21.840 1.00 94.44 429 TRP A N 1
ATOM 3353 C CA . TRP A 1 429 ? 1.561 2.233 -20.848 1.00 94.44 429 TRP A CA 1
ATOM 3354 C C . TRP A 1 429 ? 1.998 3.565 -20.237 1.00 94.44 429 TRP A C 1
ATOM 3356 O O . TRP A 1 429 ? 1.205 4.507 -20.209 1.00 94.44 429 TRP A O 1
ATOM 3366 N N . HIS A 1 430 ? 3.274 3.682 -19.857 1.00 93.38 430 HIS A N 1
ATOM 3367 C CA . HIS A 1 430 ? 3.838 4.912 -19.300 1.00 93.38 430 HIS A CA 1
ATOM 3368 C C . HIS A 1 430 ? 3.730 6.077 -20.281 1.00 93.38 430 HIS A C 1
ATOM 3370 O O . HIS A 1 430 ? 3.269 7.164 -19.937 1.00 93.38 430 HIS A O 1
ATOM 3376 N N . ASN A 1 431 ? 4.075 5.847 -21.547 1.00 91.25 431 ASN A N 1
ATOM 3377 C CA . ASN A 1 431 ? 3.963 6.876 -22.578 1.00 91.25 431 ASN A CA 1
ATOM 3378 C C . ASN A 1 431 ? 2.508 7.220 -22.934 1.00 91.25 431 ASN A C 1
ATOM 3380 O O . ASN A 1 431 ? 2.243 8.326 -23.408 1.00 91.25 431 ASN A O 1
ATOM 3384 N N . ALA A 1 432 ? 1.575 6.290 -22.726 1.00 91.31 432 ALA A N 1
ATOM 3385 C CA . ALA A 1 432 ? 0.145 6.523 -22.891 1.00 91.31 432 ALA A CA 1
ATOM 3386 C C . ALA A 1 432 ? -0.492 7.240 -21.687 1.00 91.31 432 ALA A C 1
ATOM 3388 O O . ALA A 1 432 ? -1.632 7.691 -21.801 1.00 91.31 432 ALA A O 1
ATOM 3389 N N . GLY A 1 433 ? 0.219 7.361 -20.559 1.00 89.25 433 GLY A N 1
ATOM 3390 C CA . GLY A 1 433 ? -0.356 7.848 -19.306 1.00 89.25 433 GLY A CA 1
ATOM 3391 C C . GLY A 1 433 ? -1.408 6.891 -18.739 1.00 89.25 433 GLY A C 1
ATOM 3392 O O . GLY A 1 433 ? -2.371 7.338 -18.122 1.00 89.25 433 GLY A O 1
ATOM 3393 N N . SER A 1 434 ? -1.263 5.586 -18.985 1.00 91.31 434 SER A N 1
ATOM 3394 C CA . SER A 1 434 ? -2.123 4.570 -18.378 1.00 91.31 434 SER A CA 1
ATOM 3395 C C . SER A 1 434 ? -1.678 4.314 -16.948 1.00 91.31 434 SER A C 1
ATOM 3397 O O . SER A 1 434 ? -0.505 4.029 -16.716 1.00 91.31 434 SER A O 1
ATOM 3399 N N . LEU A 1 435 ? -2.620 4.305 -16.000 1.00 87.62 435 LEU A N 1
ATOM 3400 C CA . LEU A 1 435 ? -2.327 3.920 -14.618 1.00 87.62 435 LEU A CA 1
ATOM 3401 C C . LEU A 1 435 ? -1.673 2.541 -14.548 1.00 87.62 435 LEU A C 1
ATOM 3403 O O . LEU A 1 435 ? -0.993 2.254 -13.587 1.00 87.62 435 LEU A O 1
ATOM 3407 N N . ARG A 1 436 ? -1.759 1.693 -15.577 1.00 88.12 436 ARG A N 1
ATOM 3408 C CA . ARG A 1 436 ? -1.056 0.409 -15.597 1.00 88.12 436 ARG A CA 1
ATOM 3409 C C . ARG A 1 436 ? 0.470 0.507 -15.423 1.00 88.12 436 ARG A C 1
ATOM 3411 O O . ARG A 1 436 ? 1.084 -0.464 -14.988 1.00 88.12 436 ARG A O 1
ATOM 3418 N N . SER A 1 437 ? 1.070 1.655 -15.739 1.00 91.31 437 SER A N 1
ATOM 3419 C CA . SER A 1 437 ? 2.489 1.939 -15.488 1.00 91.31 437 SER A CA 1
ATOM 3420 C C . SER A 1 437 ? 2.774 2.663 -14.175 1.00 91.31 437 SER A C 1
ATOM 3422 O O . SER A 1 437 ? 3.930 2.982 -13.926 1.00 91.31 437 SER A O 1
ATOM 3424 N N . ASP A 1 438 ? 1.755 2.965 -13.375 1.00 88.38 438 ASP A N 1
ATOM 3425 C CA . ASP A 1 438 ? 1.926 3.431 -12.002 1.00 88.38 438 ASP A CA 1
ATOM 3426 C C . ASP A 1 438 ? 2.467 2.249 -11.182 1.00 88.38 438 ASP A C 1
ATOM 3428 O O . ASP A 1 438 ? 1.743 1.322 -10.801 1.00 88.38 438 ASP A O 1
ATOM 3432 N N . ALA A 1 439 ? 3.792 2.205 -11.062 1.00 85.94 439 ALA A N 1
ATOM 3433 C CA . ALA A 1 439 ? 4.531 1.094 -10.485 1.00 85.94 439 ALA A CA 1
ATOM 3434 C C . ALA A 1 439 ? 4.617 1.213 -8.968 1.00 85.94 439 ALA A C 1
ATOM 3436 O O . ALA A 1 439 ? 4.769 0.195 -8.289 1.00 85.94 439 ALA A O 1
ATOM 3437 N N . ASN A 1 440 ? 4.540 2.437 -8.446 1.00 78.38 440 ASN A N 1
ATOM 3438 C CA . ASN A 1 440 ? 4.497 2.687 -7.015 1.00 78.38 440 ASN A CA 1
ATOM 3439 C C . ASN A 1 440 ? 3.044 2.762 -6.485 1.00 78.38 440 ASN A C 1
ATOM 3441 O O . ASN A 1 440 ? 2.837 2.643 -5.283 1.00 78.38 440 ASN A O 1
ATOM 3445 N N . TYR A 1 441 ? 2.042 2.797 -7.367 1.00 76.12 441 TYR A N 1
ATOM 3446 C CA . TYR A 1 441 ? 0.610 2.835 -7.066 1.00 76.12 441 TYR A CA 1
ATOM 3447 C C . TYR A 1 441 ? 0.148 4.164 -6.451 1.00 76.12 441 TYR A C 1
ATOM 3449 O O . TYR A 1 441 ? -0.784 4.167 -5.643 1.00 76.12 441 TYR A O 1
ATOM 3457 N N . ASP A 1 442 ? 0.820 5.280 -6.739 1.00 72.19 442 ASP A N 1
ATOM 3458 C CA . ASP A 1 442 ? 0.493 6.593 -6.170 1.00 72.19 442 ASP A CA 1
ATOM 3459 C C . ASP A 1 442 ? -0.597 7.350 -6.895 1.00 72.19 442 ASP A C 1
ATOM 3461 O O . ASP A 1 442 ? -0.997 8.395 -6.404 1.00 72.19 442 ASP A O 1
ATOM 3465 N N . GLY A 1 443 ? -1.132 6.800 -7.982 1.00 76.81 443 GLY A N 1
ATOM 3466 C CA . GLY A 1 443 ? -2.108 7.452 -8.845 1.00 76.81 443 GLY A CA 1
ATOM 3467 C C . GLY A 1 443 ? -1.476 8.398 -9.868 1.00 76.81 443 GLY A C 1
ATOM 3468 O O . GLY A 1 443 ? -2.172 8.860 -10.774 1.00 76.81 443 GLY A O 1
ATOM 3469 N N . VAL A 1 444 ? -0.164 8.648 -9.787 1.00 81.75 444 VAL A N 1
ATOM 3470 C CA . VAL A 1 444 ? 0.564 9.625 -10.596 1.00 81.75 444 VAL A CA 1
ATOM 3471 C C . VAL A 1 444 ? 1.683 8.954 -11.373 1.00 81.75 444 VAL A C 1
ATOM 3473 O O . VAL A 1 444 ? 2.731 8.611 -10.850 1.00 81.75 444 VAL A O 1
ATOM 3476 N N . ILE A 1 445 ? 1.525 8.918 -12.690 1.00 88.00 445 ILE A N 1
ATOM 3477 C CA . ILE A 1 445 ? 2.550 8.360 -13.572 1.00 88.00 445 ILE A CA 1
ATOM 3478 C C . ILE A 1 445 ? 3.690 9.368 -13.735 1.00 88.00 445 ILE A C 1
ATOM 3480 O O . ILE A 1 445 ? 3.540 10.376 -14.441 1.00 88.00 445 ILE A O 1
ATOM 3484 N N . ASP A 1 446 ? 4.828 9.110 -13.091 1.00 88.06 446 ASP A N 1
ATOM 3485 C CA . ASP A 1 446 ? 5.993 9.990 -13.151 1.00 88.06 446 ASP A CA 1
ATOM 3486 C C . ASP A 1 446 ? 7.362 9.283 -13.058 1.00 88.06 446 ASP A C 1
ATOM 3488 O O . ASP A 1 446 ? 7.513 8.073 -13.224 1.00 88.06 446 ASP A O 1
ATOM 3492 N N . ALA A 1 447 ? 8.421 10.079 -12.862 1.00 88.75 447 ALA A N 1
ATOM 3493 C CA . ALA A 1 447 ? 9.794 9.589 -12.785 1.00 88.75 447 ALA A CA 1
ATOM 3494 C C . ALA A 1 447 ? 9.989 8.491 -11.722 1.00 88.75 447 ALA A C 1
ATOM 3496 O O . ALA A 1 447 ? 10.837 7.619 -11.910 1.00 88.75 447 ALA A O 1
ATOM 3497 N N . ARG A 1 448 ? 9.210 8.506 -10.633 1.00 85.94 448 ARG A N 1
ATOM 3498 C CA . ARG A 1 448 ? 9.304 7.534 -9.535 1.00 85.94 448 ARG A CA 1
ATOM 3499 C C . ARG A 1 448 ? 8.913 6.136 -9.993 1.00 85.94 448 ARG A C 1
ATOM 3501 O O . ARG A 1 448 ? 9.541 5.170 -9.561 1.00 85.94 448 ARG A O 1
ATOM 3508 N N . ASP A 1 449 ? 7.948 6.018 -10.902 1.00 89.31 449 ASP A N 1
ATOM 3509 C CA . ASP A 1 449 ? 7.564 4.727 -11.477 1.00 89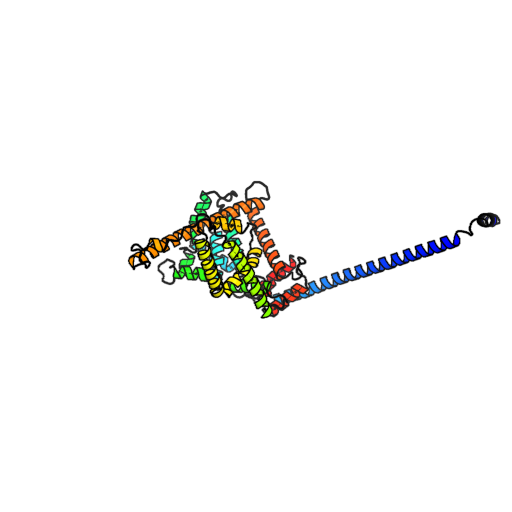.31 449 ASP A CA 1
ATOM 3510 C C . ASP A 1 449 ? 8.679 4.154 -12.338 1.00 89.31 449 ASP A C 1
ATOM 3512 O O . ASP A 1 449 ? 9.039 2.983 -12.220 1.00 89.31 449 ASP A O 1
ATOM 3516 N N . LEU A 1 450 ? 9.289 4.998 -13.175 1.00 92.00 450 LEU A N 1
ATOM 3517 C CA . LEU A 1 450 ? 10.429 4.611 -14.005 1.00 92.00 450 LEU A CA 1
ATOM 3518 C C . LEU A 1 450 ? 11.634 4.183 -13.154 1.00 92.00 450 LEU A C 1
ATOM 3520 O O . LEU A 1 450 ? 12.291 3.195 -13.487 1.00 92.00 450 LEU A O 1
ATOM 3524 N N . GLU A 1 451 ? 11.927 4.896 -12.062 1.00 89.62 451 GLU A N 1
ATOM 3525 C CA . GLU A 1 451 ? 12.995 4.543 -11.116 1.00 89.62 451 GLU A CA 1
ATOM 3526 C C . GLU A 1 451 ? 12.733 3.195 -10.442 1.00 89.62 451 GLU A C 1
ATOM 3528 O O . GLU A 1 451 ? 13.621 2.335 -10.413 1.00 89.62 451 GLU A O 1
ATOM 3533 N N . LEU A 1 452 ? 11.512 2.993 -9.93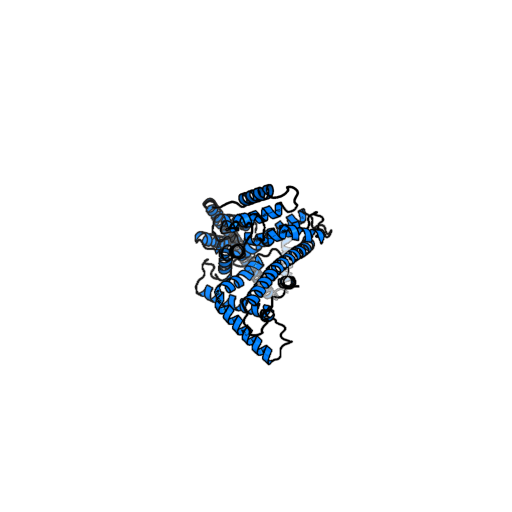9 1.00 86.38 452 LEU A N 1
ATOM 3534 C CA . LEU A 1 452 ? 11.116 1.757 -9.274 1.00 86.38 452 LEU A CA 1
ATOM 3535 C C . LEU A 1 452 ? 11.141 0.572 -10.245 1.00 86.38 452 LEU A C 1
ATOM 3537 O O . LEU A 1 452 ? 11.737 -0.462 -9.935 1.00 86.38 452 LEU A O 1
ATOM 3541 N N . MET A 1 453 ? 10.585 0.742 -11.447 1.00 91.06 453 MET A N 1
ATOM 3542 C CA . MET A 1 453 ? 10.626 -0.264 -12.506 1.00 91.06 453 MET A CA 1
ATOM 3543 C C . MET A 1 453 ? 12.068 -0.635 -12.863 1.00 91.06 453 MET A C 1
ATOM 3545 O O . MET A 1 453 ? 12.394 -1.816 -12.981 1.00 91.06 453 MET A O 1
ATOM 3549 N N . LEU A 1 454 ? 12.958 0.355 -13.005 1.00 91.00 454 LEU A N 1
ATOM 3550 C CA . LEU A 1 454 ? 14.366 0.124 -13.339 1.00 91.00 454 LEU A CA 1
ATOM 3551 C C . LEU A 1 454 ? 15.087 -0.669 -12.249 1.00 91.00 454 LEU A C 1
ATOM 3553 O O . LEU A 1 454 ? 15.887 -1.554 -12.565 1.00 91.00 454 LEU A O 1
ATOM 3557 N N . ARG A 1 455 ? 14.821 -0.344 -10.981 1.00 87.88 455 ARG A N 1
ATOM 3558 C CA . ARG A 1 455 ? 15.378 -1.054 -9.828 1.00 87.88 455 ARG A CA 1
ATOM 3559 C C . ARG A 1 455 ? 14.922 -2.514 -9.827 1.00 87.88 455 ARG A C 1
ATOM 3561 O O . ARG A 1 455 ? 15.761 -3.407 -9.914 1.00 87.88 455 ARG A O 1
ATOM 3568 N N . LEU A 1 456 ? 13.609 -2.748 -9.829 1.00 86.81 456 LEU A N 1
ATOM 3569 C CA . LEU A 1 456 ? 13.020 -4.088 -9.728 1.00 86.81 456 LEU A CA 1
ATOM 3570 C C . LEU A 1 456 ? 13.385 -4.976 -10.925 1.00 86.81 456 LEU A C 1
ATOM 3572 O O . LEU A 1 456 ? 13.764 -6.132 -10.751 1.00 86.81 456 LEU A O 1
ATOM 3576 N N . TYR A 1 457 ? 13.388 -4.419 -12.138 1.00 88.69 457 TYR A N 1
ATOM 3577 C CA . TYR A 1 457 ? 13.781 -5.150 -13.345 1.00 88.69 457 TYR A CA 1
ATOM 3578 C C . TYR A 1 457 ? 15.258 -5.583 -13.347 1.00 88.69 457 TYR A C 1
ATOM 3580 O O . TYR A 1 457 ? 15.616 -6.559 -14.008 1.00 88.69 457 TYR A O 1
ATOM 3588 N N . ARG A 1 458 ? 16.141 -4.873 -12.633 1.00 86.56 458 ARG A N 1
ATOM 3589 C CA . ARG A 1 458 ? 17.558 -5.253 -12.488 1.00 86.56 458 ARG A CA 1
ATOM 3590 C C . ARG A 1 458 ? 17.794 -6.275 -11.375 1.00 86.56 458 ARG A C 1
ATOM 3592 O O . ARG A 1 458 ? 18.804 -6.974 -11.420 1.00 86.56 458 ARG A O 1
ATOM 3599 N N . GLU A 1 459 ? 16.904 -6.330 -10.390 1.00 82.06 459 GLU A N 1
ATOM 3600 C CA . GLU A 1 459 ? 17.035 -7.150 -9.177 1.00 82.06 459 GLU A CA 1
ATOM 3601 C C . GLU A 1 459 ? 16.332 -8.522 -9.267 1.00 82.06 459 GLU A C 1
ATOM 3603 O O . GLU A 1 459 ? 16.559 -9.370 -8.403 1.00 82.06 459 GLU A O 1
ATOM 3608 N N . GLN A 1 460 ? 15.502 -8.744 -10.295 1.00 77.44 460 GLN A N 1
ATOM 3609 C CA . GLN A 1 460 ? 14.618 -9.915 -10.466 1.00 77.44 460 GLN A CA 1
ATOM 3610 C C . GLN A 1 460 ? 15.278 -11.292 -10.662 1.00 77.44 460 GLN A C 1
ATOM 3612 O O . GLN A 1 460 ? 16.348 -11.397 -11.312 1.00 77.44 460 GLN A O 1
#

Solvent-accessible surface area (backbone atoms only — not comparable to full-atom values): 25916 Å² total; per-residue (Å²): 131,83,67,66,64,58,61,59,54,57,55,57,64,70,50,72,83,73,63,87,85,48,57,71,60,51,51,51,50,52,50,50,50,50,50,52,49,47,53,53,48,56,52,50,51,52,50,49,51,51,49,53,51,51,53,48,51,54,53,51,53,55,54,43,36,55,50,34,50,52,48,51,56,53,50,46,76,66,44,68,82,84,86,79,81,52,70,68,58,34,36,52,52,22,42,53,49,42,69,73,76,48,68,93,84,49,87,56,53,65,53,52,16,53,50,44,25,52,50,52,43,61,74,69,69,49,70,40,26,37,61,53,66,48,40,43,54,50,50,50,47,46,49,32,54,56,31,29,75,88,61,78,34,57,69,49,73,68,40,46,52,49,44,47,74,71,40,42,33,64,76,66,68,46,84,32,67,75,51,33,80,72,55,37,82,88,67,82,83,51,66,50,74,67,47,48,47,52,51,45,53,62,68,68,38,76,62,52,35,40,37,30,43,52,34,39,44,43,70,74,32,36,81,86,68,80,51,62,77,48,72,68,32,51,52,52,39,53,54,51,26,49,54,51,46,50,52,52,48,58,64,75,60,74,68,87,57,84,88,50,54,73,71,53,43,53,52,51,50,54,49,49,52,52,51,49,54,52,48,52,68,75,41,46,68,66,56,35,49,50,50,46,34,47,63,50,54,59,57,57,50,80,70,91,72,59,72,65,61,53,50,56,60,66,60,57,87,62,76,76,78,83,58,75,71,78,46,3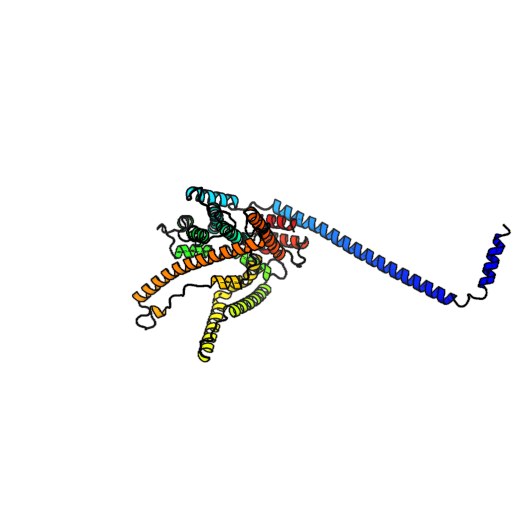4,86,86,68,82,85,67,65,49,78,67,31,44,51,52,48,51,55,51,50,50,53,47,51,54,52,45,51,54,48,51,46,52,47,52,50,52,47,36,52,53,47,40,61,51,48,30,74,75,48,36,83,86,69,81,78,37,42,47,73,71,42,50,53,53,46,52,54,48,42,52,52,53,35,54,49,48,51,49,41,72,73,42,20,84,88,67,83,84,55,71,48,36,68,41,50,40,50,42,54,51,22,48,76,68,67,22,58,76,31,30,68,50,26,22,60,62,82,46,44,67,21,48,51,50,49,54,52,51,71,72,72,111

Mean predicted aligned error: 15.48 Å

Radius of gyration: 35.34 Å; Cα contacts (8 Å, |Δi|>4): 360; chains: 1; bounding box: 104×102×85 Å

Foldseek 3Di:
DVPVVVVVVVVVVVCVPPPPPCPVVVVVVVVVVVVVVVVVVVVVVVVVVVVVVVVVVVVVLVVLLVVLLVVLVVVLVVFDDDDDDDLVRLLVVLLVVLVVPHDPPDQCSNLSSN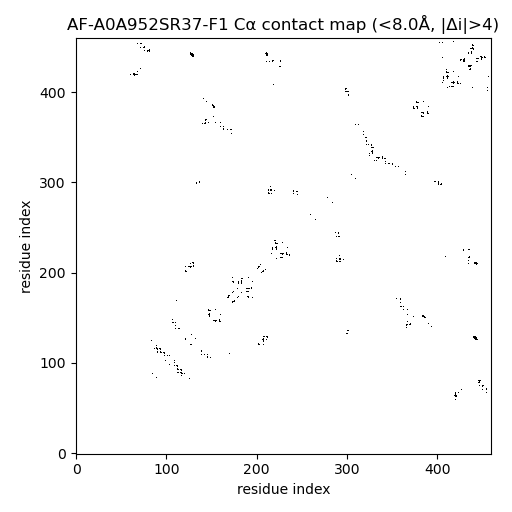LRSLVVCLVVLFLAFPLSVLCVVVSLLVLLCVLCSVQFQARDPVSLVVSLVPCLCVVLVFLDQVLCVPQVPVNPSGQDPVSSVVSCVSVVQPRNCVLVLVLLLCLVQVPVLLLDHDPVSVVVLLVVLVVQLVVVVVVVPPDPPVVDDPVVVVVVVVVVVVVVVVCCVPCVPVSSSVSSCPVVVVLSHLDDDDPVVLVVLQPPPQDDQDDLQVLPPVNPSDHDPVSVVVNVVVNVVSVVVRSSSNSSSSSVVSNVVSQVLLVVQVPVPPSGQGPVSSVVSVVVSSVSSLLSLCCSLQVSVNPSARGSVSSVSLVVCLVVVRSSLVSSSSSDRGSVSSVSNSVNNVVD